Protein AF-0000000082121440 (afdb_homodimer)

Secondary structure (DSSP, 8-state):
-----TTS--HHHHHHTHHHHHTTHHHHHHHHTTSTTS-HHHHTEEEEEEESS--S-EEEEEEEEES-HHHHHIIIIIIT--EEEEEEEEGGGTEEEEEEES--GGGS-SSHHHHHHHHHTSSSEEEEEEETTGGG-TT---B-SSSSSPBEEEEEEE-S-HHHHHHHHHHTTPPEEE-TTSSSS-S-EEEE-TT--EEEEE-GGGHHHHH-/-----TTS--HHHHHHTHHHHHTTHHHHHHHHTTSTTS-HHHHTEEEEEEESS--S-EEEEEEEEES-HHHHHIIIIIIT--EEEEEEEEGGGTEEEEEEES--GGGS-SSHHHHHHHHHTSSSEEEEEEETTGGG-TT---B-SSSSSPBEEEEEEE-S-HHHHHHHHHHTTPPEEE-TTSSSS-S-EEEE-TT--EEEEE-GGGHHHHH-

InterPro domains:
  IPR004360 Glyoxalase/fosfomycin resistance/dioxygenase domain [PF00903] (60-201)
  IPR004361 Glyoxalase I [TIGR00068] (59-205)
  IPR018146 Glyoxalase I, conserved site [PS00934] (61-82)
  IPR018146 Glyoxalase I, conserved site [PS00935] (145-161)
  IPR029068 Glyoxalase/Bleomycin resistance protein/Dihydroxybiphenyl dioxygenase [G3DSA:3.10.180.10] (44-211)
  IPR029068 Glyoxalase/Bleomycin resistance protein/Dihydroxybiphenyl dioxygenase [SSF54593] (42-206)
  IPR037523 Vicinal oxygen chelate (VOC), core domain [PS51819] (58-204)

Organism: Oncorhynchus tshawytscha (NCBI:txid74940)

Solvent-accessible surface area (backbone atoms only — not comparable to full-atom values): 22809 Å² total; per-residue (Å²): 128,83,72,70,47,93,79,63,60,59,71,68,61,57,62,71,48,43,75,69,45,61,74,46,38,67,46,48,57,56,47,49,46,63,37,82,79,40,56,68,57,51,66,51,16,58,71,47,65,42,54,66,54,52,85,46,66,37,50,19,32,42,32,35,53,43,52,39,63,69,61,43,48,46,45,47,28,74,71,62,59,30,33,82,73,50,76,47,75,37,76,94,75,43,33,35,39,39,34,30,30,73,60,61,76,87,71,60,53,84,50,64,62,58,27,44,28,50,56,50,59,41,68,30,24,39,32,38,37,31,49,68,66,35,63,77,35,87,85,65,76,48,38,40,24,80,53,89,69,33,19,42,46,33,40,27,36,25,27,64,44,42,68,64,51,47,52,54,36,53,76,67,67,50,51,68,79,34,52,38,79,41,79,90,56,51,63,31,30,27,32,40,52,90,60,52,36,37,33,34,36,31,21,31,88,54,43,46,72,55,69,100,129,82,72,68,46,92,79,62,58,58,70,67,60,57,63,70,48,44,75,71,45,62,75,46,39,67,45,47,56,56,46,48,48,64,38,80,80,40,55,67,54,49,65,48,16,58,69,48,62,44,57,71,54,52,83,47,67,38,49,20,32,42,32,36,53,42,53,40,62,68,61,44,48,47,45,46,29,74,71,63,59,30,32,80,74,48,76,46,76,37,75,94,75,42,32,34,39,39,35,30,30,71,60,62,75,87,71,59,52,84,50,64,65,58,25,43,27,50,56,50,62,40,66,30,24,39,33,38,35,31,49,68,66,35,64,76,36,86,85,63,76,48,38,40,23,78,53,89,69,34,18,42,47,30,40,29,36,24,26,65,47,41,67,66,50,48,52,52,38,54,76,67,68,50,50,68,79,34,52,37,78,41,78,90,56,52,64,33,29,27,32,40,51,89,62,52,37,36,34,35,36,31,21,31,88,53,41,46,72,54,70,101

Radius of gyration: 23.66 Å; Cα contacts (8 Å, |Δi|>4): 817; chains: 2; bounding box: 69×75×55 Å

Structure (mmCIF, N/CA/C/O backbone):
data_AF-0000000082121440-model_v1
#
loop_
_entity.id
_entity.type
_entity.pdbx_description
1 polymer 'Lactoylglutathione lyase'
#
loop_
_atom_site.group_PDB
_atom_site.id
_atom_site.type_symbol
_atom_site.label_atom_id
_atom_site.label_alt_id
_atom_site.label_comp_id
_atom_site.label_asym_id
_atom_site.label_entity_id
_atom_site.label_seq_id
_atom_site.pdbx_PDB_ins_code
_atom_site.Cartn_x
_atom_site.Cartn_y
_atom_site.Cartn_z
_atom_site.occupancy
_atom_site.B_iso_or_equiv
_atom_site.auth_seq_id
_atom_site.auth_comp_id
_atom_site.auth_asym_id
_atom_site.auth_atom_id
_atom_site.pdbx_PDB_model_num
ATOM 1 N N . MET A 1 1 ? 14.836 51.156 1.494 1 22.11 1 MET A N 1
ATOM 2 C CA . MET A 1 1 ? 15.109 50.469 2.764 1 22.11 1 MET A CA 1
ATOM 3 C C . MET A 1 1 ? 15.32 48.969 2.557 1 22.11 1 MET A C 1
ATOM 5 O O . MET A 1 1 ? 14.508 48.312 1.911 1 22.11 1 MET A O 1
ATOM 9 N N . LEU A 1 2 ? 16.609 48.562 2.574 1 26.91 2 LEU A N 1
ATOM 10 C CA . LEU A 1 2 ? 17.094 47.219 2.232 1 26.91 2 LEU A CA 1
ATOM 11 C C . LEU A 1 2 ? 16.359 46.156 3.02 1 26.91 2 LEU A C 1
ATOM 13 O O . LEU A 1 2 ? 16.125 46.281 4.223 1 26.91 2 LEU A O 1
ATOM 17 N N . ASP A 1 3 ? 15.438 45.531 2.393 1 27.91 3 ASP A N 1
ATOM 18 C CA . ASP A 1 3 ? 14.492 44.594 2.955 1 27.91 3 ASP A CA 1
ATOM 19 C C . ASP A 1 3 ? 15.203 43.562 3.85 1 27.91 3 ASP A C 1
ATOM 21 O O . ASP A 1 3 ? 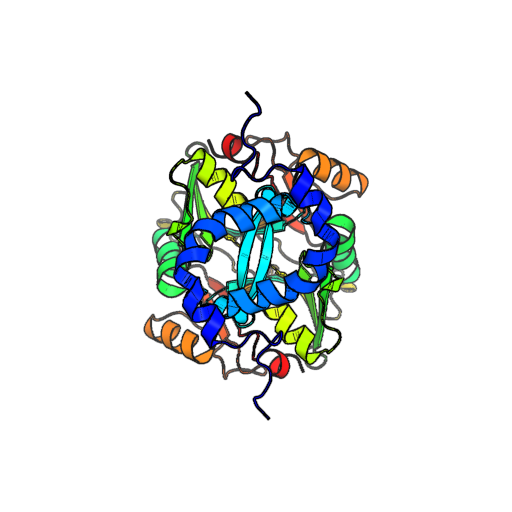16.188 42.969 3.438 1 27.91 3 ASP A O 1
ATOM 25 N N . PRO A 1 4 ? 15.258 43.812 5.156 1 32.44 4 PRO A N 1
ATOM 26 C CA . PRO A 1 4 ? 15.953 42.938 6.125 1 32.44 4 PRO A CA 1
ATOM 27 C C . PRO A 1 4 ? 15.758 41.469 5.855 1 32.44 4 PRO A C 1
ATOM 29 O O . PRO A 1 4 ? 14.672 41.031 5.441 1 32.44 4 PRO A O 1
ATOM 32 N N . GLY A 1 5 ? 16.641 40.875 5.059 1 30.48 5 GLY A N 1
ATOM 33 C CA . GLY A 1 5 ? 16.547 39.469 4.766 1 30.48 5 GLY A CA 1
ATOM 34 C C . GLY A 1 5 ? 16.203 38.625 5.98 1 30.48 5 GLY A C 1
ATOM 35 O O . GLY A 1 5 ? 16.172 39.125 7.105 1 30.48 5 GLY A O 1
ATOM 36 N N . PRO A 1 6 ? 15.57 37.5 5.957 1 32.12 6 PRO A N 1
ATOM 37 C CA . PRO A 1 6 ? 15.109 36.812 7.16 1 32.12 6 PRO A CA 1
ATOM 38 C C . PRO A 1 6 ? 16.219 36.625 8.188 1 32.12 6 PRO A C 1
ATOM 40 O O . PRO A 1 6 ? 17.297 36.156 7.844 1 32.12 6 PRO A O 1
ATOM 43 N N . GLY A 1 7 ? 16.203 37.312 9.422 1 40.62 7 GLY A N 1
ATOM 44 C CA . GLY A 1 7 ? 16.922 37.438 10.688 1 40.62 7 GLY A CA 1
ATOM 45 C C . GLY A 1 7 ? 17.953 38.562 10.68 1 40.62 7 GLY A C 1
ATOM 46 O O . GLY A 1 7 ? 18.859 38.594 11.516 1 40.62 7 GLY A O 1
ATOM 47 N N . GLY A 1 8 ? 18.047 39.438 9.75 1 41.06 8 GLY A N 1
ATOM 48 C CA . GLY A 1 8 ? 18.828 40.656 9.711 1 41.06 8 GLY A CA 1
ATOM 49 C C . GLY A 1 8 ? 20.25 40.438 9.258 1 41.06 8 GLY A C 1
ATOM 50 O O . GLY A 1 8 ? 21.078 41.344 9.312 1 41.06 8 GLY A O 1
ATOM 51 N N . ILE A 1 9 ? 20.812 39.156 9.375 1 38.62 9 ILE A N 1
ATOM 52 C CA . ILE A 1 9 ? 22.172 39 8.859 1 38.62 9 ILE A CA 1
ATOM 53 C C . ILE A 1 9 ? 22.172 39.156 7.34 1 38.62 9 ILE A C 1
ATOM 55 O O . ILE A 1 9 ? 21.406 38.469 6.648 1 38.62 9 ILE A O 1
ATOM 59 N N . PRO A 1 10 ? 22.891 40.031 6.855 1 39.66 10 PRO A N 1
ATOM 60 C CA . PRO A 1 10 ? 22.922 40.281 5.414 1 39.66 10 PRO A CA 1
ATOM 61 C C . PRO A 1 10 ? 23.438 39.094 4.609 1 39.66 10 PRO A C 1
ATOM 63 O O . PRO A 1 10 ? 24.297 38.344 5.09 1 39.66 10 PRO A O 1
ATOM 66 N N . ARG A 1 11 ? 22.953 38.594 3.592 1 42.5 11 ARG A N 1
ATOM 67 C CA . ARG A 1 11 ? 23.25 37.5 2.697 1 42.5 11 ARG A CA 1
ATOM 68 C C . ARG A 1 11 ? 24.734 37.438 2.365 1 42.5 11 ARG A C 1
ATOM 70 O O . ARG A 1 11 ? 25.312 36.344 2.234 1 42.5 11 ARG A O 1
ATOM 77 N N . ARG A 1 12 ? 25.438 38.5 2.301 1 42.88 12 ARG A N 1
ATOM 78 C CA . ARG A 1 12 ? 26.828 38.562 1.914 1 42.88 12 ARG A CA 1
ATOM 79 C C . ARG A 1 12 ? 27.734 37.938 2.977 1 42.88 12 ARG A C 1
ATOM 81 O O . ARG A 1 12 ? 28.719 37.281 2.652 1 42.88 12 ARG A O 1
ATOM 88 N N . VAL A 1 13 ? 27.438 38.156 4.191 1 41.81 13 VAL A N 1
ATOM 89 C CA . VAL A 1 13 ? 28.281 37.656 5.27 1 41.81 13 VAL A CA 1
ATOM 90 C C . VAL A 1 13 ? 28.125 36.125 5.379 1 41.81 13 VAL A C 1
ATOM 92 O O . VAL A 1 13 ? 29.109 35.406 5.551 1 41.81 13 VAL A O 1
ATOM 95 N N . LEU A 1 14 ? 26.969 35.688 5.094 1 40.31 14 LEU A N 1
ATOM 96 C CA . LEU A 1 14 ? 26.703 34.25 5.191 1 40.31 14 LEU A CA 1
ATOM 97 C C . LEU A 1 14 ? 27.359 33.5 4.047 1 40.31 14 LEU A C 1
ATOM 99 O O . LEU A 1 14 ? 27.906 32.406 4.246 1 40.31 14 LEU A O 1
ATOM 103 N N . ARG A 1 15 ? 27.547 34.094 3.014 1 42.22 15 ARG A N 1
ATOM 104 C CA . ARG A 1 15 ? 28.266 33.531 1.875 1 42.22 15 ARG A CA 1
ATOM 105 C C . ARG A 1 15 ? 29.766 33.438 2.166 1 42.22 15 ARG A C 1
ATOM 107 O O . ARG A 1 15 ? 30.422 32.469 1.792 1 42.22 15 ARG A O 1
ATOM 114 N N . ALA A 1 16 ? 30.328 34.438 2.906 1 41.28 16 ALA A N 1
ATOM 115 C CA . ALA A 1 16 ? 31.766 34.5 3.154 1 41.28 16 ALA A CA 1
ATOM 116 C C . ALA A 1 16 ? 32.188 33.406 4.152 1 41.28 16 ALA A C 1
ATOM 118 O O . ALA A 1 16 ? 33.312 32.875 4.066 1 41.28 16 ALA A O 1
ATOM 119 N N . CYS A 1 17 ? 31.344 33.031 5.086 1 37.78 17 CYS A N 1
ATOM 120 C CA . CYS A 1 17 ? 31.781 32.125 6.129 1 37.78 17 CYS A CA 1
ATOM 121 C C . CYS A 1 17 ? 31.344 30.688 5.805 1 37.78 17 CYS A C 1
ATOM 123 O O . CYS A 1 17 ? 31.5 29.781 6.633 1 37.78 17 CYS A O 1
ATOM 125 N N . ALA A 1 18 ? 30.891 30.438 4.609 1 39.81 18 ALA A N 1
ATOM 126 C CA . ALA A 1 18 ? 30.359 29.156 4.188 1 39.81 18 ALA A CA 1
ATOM 127 C C . ALA A 1 18 ? 31.422 28.062 4.266 1 39.81 18 ALA A C 1
ATOM 129 O O . ALA A 1 18 ? 31.156 26.953 4.742 1 39.81 18 ALA A O 1
ATOM 130 N N . ASP A 1 19 ? 32.562 28.266 3.877 1 41.75 19 ASP A N 1
ATOM 131 C CA . ASP A 1 19 ? 33.656 27.312 3.891 1 41.75 19 ASP A CA 1
ATOM 132 C C . ASP A 1 19 ? 34.031 26.906 5.32 1 41.75 19 ASP A C 1
ATOM 134 O O . ASP A 1 19 ? 34.375 25.75 5.578 1 41.75 19 ASP A O 1
ATOM 138 N N . GLN A 1 20 ? 34.031 27.875 6.199 1 39.62 20 GLN A N 1
ATOM 139 C CA . GLN A 1 20 ? 34.469 27.562 7.555 1 39.62 20 GLN A CA 1
ATOM 140 C C . GLN A 1 20 ? 33.375 26.812 8.328 1 39.62 20 GLN A C 1
ATOM 142 O O . GLN A 1 20 ? 33.688 26.016 9.219 1 39.62 20 GLN A O 1
ATOM 147 N N . LEU A 1 21 ? 32.094 27.031 7.961 1 40.06 21 LEU A N 1
ATOM 148 C CA . LEU A 1 21 ? 31.016 26.422 8.727 1 40.06 21 LEU A CA 1
ATOM 149 C C . LEU A 1 21 ? 30.703 25.016 8.211 1 40.06 21 LEU A C 1
ATOM 151 O O . LEU A 1 21 ? 30.125 24.203 8.922 1 40.06 21 LEU A O 1
ATOM 155 N N . SER A 1 22 ? 31.141 24.609 7.008 1 41.47 22 SER A N 1
ATOM 156 C CA . SER A 1 22 ? 30.891 23.281 6.465 1 41.47 22 SER A CA 1
ATOM 157 C C . SER A 1 22 ? 31.516 22.203 7.336 1 41.47 22 SER A C 1
ATOM 159 O O . SER A 1 22 ? 30.984 21.094 7.465 1 41.47 22 SER A O 1
ATOM 161 N N . GLY A 1 23 ? 32.688 22.453 7.887 1 41.56 23 GLY A N 1
ATOM 162 C CA . GLY A 1 23 ? 33.344 21.5 8.766 1 41.56 23 GLY A CA 1
ATOM 163 C C . GLY A 1 23 ? 32.656 21.359 10.109 1 41.56 23 GLY A C 1
ATOM 164 O O . GLY A 1 23 ? 32.781 20.328 10.781 1 41.56 23 GLY A O 1
ATOM 165 N N . VAL A 1 24 ? 32.062 22.453 10.57 1 40.62 24 VAL A N 1
ATOM 166 C CA . VAL A 1 24 ? 31.578 22.438 11.945 1 40.62 24 VAL A CA 1
ATOM 167 C C . VAL A 1 24 ? 30.109 22.031 11.953 1 40.62 24 VAL A C 1
ATOM 169 O O . VAL A 1 24 ? 29.547 21.719 13.008 1 40.62 24 VAL A O 1
ATOM 172 N N . PHE A 1 25 ? 29.469 21.922 10.734 1 39.09 25 PHE A N 1
ATOM 173 C CA . PHE A 1 25 ? 28.047 21.609 10.68 1 39.09 25 PHE A CA 1
ATOM 174 C C . PHE A 1 25 ? 27.781 20.188 11.148 1 39.09 25 PHE A C 1
ATOM 176 O O . PHE A 1 25 ? 26.859 19.953 11.945 1 39.09 25 PHE A O 1
ATOM 183 N N . PRO A 1 26 ? 28.391 19.219 10.602 1 41.69 26 PRO A N 1
ATOM 184 C CA . PRO A 1 26 ? 28.125 17.922 11.203 1 41.69 26 PRO A CA 1
ATOM 185 C C . PRO A 1 26 ? 28.3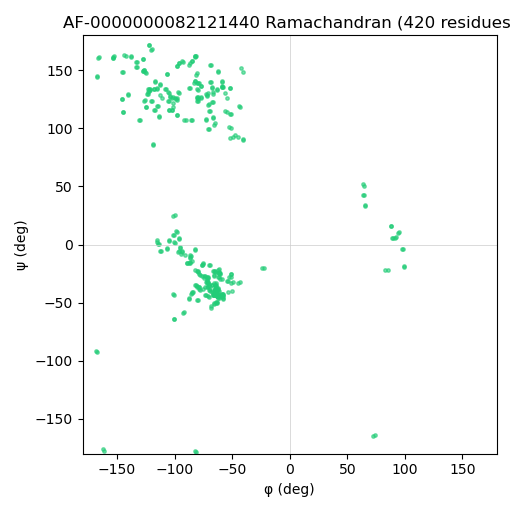12 17.922 12.719 1 41.69 26 PRO A C 1
ATOM 187 O O . PRO A 1 26 ? 27.562 17.25 13.438 1 41.69 26 PRO A O 1
ATOM 190 N N . ASP A 1 27 ? 29.125 18.734 13.164 1 40.19 27 ASP A N 1
ATOM 191 C CA . ASP A 1 27 ? 29.359 18.828 14.602 1 40.19 27 ASP A CA 1
ATOM 192 C C . ASP A 1 27 ? 28.25 19.609 15.289 1 40.19 27 ASP A C 1
ATOM 194 O O . ASP A 1 27 ? 27.812 19.25 16.391 1 40.19 27 ASP A O 1
ATOM 198 N N . ILE A 1 28 ? 27.719 20.656 14.633 1 40.66 28 ILE A N 1
ATOM 199 C CA . ILE A 1 28 ? 26.594 21.391 15.211 1 40.66 28 ILE A CA 1
ATOM 200 C C . ILE A 1 28 ? 25.344 20.531 15.18 1 40.66 28 ILE A C 1
ATOM 202 O O . ILE A 1 28 ? 24.594 20.484 16.156 1 40.66 28 ILE A O 1
ATOM 206 N N . PHE A 1 29 ? 25.031 19.828 14.047 1 41.66 29 PHE A N 1
ATOM 207 C CA . PHE A 1 29 ? 23.922 18.891 14 1 41.66 29 PHE A CA 1
ATOM 208 C C . PHE A 1 29 ? 24.078 17.797 15.055 1 41.66 29 PHE A C 1
ATOM 210 O O . PHE A 1 29 ? 23.125 17.484 15.773 1 41.66 29 PHE A O 1
ATOM 217 N N . ARG A 1 30 ? 25.188 17.297 15.195 1 41.31 30 ARG A N 1
ATOM 218 C CA . ARG A 1 30 ? 25.453 16.312 16.25 1 41.31 30 ARG A CA 1
ATOM 219 C C . ARG A 1 30 ? 25.297 16.953 17.625 1 41.31 30 ARG A C 1
ATOM 221 O O . ARG A 1 30 ? 24.781 16.328 18.562 1 41.31 30 ARG A O 1
ATOM 228 N N . LEU A 1 31 ? 25.641 18.141 17.75 1 37.62 31 LEU A N 1
ATOM 229 C CA . LEU A 1 31 ? 25.484 18.844 19.016 1 37.62 31 LEU A CA 1
ATOM 230 C C . LEU A 1 31 ? 24.031 19.188 19.281 1 37.62 31 LEU A C 1
ATOM 232 O O . LEU A 1 31 ? 23.578 19.156 20.422 1 37.62 31 LEU A O 1
ATOM 236 N N . SER A 1 32 ? 23.297 19.531 18.234 1 36.66 32 SER A N 1
ATOM 237 C CA . SER A 1 32 ? 21.891 19.797 18.453 1 36.66 32 SER A CA 1
ATOM 238 C C . SER A 1 32 ? 21.156 18.547 18.906 1 36.66 32 SER A C 1
ATOM 240 O O . SER A 1 32 ? 20.188 18.625 19.688 1 36.66 32 SER A O 1
ATOM 242 N N . LEU A 1 33 ? 21.5 17.453 18.469 1 39.16 33 LEU A N 1
ATOM 243 C CA . LEU A 1 33 ? 20.922 16.203 18.953 1 39.16 33 LEU A CA 1
ATOM 244 C C . LEU A 1 33 ? 21.234 16.016 20.438 1 39.16 33 LEU A C 1
ATOM 246 O O . LEU A 1 33 ? 20.594 15.203 21.109 1 39.16 33 LEU A O 1
ATOM 250 N N . SER A 1 34 ? 22.203 16.641 20.844 1 33.47 34 SER A N 1
ATOM 251 C CA . SER A 1 34 ? 22.516 16.531 22.266 1 33.47 34 SER A CA 1
ATOM 252 C C . SER A 1 34 ? 21.703 17.516 23.094 1 33.47 34 SER A C 1
ATOM 254 O O . SER A 1 34 ? 21.844 17.562 24.328 1 33.47 34 SER A O 1
ATOM 256 N N . LEU A 1 35 ? 21.094 18.469 22.531 1 35.16 35 LEU A N 1
ATOM 257 C CA . LEU A 1 35 ? 20.25 19.344 23.359 1 35.16 35 LEU A CA 1
ATOM 258 C C . LEU A 1 35 ? 19.047 18.578 23.906 1 35.16 35 LEU A C 1
ATOM 260 O O . LEU A 1 35 ? 18.516 17.688 23.219 1 35.16 35 LEU A O 1
ATOM 264 N N . PRO A 1 36 ? 18.828 18.656 25.125 1 33.09 36 PRO A N 1
ATOM 265 C CA . PRO A 1 36 ? 17.766 17.906 25.812 1 33.09 36 PRO A CA 1
ATOM 266 C C . PRO A 1 36 ? 16.422 18.031 25.125 1 33.09 36 PRO A C 1
ATOM 268 O O . PRO A 1 36 ? 15.523 17.203 25.344 1 33.09 36 PRO A O 1
ATOM 271 N N . ALA A 1 37 ? 16.203 19.141 24.531 1 33.41 37 ALA A N 1
ATOM 272 C CA . ALA A 1 37 ? 14.828 19.203 24.031 1 33.41 37 ALA A CA 1
ATOM 273 C C . ALA A 1 37 ? 14.711 18.469 22.688 1 33.41 37 ALA A C 1
ATOM 275 O O . ALA A 1 37 ? 13.656 18.516 22.047 1 33.41 37 ALA A O 1
ATOM 276 N N . VAL A 1 38 ? 15.766 18.297 21.969 1 36.06 38 VAL A N 1
ATOM 277 C CA . VAL A 1 38 ? 15.57 17.438 20.812 1 36.06 38 VAL A CA 1
ATOM 278 C C . VAL A 1 38 ? 15.242 16.016 21.25 1 36.06 38 VAL A C 1
ATOM 280 O O . VAL A 1 38 ? 15.984 15.422 22.047 1 36.06 38 VAL A O 1
ATOM 283 N N . PRO A 1 39 ? 13.977 15.68 21.125 1 32.06 39 PRO A N 1
ATOM 284 C CA . PRO A 1 39 ? 13.68 14.32 21.594 1 32.06 39 PRO A CA 1
ATOM 285 C C . PRO A 1 39 ? 14.719 13.305 21.125 1 32.06 39 PRO A C 1
ATOM 287 O O . PRO A 1 39 ? 15.297 13.453 20.047 1 32.06 39 PRO A O 1
ATOM 290 N N . ILE A 1 40 ? 15.367 12.68 22.062 1 35.28 40 ILE A N 1
ATOM 291 C CA . ILE A 1 40 ? 16.234 11.523 21.859 1 35.28 40 ILE A CA 1
ATOM 292 C C . ILE A 1 40 ? 15.82 10.789 20.578 1 35.28 40 ILE A C 1
ATOM 294 O O . ILE A 1 40 ? 16.656 10.133 19.953 1 35.28 40 ILE A O 1
ATOM 298 N N . CYS A 1 41 ? 14.703 11 20.188 1 33.62 41 CYS A N 1
ATOM 299 C CA . CYS A 1 41 ? 14.227 10.266 19.031 1 33.62 41 CYS A CA 1
ATOM 300 C C . CYS A 1 41 ? 14.922 10.75 17.766 1 33.62 41 CYS A C 1
ATOM 302 O O . CYS A 1 41 ? 15.047 10.008 16.781 1 33.62 41 CYS A O 1
ATOM 304 N N . PHE A 1 42 ? 15.328 12.023 17.734 1 41.53 42 PHE A N 1
ATOM 305 C CA . PHE A 1 42 ? 16.016 12.477 16.531 1 41.53 42 PHE A CA 1
ATOM 306 C C . PHE A 1 42 ? 17.406 11.852 16.422 1 41.53 42 PHE A C 1
ATOM 308 O O . PHE A 1 42 ? 17.906 11.617 15.312 1 41.53 42 PHE A O 1
ATOM 315 N N . ASN A 1 43 ? 18 11.688 17.531 1 40.75 43 ASN A N 1
ATOM 316 C CA . ASN A 1 43 ? 19.297 11.039 17.5 1 40.75 43 ASN A CA 1
ATOM 317 C C . ASN A 1 43 ? 19.219 9.633 16.922 1 40.75 43 ASN A C 1
ATOM 319 O O . ASN A 1 43 ? 20.188 9.141 16.344 1 40.75 43 ASN A O 1
ATOM 323 N N . MET A 1 44 ? 18.188 9.062 17.094 1 32.84 44 MET A N 1
ATOM 324 C CA . MET A 1 44 ? 18.031 7.684 16.641 1 32.84 44 MET A CA 1
ATOM 325 C C . MET A 1 44 ? 17.266 7.637 15.32 1 32.84 44 MET A C 1
ATOM 327 O O . MET A 1 44 ? 16.844 6.566 14.883 1 32.84 44 MET A O 1
ATOM 331 N N . SER A 1 45 ? 17.078 8.922 14.812 1 32.88 45 SER A N 1
ATOM 332 C CA . SER A 1 45 ? 16.281 8.961 13.586 1 32.88 45 SER A CA 1
ATOM 333 C C . SER A 1 45 ? 17.094 9.516 12.422 1 32.88 45 SER A C 1
ATOM 335 O O . SER A 1 45 ? 18.062 10.25 12.633 1 32.88 45 SER A O 1
ATOM 337 N N . THR A 1 46 ? 17.078 8.938 11.305 1 36.19 46 THR A N 1
ATOM 338 C CA . THR A 1 46 ? 17.547 9.586 10.086 1 36.19 46 THR A CA 1
ATOM 339 C C . THR A 1 46 ? 16.562 10.648 9.625 1 36.19 46 THR A C 1
ATOM 341 O O . THR A 1 46 ? 15.352 10.398 9.57 1 36.19 46 THR A O 1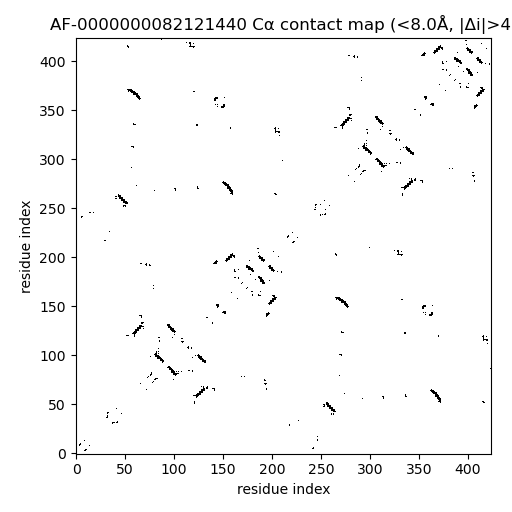
ATOM 344 N N . VAL A 1 47 ? 16.812 11.977 9.742 1 35.56 47 VAL A N 1
ATOM 345 C CA . VAL A 1 47 ? 16 13.109 9.328 1 35.56 47 VAL A CA 1
ATOM 346 C C . VAL A 1 47 ? 15.992 13.203 7.801 1 35.56 47 VAL A C 1
ATOM 348 O O . VAL A 1 47 ? 17.047 13.328 7.172 1 35.56 47 VAL A O 1
ATOM 351 N N . VAL A 1 48 ? 14.898 12.695 7.113 1 33.69 48 VAL A N 1
ATOM 352 C CA . VAL A 1 48 ? 14.805 12.82 5.66 1 33.69 48 VAL A CA 1
ATOM 353 C C . VAL A 1 48 ? 13.852 13.961 5.301 1 33.69 48 VAL A C 1
ATOM 355 O O . VAL A 1 48 ? 12.836 14.172 5.965 1 33.69 48 VAL A O 1
ATOM 358 N N . PRO A 1 49 ? 14.227 15.023 4.562 1 32.28 49 PRO A N 1
ATOM 359 C CA . PRO A 1 49 ? 13.32 16.062 4.047 1 32.28 49 PRO A CA 1
ATOM 360 C C . PRO A 1 49 ? 12.195 15.477 3.195 1 32.28 49 PRO A C 1
ATOM 362 O O . PRO A 1 49 ? 12.414 14.531 2.438 1 32.28 49 PRO A O 1
ATOM 365 N N . VAL A 1 50 ? 10.852 15.555 3.602 1 37.34 50 VAL A N 1
ATOM 366 C CA . VAL A 1 50 ? 9.719 15.188 2.756 1 37.34 50 VAL A CA 1
ATOM 367 C C . VAL A 1 50 ? 9.312 16.391 1.895 1 37.34 50 VAL A C 1
ATOM 369 O O . VAL A 1 50 ? 8.953 17.438 2.418 1 37.34 50 VAL A O 1
ATOM 372 N N . PRO A 1 51 ? 9.578 16.375 0.685 1 40.09 51 PRO A N 1
ATOM 373 C CA . PRO A 1 51 ? 9.242 17.5 -0.185 1 40.09 51 PRO A CA 1
ATOM 374 C C . PRO A 1 51 ? 7.762 17.875 -0.122 1 40.09 51 PRO A C 1
ATOM 376 O O . PRO A 1 51 ? 6.906 17 0.024 1 40.09 51 PRO A O 1
ATOM 379 N N . LYS A 1 52 ? 7.316 19.141 0.146 1 39.91 52 LYS A N 1
ATOM 380 C CA . LYS A 1 52 ? 5.969 19.703 0.127 1 39.91 52 LYS A CA 1
ATOM 381 C C . LYS A 1 52 ? 5.254 19.375 -1.178 1 39.91 52 LYS A C 1
ATOM 383 O O . LYS A 1 52 ? 4.023 19.281 -1.211 1 39.91 52 LYS A O 1
ATOM 388 N N . LYS A 1 53 ? 5.844 19.406 -2.217 1 45.09 53 LYS A N 1
ATOM 389 C CA . LYS A 1 53 ? 5.332 19.047 -3.537 1 45.09 53 LYS A CA 1
ATOM 390 C C . LYS A 1 53 ? 6.023 17.797 -4.074 1 45.09 53 LYS A C 1
ATOM 392 O O . LYS A 1 53 ? 7.219 17.594 -3.85 1 45.09 53 LYS A O 1
ATOM 397 N N . ALA A 1 54 ? 5.211 16.906 -4.465 1 46.44 54 ALA A N 1
ATOM 398 C CA . ALA A 1 54 ? 5.809 15.68 -4.98 1 46.44 54 ALA A CA 1
ATOM 399 C C . ALA A 1 54 ? 6.852 15.984 -6.055 1 46.44 54 ALA A C 1
ATOM 401 O O . ALA A 1 54 ? 6.516 16.516 -7.117 1 46.44 54 ALA A O 1
ATOM 402 N N . LYS A 1 55 ? 8.117 16.141 -5.73 1 57.09 55 LYS A N 1
ATOM 403 C CA . LYS A 1 55 ? 9.18 16.359 -6.707 1 57.09 55 LYS A CA 1
ATOM 404 C C . LYS A 1 55 ? 9.531 15.07 -7.43 1 57.09 55 LYS A C 1
ATOM 406 O O . LYS A 1 55 ? 10.102 15.102 -8.523 1 57.09 55 LYS A O 1
ATOM 411 N N . ASP A 1 56 ? 9.039 13.984 -6.773 1 81.38 56 ASP A N 1
ATOM 412 C CA . ASP A 1 56 ? 9.359 12.695 -7.375 1 81.38 56 ASP A CA 1
ATOM 413 C C . ASP A 1 56 ? 8.195 11.719 -7.223 1 81.38 56 ASP A C 1
ATOM 415 O O . ASP A 1 56 ? 7.18 12.039 -6.602 1 81.38 56 ASP A O 1
ATOM 419 N N . PHE A 1 57 ? 8.172 10.719 -7.934 1 88.69 57 PHE A N 1
ATOM 420 C CA . PHE A 1 57 ? 7.203 9.641 -7.754 1 88.69 57 PHE A CA 1
ATOM 421 C C . PHE A 1 57 ? 7.195 9.156 -6.309 1 88.69 57 PHE A C 1
ATOM 423 O O . PHE A 1 57 ? 8.242 9.086 -5.668 1 88.69 57 PHE A O 1
ATOM 430 N N . MET A 1 58 ? 5.992 8.984 -5.793 1 92.12 58 MET A N 1
ATOM 431 C CA . MET A 1 58 ? 5.848 8.547 -4.406 1 92.12 58 MET A CA 1
ATOM 432 C C . MET A 1 58 ? 4.707 7.543 -4.273 1 92.12 58 MET A C 1
ATOM 434 O O . MET A 1 58 ? 3.615 7.762 -4.801 1 92.12 58 MET A O 1
ATOM 438 N N . MET A 1 59 ? 5 6.414 -3.65 1 94.25 59 MET A N 1
ATOM 439 C CA . MET A 1 59 ? 3.928 5.488 -3.303 1 94.25 59 MET A CA 1
ATOM 440 C C . MET A 1 59 ? 3.008 6.094 -2.248 1 94.25 59 MET A C 1
ATOM 442 O O . MET A 1 59 ? 3.393 6.223 -1.085 1 94.25 59 MET A O 1
ATOM 446 N N . GLN A 1 60 ? 1.865 6.391 -2.689 1 93.69 60 GLN A N 1
ATOM 447 C CA . GLN A 1 60 ? 1.013 7.246 -1.872 1 93.69 60 GLN A CA 1
ATOM 448 C C . GLN A 1 60 ? -0.047 6.43 -1.14 1 93.69 60 GLN A C 1
ATOM 450 O O . GLN A 1 60 ? -0.249 6.605 0.065 1 93.69 60 GLN A O 1
ATOM 455 N N . GLN A 1 61 ? -0.63 5.496 -1.854 1 97.56 61 GLN A N 1
ATOM 456 C CA . GLN A 1 61 ? -1.765 4.879 -1.175 1 97.56 61 GLN A CA 1
ATOM 457 C C . GLN A 1 61 ? -1.998 3.457 -1.678 1 97.56 61 GLN A C 1
ATOM 459 O O . GLN A 1 61 ? -1.533 3.092 -2.76 1 97.56 61 GLN A O 1
ATOM 464 N N . THR A 1 62 ? -2.719 2.645 -0.9 1 98.75 62 THR A N 1
ATOM 465 C CA . THR A 1 62 ? -3.367 1.378 -1.226 1 98.75 62 THR A CA 1
ATOM 466 C C . THR A 1 62 ? -4.871 1.465 -0.99 1 98.75 62 THR A C 1
ATOM 468 O O . THR A 1 62 ? -5.316 1.828 0.102 1 98.75 62 THR A O 1
ATOM 471 N N . MET A 1 63 ? -5.648 1.182 -2.021 1 98.88 63 MET A N 1
ATOM 472 C CA . MET A 1 63 ? -7.094 1.335 -1.923 1 98.88 63 MET A CA 1
ATOM 473 C C . MET A 1 63 ? -7.773 -0.015 -1.71 1 98.88 63 MET A C 1
ATOM 475 O O . MET A 1 63 ? -7.516 -0.966 -2.451 1 98.88 63 MET A O 1
ATOM 479 N N . LEU A 1 64 ? -8.586 -0.129 -0.696 1 98.88 64 LEU A N 1
ATOM 480 C CA . LEU A 1 64 ? -9.406 -1.297 -0.389 1 98.88 64 LEU A CA 1
ATOM 481 C C . LEU A 1 64 ? -10.883 -0.927 -0.34 1 98.88 64 LEU A C 1
ATOM 483 O O . LEU A 1 64 ? -11.25 0.082 0.262 1 98.88 64 LEU A O 1
ATOM 487 N N . ARG A 1 65 ? -11.68 -1.714 -0.968 1 98.88 65 ARG A N 1
ATOM 488 C CA . ARG A 1 65 ? -13.125 -1.564 -0.814 1 98.88 65 ARG A CA 1
ATOM 489 C C . ARG A 1 65 ? -13.594 -2.148 0.513 1 98.88 65 ARG A C 1
ATOM 491 O O . ARG A 1 65 ? -13.141 -3.217 0.925 1 98.88 65 ARG A O 1
ATOM 498 N N . VAL A 1 66 ? -14.438 -1.404 1.139 1 98.81 66 VAL A N 1
ATOM 499 C CA . VAL A 1 66 ? -14.906 -1.891 2.432 1 98.81 66 VAL A CA 1
ATOM 500 C C . VAL A 1 66 ? -16.438 -1.899 2.451 1 98.81 66 VAL A C 1
ATOM 502 O O . VAL A 1 66 ? -17.078 -1.048 1.832 1 98.81 66 VAL A O 1
ATOM 505 N N . LYS A 1 67 ? -16.984 -2.803 3.17 1 98.62 67 LYS A N 1
ATOM 506 C CA . LYS A 1 67 ? -18.422 -3.018 3.234 1 98.62 67 LYS A CA 1
ATOM 507 C C . LYS A 1 67 ? -19.094 -2.012 4.168 1 98.62 67 LYS A C 1
ATOM 509 O O . LYS A 1 67 ? -20.125 -1.437 3.836 1 98.62 67 LYS A O 1
ATOM 514 N N . ASP A 1 68 ? -18.562 -1.823 5.336 1 98.38 68 ASP A N 1
ATOM 515 C CA . ASP A 1 68 ? -19.109 -0.985 6.406 1 98.38 68 ASP A CA 1
ATOM 516 C C . ASP A 1 68 ? -18.031 -0.052 6.961 1 98.38 68 ASP A C 1
ATOM 518 O O . ASP A 1 68 ? -17.141 -0.485 7.707 1 98.38 68 ASP A O 1
ATOM 522 N N . PRO A 1 69 ? -18.109 1.208 6.656 1 98.19 69 PRO A N 1
ATOM 523 C CA . PRO A 1 69 ? -17.062 2.135 7.066 1 98.19 69 PRO A CA 1
ATOM 524 C C . PRO A 1 69 ? -16.984 2.305 8.586 1 98.19 69 PRO A C 1
ATOM 526 O O . PRO A 1 69 ? -15.906 2.615 9.117 1 98.19 69 PRO A O 1
ATOM 529 N N . VAL A 1 70 ? -18.031 2.123 9.297 1 97.62 70 VAL A N 1
ATOM 530 C CA . VAL A 1 70 ? -18 2.24 10.75 1 97.62 70 VAL A CA 1
ATOM 531 C C . VAL A 1 70 ? -17.078 1.178 11.336 1 97.62 70 VAL A C 1
ATOM 533 O O . VAL A 1 70 ? -16.219 1.485 12.156 1 97.62 70 VAL A O 1
ATOM 536 N N . LYS A 1 71 ? -17.266 -0.056 10.906 1 97.81 71 LYS A N 1
ATOM 537 C CA . LYS A 1 71 ? -16.438 -1.157 11.391 1 97.81 71 LYS A CA 1
ATOM 538 C C . LYS A 1 71 ? -14.984 -0.989 10.945 1 97.81 71 LYS A C 1
ATOM 540 O O . LYS A 1 71 ? -14.062 -1.211 11.734 1 97.81 71 LYS A O 1
ATOM 545 N N . SER A 1 72 ? -14.852 -0.615 9.711 1 98.69 72 SER A N 1
ATOM 546 C CA . SER A 1 72 ? -13.5 -0.477 9.164 1 98.69 72 SER A CA 1
ATOM 547 C C . SER A 1 72 ? -12.75 0.661 9.844 1 98.69 72 SER A C 1
ATOM 549 O O . SER A 1 72 ? -11.57 0.517 10.172 1 98.69 72 SER A O 1
ATOM 551 N N . LEU A 1 73 ? -13.414 1.763 10.031 1 98.12 73 LEU A N 1
ATOM 552 C CA . LEU A 1 73 ? -12.758 2.896 10.672 1 98.12 73 LEU A CA 1
ATOM 553 C C . LEU A 1 73 ? -12.398 2.57 12.125 1 98.12 73 LEU A C 1
ATOM 555 O O . LEU A 1 73 ? -11.336 2.965 12.609 1 98.12 73 LEU A O 1
ATOM 559 N N . ASP A 1 74 ? -13.273 1.872 12.812 1 96 74 ASP A N 1
ATOM 560 C CA . ASP A 1 74 ? -12.953 1.441 14.172 1 96 74 ASP A CA 1
ATOM 561 C C . ASP A 1 74 ? -11.688 0.583 14.188 1 96 74 ASP A C 1
ATOM 563 O O . ASP A 1 74 ? -10.781 0.821 14.992 1 96 74 ASP A O 1
ATOM 567 N N . PHE A 1 75 ? -11.609 -0.36 13.297 1 98.31 75 PHE A N 1
ATOM 568 C CA . PHE A 1 75 ? -10.484 -1.285 13.227 1 98.31 75 PHE A CA 1
ATOM 569 C C . PHE A 1 75 ? -9.188 -0.541 12.922 1 98.31 75 PHE A C 1
ATOM 571 O O . PHE A 1 75 ? -8.203 -0.682 13.648 1 98.31 75 PHE A O 1
ATOM 578 N N . TYR A 1 76 ? -9.141 0.312 11.898 1 98.44 76 TYR A N 1
ATOM 579 C CA . TYR A 1 76 ? -7.902 0.905 11.406 1 98.44 76 TYR A CA 1
ATOM 580 C C . TYR A 1 76 ? -7.453 2.053 12.305 1 98.44 76 TYR A C 1
ATOM 582 O O . TYR A 1 76 ? -6.258 2.352 12.391 1 98.44 76 TYR A O 1
ATOM 590 N N . THR A 1 77 ? -8.422 2.707 13.031 1 95.88 77 THR A N 1
ATOM 591 C CA . THR A 1 77 ? -8.016 3.805 13.906 1 95.88 77 THR A CA 1
ATOM 592 C C . THR A 1 77 ? -7.754 3.303 15.32 1 95.88 77 THR A C 1
ATOM 594 O O . THR A 1 77 ? -6.609 3.273 15.773 1 95.88 77 THR A O 1
ATOM 597 N N . ARG A 1 78 ? -8.703 2.721 15.93 1 93.75 78 ARG A N 1
ATOM 598 C CA . ARG A 1 78 ? -8.594 2.354 17.344 1 93.75 78 ARG A CA 1
ATOM 599 C C . ARG A 1 78 ? -7.656 1.168 17.531 1 93.75 78 ARG A C 1
ATOM 601 O O . ARG A 1 78 ? -6.816 1.17 18.422 1 93.75 78 ARG A O 1
ATOM 608 N N . ILE A 1 79 ? -7.773 0.203 16.703 1 94.38 79 ILE A N 1
ATOM 609 C CA . ILE A 1 79 ? -7.027 -1.035 16.906 1 94.38 79 ILE A CA 1
ATOM 610 C C . ILE A 1 79 ? -5.652 -0.919 16.25 1 94.38 79 ILE A C 1
ATOM 612 O O . ILE A 1 79 ? -4.633 -1.206 16.875 1 94.38 79 ILE A O 1
ATOM 616 N N . MET A 1 80 ? -5.594 -0.439 15.023 1 96.56 80 MET A N 1
ATOM 617 C CA . MET A 1 80 ? -4.332 -0.395 14.289 1 96.56 80 MET A CA 1
ATOM 618 C C . MET A 1 80 ? -3.598 0.916 14.555 1 96.56 80 MET A C 1
ATOM 620 O O . MET A 1 80 ? -2.445 1.078 14.148 1 96.56 80 MET A O 1
ATOM 624 N N . GLY A 1 81 ? -4.297 1.904 15.086 1 94.25 81 GLY A N 1
ATOM 625 C CA . GLY A 1 81 ? -3.633 3.115 15.539 1 94.25 81 GLY A CA 1
ATOM 626 C C . GLY A 1 81 ? -3.475 4.16 14.453 1 94.25 81 GLY A C 1
ATOM 627 O O . GLY A 1 81 ? -2.686 5.094 14.594 1 94.25 81 GLY A O 1
ATOM 628 N N . MET A 1 82 ? -4.176 4.055 13.367 1 96.81 82 MET A N 1
ATOM 629 C CA . MET A 1 82 ? -4.066 5.039 12.289 1 96.81 82 MET A CA 1
ATOM 630 C C . MET A 1 82 ? -4.922 6.266 12.594 1 96.81 82 MET A C 1
ATOM 632 O O . MET A 1 82 ? -5.832 6.207 13.414 1 96.81 82 MET A O 1
ATOM 636 N N . THR A 1 83 ? -4.602 7.332 11.906 1 96.69 83 THR A N 1
ATOM 637 C CA . THR A 1 83 ? -5.367 8.57 11.938 1 96.69 83 THR A CA 1
ATOM 638 C C . THR A 1 83 ? -6.18 8.742 10.656 1 96.69 83 THR A C 1
ATOM 640 O O . THR A 1 83 ? -5.676 8.492 9.562 1 96.69 83 THR A O 1
ATOM 643 N N . LEU A 1 84 ? -7.48 9.047 10.812 1 97.56 84 LEU A N 1
ATOM 644 C CA . LEU A 1 84 ? -8.25 9.484 9.648 1 97.56 84 LEU A CA 1
ATOM 645 C C . LEU A 1 84 ? -7.797 10.867 9.188 1 97.56 84 LEU A C 1
ATOM 647 O O . LEU A 1 84 ? -7.98 11.859 9.898 1 97.56 84 LEU A O 1
ATOM 651 N N . LEU A 1 85 ? -7.25 10.93 8.023 1 97.69 85 LEU A N 1
ATOM 652 C CA . LEU A 1 85 ? -6.68 12.172 7.516 1 97.69 85 LEU A CA 1
ATOM 653 C C . LEU A 1 85 ? -7.75 13.031 6.852 1 97.69 85 LEU A C 1
ATOM 655 O O . LEU A 1 85 ? -7.777 14.25 7.031 1 97.69 85 LEU A O 1
ATOM 659 N N . GLN A 1 86 ? -8.586 12.375 6.098 1 97.75 86 GLN A N 1
ATOM 660 C CA . GLN A 1 86 ? -9.617 13.109 5.383 1 97.75 86 GLN A CA 1
ATOM 661 C C . GLN A 1 86 ? -10.672 12.156 4.809 1 97.75 86 GLN A C 1
ATOM 663 O O . GLN A 1 86 ? -10.359 11.016 4.457 1 97.75 86 GLN A O 1
ATOM 668 N N . LYS A 1 87 ? -11.883 12.594 4.801 1 97.81 87 LYS A N 1
ATOM 669 C CA . LYS A 1 87 ? -13.008 11.914 4.172 1 97.81 87 LYS A CA 1
ATOM 670 C C . LYS A 1 87 ? -13.531 12.703 2.977 1 97.81 87 LYS A C 1
ATOM 672 O O . LYS A 1 87 ? -13.633 13.93 3.035 1 97.81 87 LYS A O 1
ATOM 677 N N . PHE A 1 88 ? -13.844 12.008 1.886 1 96.56 88 PHE A N 1
ATOM 678 C CA . PHE A 1 88 ? -14.484 12.602 0.722 1 96.56 88 PHE A CA 1
ATOM 679 C C . PHE A 1 88 ? -15.789 11.891 0.398 1 96.56 88 PHE A C 1
ATOM 681 O O . PHE A 1 88 ? -15.836 10.656 0.368 1 96.56 88 PHE A O 1
ATOM 688 N N . ASP A 1 89 ? -16.828 12.703 0.156 1 96 89 ASP A N 1
ATOM 689 C CA . ASP A 1 89 ? -18.109 12.172 -0.304 1 96 89 ASP A CA 1
ATOM 690 C C . ASP A 1 89 ? -18.344 12.516 -1.772 1 96 89 ASP A C 1
ATOM 692 O O . ASP A 1 89 ? -18.078 13.641 -2.205 1 96 89 ASP A O 1
ATOM 696 N N . PHE A 1 90 ? -18.766 11.516 -2.482 1 95.38 90 PHE A N 1
ATOM 697 C CA . PHE A 1 90 ? -19.156 11.688 -3.877 1 95.38 90 PHE A CA 1
ATOM 698 C C . PHE A 1 90 ? -20.625 11.32 -4.086 1 95.38 90 PHE A C 1
ATOM 700 O O . PHE A 1 90 ? -20.922 10.227 -4.574 1 95.38 90 PHE A O 1
ATOM 707 N N . PRO A 1 91 ? -21.5 12.18 -3.879 1 95.12 91 PRO A N 1
ATOM 708 C CA . PRO A 1 91 ? -22.922 11.875 -3.898 1 95.12 91 PRO A CA 1
ATOM 709 C C . PRO A 1 91 ? -23.406 11.406 -5.27 1 95.12 91 PRO A C 1
ATOM 711 O O . PRO A 1 91 ? -24.234 10.5 -5.359 1 95.12 91 PRO A O 1
ATOM 714 N N . SER A 1 92 ? -22.906 12 -6.336 1 93.81 92 SER A N 1
ATOM 715 C CA . SER A 1 92 ? -23.359 11.648 -7.676 1 93.81 92 SER A CA 1
ATOM 716 C C . SER A 1 92 ? -23 10.211 -8.023 1 93.81 92 SER A C 1
ATOM 718 O O . SER A 1 92 ? -23.656 9.57 -8.836 1 93.81 92 SER A O 1
ATOM 720 N N . MET A 1 93 ? -22.031 9.742 -7.379 1 94.19 93 MET A N 1
ATOM 721 C CA . MET A 1 93 ? -21.547 8.391 -7.684 1 94.19 93 MET A CA 1
ATOM 722 C C . MET A 1 93 ? -21.828 7.441 -6.523 1 94.19 93 MET A C 1
ATOM 724 O O . MET A 1 93 ? -21.5 6.258 -6.594 1 94.19 93 MET A O 1
ATOM 728 N N . HIS A 1 94 ? -22.328 7.926 -5.43 1 97 94 HIS A N 1
ATOM 729 C CA . HIS A 1 94 ? -22.812 7.184 -4.273 1 97 94 HIS A CA 1
ATOM 730 C C . HIS A 1 94 ? -21.672 6.395 -3.613 1 97 94 HIS A C 1
ATOM 732 O O . HIS A 1 94 ? -21.812 5.195 -3.365 1 97 94 HIS A O 1
ATOM 738 N N . PHE A 1 95 ? -20.625 7.117 -3.332 1 97.69 95 PHE A N 1
ATOM 739 C CA . PHE A 1 95 ? -19.562 6.473 -2.559 1 97.69 95 PHE A CA 1
ATOM 740 C C . PHE A 1 95 ? -18.766 7.508 -1.775 1 97.69 95 PHE A C 1
ATOM 742 O O . PHE A 1 95 ? -18.891 8.711 -2.016 1 97.69 95 PHE A O 1
ATOM 749 N N . SER A 1 96 ? -18.047 7.055 -0.774 1 98.44 96 SER A N 1
ATOM 750 C CA . SER A 1 96 ? -17.141 7.863 0.042 1 98.44 96 SER A CA 1
ATOM 751 C C . SER A 1 96 ? -15.742 7.258 0.09 1 98.44 96 SER A C 1
ATOM 753 O O . SER A 1 96 ? -15.586 6.043 -0.052 1 98.44 96 SER A O 1
ATOM 755 N N . LEU A 1 97 ? -14.82 8.148 0.236 1 98.56 97 LEU A N 1
ATOM 756 C CA . LEU A 1 97 ? -13.422 7.754 0.431 1 98.56 97 LEU A CA 1
ATOM 757 C C . LEU A 1 97 ? -12.93 8.18 1.808 1 98.56 97 LEU A C 1
ATOM 759 O O . LEU A 1 97 ? -13.234 9.289 2.266 1 98.56 97 LEU A O 1
ATOM 763 N N . TYR A 1 98 ? -12.258 7.297 2.5 1 98.75 98 TYR A N 1
ATOM 764 C CA . TYR A 1 98 ? -11.586 7.574 3.764 1 98.75 98 TYR A CA 1
ATOM 765 C C . TYR A 1 98 ? -10.078 7.355 3.641 1 98.75 98 TYR A C 1
ATOM 767 O O . TYR A 1 98 ? -9.625 6.246 3.344 1 98.75 98 TYR A O 1
ATOM 775 N N . PHE A 1 99 ? -9.312 8.383 3.799 1 98.69 99 PHE A N 1
ATOM 776 C CA . PHE A 1 99 ? -7.859 8.273 3.768 1 98.69 99 PHE A CA 1
ATOM 777 C C . PHE A 1 99 ? -7.293 8.203 5.18 1 98.69 99 PHE A C 1
ATOM 779 O O . PHE A 1 99 ? -7.543 9.086 6 1 98.69 99 PHE A O 1
ATOM 786 N N . LEU A 1 100 ? -6.488 7.133 5.426 1 98.44 100 LEU A N 1
ATOM 787 C CA . LEU A 1 100 ? -5.914 6.887 6.742 1 98.44 100 LEU A CA 1
ATOM 788 C C . LEU A 1 100 ? -4.398 6.746 6.656 1 98.44 100 LEU A C 1
ATOM 790 O O . LEU A 1 100 ? -3.869 6.281 5.645 1 98.44 100 LEU A O 1
ATOM 794 N N . GLY A 1 101 ? -3.699 7.137 7.66 1 97.38 101 GLY A N 1
ATOM 795 C CA . GLY A 1 101 ? -2.26 6.977 7.789 1 97.38 101 GLY A CA 1
ATOM 796 C C . GLY A 1 101 ? -1.771 7.129 9.219 1 97.38 101 GLY A C 1
ATOM 797 O O . GLY A 1 101 ? -2.574 7.223 10.148 1 97.38 101 GLY A O 1
ATOM 798 N N . TYR A 1 102 ? -0.495 7.078 9.398 1 96.31 102 TYR A N 1
ATOM 799 C CA . TYR A 1 102 ? 0.076 7.16 10.742 1 96.31 102 TYR A CA 1
ATOM 800 C C . TYR A 1 102 ? 0.623 8.555 11.016 1 96.31 102 TYR A C 1
ATOM 802 O O . TYR A 1 102 ? 1.555 8.719 11.805 1 96.31 102 TYR A O 1
ATOM 810 N N . GLU A 1 103 ? 0.091 9.484 10.328 1 94.69 103 GLU A N 1
ATOM 811 C CA . GLU A 1 103 ? 0.452 10.883 10.562 1 94.69 103 GLU A CA 1
ATOM 812 C C . GLU A 1 103 ? -0.064 11.367 11.922 1 94.69 103 GLU A C 1
ATOM 814 O O . GLU A 1 103 ? -1.049 10.836 12.438 1 94.69 103 GLU A O 1
ATOM 819 N N . ASP A 1 104 ? 0.62 12.344 12.43 1 91.38 104 ASP A N 1
ATOM 820 C CA . ASP A 1 104 ? 0.157 13 13.648 1 91.38 104 ASP A CA 1
ATOM 821 C C . ASP A 1 104 ? -1.075 13.859 13.375 1 91.38 104 ASP A C 1
ATOM 823 O O . ASP A 1 104 ? -1.073 14.68 12.453 1 91.38 104 ASP A O 1
ATOM 827 N N . LYS A 1 105 ? -2.07 13.641 14.164 1 91.69 105 LYS A N 1
ATOM 828 C CA . LYS A 1 105 ? -3.318 14.383 14.008 1 91.69 105 LYS A CA 1
ATOM 829 C C . LYS A 1 105 ? -3.07 15.883 14.039 1 91.69 105 LYS A C 1
ATOM 831 O O . LYS A 1 105 ? -3.768 16.656 13.367 1 91.69 105 LYS A O 1
ATOM 836 N N . LYS A 1 106 ? -2.117 16.328 14.742 1 90.5 106 LYS A N 1
ATOM 837 C CA . LYS A 1 106 ? -1.817 17.75 14.922 1 90.5 106 LYS A CA 1
ATOM 838 C C . LYS A 1 106 ? -1.293 18.375 13.633 1 90.5 106 LYS A C 1
ATOM 840 O O . LYS A 1 106 ? -1.282 19.594 13.484 1 90.5 106 LYS A O 1
ATOM 845 N N . GLU A 1 107 ? -0.85 17.484 12.711 1 92.94 107 GLU A N 1
ATOM 846 C CA . GLU A 1 107 ? -0.275 17.969 11.461 1 92.94 107 GLU A CA 1
ATOM 847 C C . GLU A 1 107 ? -1.357 18.219 10.414 1 92.94 107 GLU A C 1
ATOM 849 O O . GLU A 1 107 ? -1.092 18.812 9.367 1 92.94 107 GLU A O 1
ATOM 854 N N . ILE A 1 108 ? -2.594 17.812 10.664 1 94.31 108 ILE A N 1
ATOM 855 C CA . ILE A 1 108 ? -3.674 17.938 9.695 1 94.31 108 ILE A CA 1
ATOM 856 C C . ILE A 1 108 ? -4.051 19.422 9.547 1 94.31 108 ILE A C 1
ATOM 858 O O . ILE A 1 108 ? -4.48 20.062 10.508 1 94.31 108 ILE A O 1
ATOM 862 N N . PRO A 1 109 ? -3.926 19.938 8.336 1 95.19 109 PRO A N 1
ATOM 863 C CA . PRO A 1 109 ? -4.301 21.344 8.148 1 95.19 109 PRO A CA 1
ATOM 864 C C . PRO A 1 109 ? -5.777 21.609 8.43 1 95.19 109 PRO A C 1
ATOM 866 O O . PRO A 1 109 ? -6.629 20.766 8.109 1 95.19 109 PRO A O 1
ATOM 869 N N . ALA A 1 110 ? -6.078 22.781 8.891 1 93.12 110 ALA A N 1
ATOM 870 C CA . ALA A 1 110 ? -7.453 23.172 9.18 1 93.12 110 ALA A CA 1
ATOM 871 C C . ALA A 1 110 ? -8.195 23.547 7.898 1 93.12 110 ALA A C 1
ATOM 873 O O . ALA A 1 110 ? -9.375 23.219 7.746 1 93.12 110 ALA A O 1
ATOM 874 N N . ASP A 1 111 ? -7.512 24.188 7.02 1 94.75 111 ASP A N 1
ATOM 875 C CA . ASP A 1 111 ? -8.117 24.562 5.742 1 94.75 111 ASP A CA 1
ATOM 876 C C . ASP A 1 111 ? -8.305 23.344 4.844 1 94.75 111 ASP A C 1
ATOM 878 O O . ASP A 1 111 ? -7.355 22.609 4.586 1 94.75 111 ASP A O 1
ATOM 882 N N . VAL A 1 112 ? -9.445 23.188 4.336 1 93 112 VAL A N 1
ATOM 883 C CA . VAL A 1 112 ? -9.828 21.969 3.629 1 93 112 VAL A CA 1
ATOM 884 C C . VAL A 1 112 ? -8.984 21.812 2.361 1 93 112 VAL A C 1
ATOM 886 O O . VAL A 1 112 ? -8.578 20.719 2.002 1 93 112 VAL A O 1
ATOM 889 N N . LYS A 1 113 ? -8.805 22.891 1.633 1 93.12 113 LYS A N 1
ATOM 890 C CA . LYS A 1 113 ? -8.008 22.828 0.413 1 93.12 113 LYS A CA 1
ATOM 891 C C . LYS A 1 113 ? -6.562 22.453 0.722 1 93.12 113 LYS A C 1
ATOM 893 O O . LYS A 1 113 ? -5.977 21.594 0.043 1 93.12 113 LYS A O 1
ATOM 898 N N . GLU A 1 114 ? -6.031 23.062 1.756 1 93.62 114 GLU A N 1
ATOM 899 C CA . GLU A 1 114 ? -4.684 22.734 2.199 1 93.62 114 GLU A CA 1
ATOM 900 C C . GLU A 1 114 ? -4.613 21.297 2.707 1 93.62 114 GLU A C 1
ATOM 902 O O . GLU A 1 114 ? -3.641 20.578 2.443 1 93.62 114 GLU A O 1
ATOM 907 N N . ARG A 1 115 ? -5.664 20.859 3.406 1 94.81 115 ARG A N 1
ATOM 908 C CA . ARG A 1 115 ? -5.73 19.516 3.934 1 94.81 115 ARG A CA 1
ATOM 909 C C . ARG A 1 115 ? -5.734 18.484 2.807 1 94.81 115 ARG A C 1
ATOM 911 O O . ARG A 1 115 ? -5.074 17.438 2.9 1 94.81 115 ARG A O 1
ATOM 918 N N . THR A 1 116 ? -6.422 18.812 1.748 1 96.12 116 THR A N 1
ATOM 919 C CA . THR A 1 116 ? -6.508 17.891 0.622 1 96.12 116 THR A CA 1
ATOM 920 C C . THR A 1 116 ? -5.145 17.703 -0.03 1 96.12 116 THR A C 1
ATOM 922 O O . THR A 1 116 ? -4.695 16.562 -0.227 1 96.12 116 THR A O 1
ATOM 925 N N . ALA A 1 117 ? -4.484 18.781 -0.345 1 94 117 ALA A N 1
ATOM 926 C CA . ALA A 1 117 ? -3.143 18.688 -0.916 1 94 117 ALA A CA 1
ATOM 927 C C . ALA A 1 117 ? -2.195 17.953 0.03 1 94 117 ALA A C 1
ATOM 929 O O . ALA A 1 117 ? -1.391 17.125 -0.406 1 94 117 ALA A O 1
ATOM 930 N N . TRP A 1 118 ? -2.311 18.281 1.297 1 95 118 TRP A N 1
ATOM 931 C CA . TRP A 1 118 ? -1.487 17.656 2.326 1 95 118 TRP A CA 1
ATOM 932 C C . TRP A 1 118 ? -1.744 16.156 2.393 1 95 118 TRP A C 1
ATOM 934 O O . TRP A 1 118 ? -0.803 15.352 2.387 1 95 118 TRP A O 1
ATOM 944 N N . THR A 1 119 ? -2.967 15.742 2.383 1 96.88 119 THR A N 1
ATOM 945 C CA . THR A 1 119 ? -3.357 14.344 2.471 1 96.88 119 THR A CA 1
ATOM 946 C C . THR A 1 119 ? -2.748 13.539 1.327 1 96.88 119 THR A C 1
ATOM 948 O O . THR A 1 119 ? -2.135 12.492 1.554 1 96.88 119 THR A O 1
ATOM 951 N N . PHE A 1 120 ? -2.82 14.07 0.175 1 96.56 120 PHE A N 1
ATOM 952 C CA . PHE A 1 120 ? -2.379 13.328 -0.999 1 96.56 120 PHE A CA 1
ATOM 953 C C . PHE A 1 120 ? -0.868 13.43 -1.166 1 96.56 120 PHE A C 1
ATOM 955 O O . PHE A 1 120 ? -0.292 12.781 -2.047 1 96.56 120 PHE A O 1
ATOM 962 N N . SER A 1 121 ? -0.251 14.211 -0.302 1 95.44 121 SER A N 1
ATOM 963 C CA . SER A 1 121 ? 1.207 14.266 -0.283 1 95.44 121 SER A CA 1
ATOM 964 C C . SER A 1 121 ? 1.782 13.32 0.766 1 95.44 121 SER A C 1
ATOM 966 O O . SER A 1 121 ? 3.002 13.195 0.893 1 95.44 121 SER A O 1
ATOM 968 N N . ARG A 1 122 ? 0.947 12.641 1.541 1 94.94 122 ARG A N 1
ATOM 969 C CA . ARG A 1 122 ? 1.424 11.688 2.539 1 94.94 122 ARG A CA 1
ATOM 970 C C . ARG A 1 122 ? 1.762 10.344 1.897 1 94.94 122 ARG A C 1
ATOM 972 O O . ARG A 1 122 ? 1.032 9.859 1.028 1 94.94 122 ARG A O 1
ATOM 979 N N . ARG A 1 123 ? 2.846 9.812 2.365 1 94.5 123 ARG A N 1
ATOM 980 C CA . ARG A 1 123 ? 3.25 8.484 1.909 1 94.5 123 ARG A CA 1
ATOM 981 C C . ARG A 1 123 ? 2.49 7.395 2.656 1 94.5 123 ARG A C 1
ATOM 983 O O . ARG A 1 123 ? 2.189 7.543 3.844 1 94.5 123 ARG A O 1
ATOM 990 N N . ALA A 1 124 ? 2.201 6.266 1.928 1 96.31 124 ALA A N 1
ATOM 991 C CA . ALA A 1 124 ? 1.779 5.012 2.539 1 96.31 124 ALA A CA 1
ATOM 992 C C . ALA A 1 124 ? 0.428 5.164 3.232 1 96.31 124 ALA A C 1
ATOM 994 O O . ALA A 1 124 ? 0.25 4.711 4.367 1 96.31 124 ALA A O 1
ATOM 995 N N . THR A 1 125 ? -0.497 5.852 2.602 1 97.88 125 THR A N 1
ATOM 996 C CA . THR A 1 125 ? -1.848 5.922 3.148 1 97.88 125 THR A CA 1
ATOM 997 C C . THR A 1 125 ? -2.672 4.715 2.713 1 97.88 125 THR A C 1
ATOM 999 O O . THR A 1 125 ? -2.307 4.02 1.762 1 97.88 125 THR A O 1
ATOM 1002 N N . ILE A 1 126 ? -3.684 4.441 3.467 1 98.69 126 ILE A N 1
ATOM 1003 C CA . ILE A 1 126 ? -4.734 3.514 3.064 1 98.69 126 ILE A CA 1
ATOM 1004 C C . ILE A 1 126 ? -5.98 4.293 2.646 1 98.69 126 ILE A C 1
ATOM 1006 O O . ILE A 1 126 ? -6.387 5.238 3.328 1 98.69 126 ILE A O 1
ATOM 1010 N N . GLU A 1 127 ? -6.441 4 1.516 1 98.81 127 GLU A N 1
ATOM 1011 C CA . GLU A 1 127 ? -7.711 4.535 1.024 1 98.81 127 GLU A CA 1
ATOM 1012 C C . GLU A 1 127 ? -8.828 3.5 1.129 1 98.81 127 GLU A C 1
ATOM 1014 O O . GLU A 1 127 ? -8.789 2.473 0.448 1 98.81 127 GLU A O 1
ATOM 1019 N N . LEU A 1 128 ? -9.836 3.764 1.945 1 98.88 128 LEU A N 1
ATOM 1020 C CA . LEU A 1 128 ? -11 2.896 2.039 1 98.88 128 LEU A CA 1
ATOM 1021 C C . LEU A 1 128 ? -12.156 3.451 1.212 1 98.88 128 LEU A C 1
ATOM 1023 O O . LEU A 1 128 ? -12.523 4.617 1.358 1 98.88 128 LEU A O 1
ATOM 1027 N N . THR A 1 129 ? -12.664 2.645 0.361 1 98.81 129 THR A N 1
ATOM 1028 C CA . THR A 1 129 ? -13.797 3.031 -0.469 1 98.81 129 THR A CA 1
ATOM 1029 C C . THR A 1 129 ? -15.078 2.357 0.019 1 98.81 129 THR A C 1
ATOM 1031 O O . THR A 1 129 ? -15.156 1.128 0.083 1 98.81 129 THR A O 1
ATOM 1034 N N . HIS A 1 130 ? -16.031 3.178 0.312 1 98.75 130 HIS A N 1
ATOM 1035 C CA . HIS A 1 130 ? -17.344 2.703 0.736 1 98.75 130 HIS A CA 1
ATOM 1036 C C . HIS A 1 130 ? -18.422 3.041 -0.297 1 98.75 130 HIS A C 1
ATOM 1038 O O . HIS A 1 130 ? -18.719 4.215 -0.52 1 98.75 130 HIS A O 1
ATOM 1044 N N . ASN A 1 131 ? -18.906 2.045 -0.96 1 98.44 131 ASN A N 1
ATOM 1045 C CA . ASN A 1 131 ? -20.078 2.238 -1.797 1 98.44 131 ASN A CA 1
ATOM 1046 C C . ASN A 1 131 ? -21.359 2.234 -0.97 1 98.44 131 ASN A C 1
ATOM 1048 O O . ASN A 1 131 ? -21.656 1.255 -0.284 1 98.44 131 ASN A O 1
ATOM 1052 N N . TRP A 1 132 ? -22.094 3.309 -1.106 1 98.12 132 TRP A N 1
ATOM 1053 C CA . TRP A 1 132 ? -23.25 3.506 -0.246 1 98.12 132 TRP A CA 1
ATOM 1054 C C . TRP A 1 132 ? -24.234 2.354 -0.393 1 98.12 132 TRP A C 1
ATOM 1056 O O . TRP A 1 132 ? -24.531 1.92 -1.509 1 98.12 132 TRP A O 1
ATOM 1066 N N . GLY A 1 133 ? -24.75 1.848 0.745 1 98 133 GLY A N 1
ATOM 1067 C CA . GLY A 1 133 ? -25.719 0.765 0.75 1 98 133 GLY A CA 1
ATOM 1068 C C . GLY A 1 133 ? -25.094 -0.592 1.025 1 98 133 GLY A C 1
ATOM 1069 O O . GLY A 1 133 ? -25.781 -1.522 1.442 1 98 133 GLY A O 1
ATOM 1070 N N . SER A 1 134 ? -23.781 -0.697 0.843 1 97.88 134 SER A N 1
ATOM 1071 C CA . SER A 1 134 ? -23.109 -1.983 1.047 1 97.88 134 SER A CA 1
ATOM 1072 C C . SER A 1 134 ? -23.203 -2.422 2.506 1 97.88 134 SER A C 1
ATOM 1074 O O . SER A 1 134 ? -23.25 -3.617 2.799 1 97.88 134 SER A O 1
ATOM 1076 N N . GLU A 1 135 ? -23.156 -1.549 3.438 1 97.06 135 GLU A N 1
ATOM 1077 C CA . GLU A 1 135 ? -23.172 -1.852 4.863 1 97.06 135 GLU A CA 1
ATOM 1078 C C . GLU A 1 135 ? -24.469 -2.566 5.266 1 97.06 135 GLU A C 1
ATOM 1080 O O . GLU A 1 135 ? -24.484 -3.289 6.266 1 97.06 135 GLU A O 1
ATOM 1085 N N . SER A 1 136 ? -25.516 -2.367 4.504 1 96.88 136 SER A N 1
ATOM 1086 C CA . SER A 1 136 ? -26.812 -2.949 4.84 1 96.88 136 SER A CA 1
ATOM 1087 C C . SER A 1 136 ? -27.156 -4.117 3.922 1 96.88 136 SER A C 1
ATOM 1089 O O . SER A 1 136 ? -28.188 -4.754 4.078 1 96.88 136 SER A O 1
ATOM 1091 N N . ASP A 1 137 ? -26.359 -4.41 2.953 1 97 137 ASP A N 1
ATOM 1092 C CA . ASP A 1 137 ? -26.562 -5.512 2.02 1 97 137 ASP A CA 1
ATOM 1093 C C . ASP A 1 137 ? -25.906 -6.793 2.523 1 97 137 ASP A C 1
ATOM 1095 O O . ASP A 1 137 ? -24.703 -6.965 2.402 1 97 137 ASP A O 1
ATOM 1099 N N . ALA A 1 138 ? -26.609 -7.711 2.961 1 94.62 138 ALA A N 1
ATOM 1100 C CA . ALA A 1 138 ? -26.109 -8.945 3.561 1 94.62 138 ALA A CA 1
ATOM 1101 C C . ALA A 1 138 ? -25.375 -9.797 2.527 1 94.62 138 ALA A C 1
ATOM 1103 O O . ALA A 1 138 ? -24.531 -10.625 2.881 1 94.62 138 ALA A O 1
ATOM 1104 N N . SER A 1 139 ? -25.672 -9.594 1.3 1 95.75 139 SER A N 1
ATOM 1105 C CA . SER A 1 139 ? -25.094 -10.398 0.234 1 95.75 139 SER A CA 1
ATOM 1106 C C . SER A 1 139 ? -23.75 -9.82 -0.232 1 95.75 139 SER A C 1
ATOM 1108 O O . SER A 1 139 ? -23 -10.484 -0.945 1 95.75 139 SER A O 1
ATOM 1110 N N . GLN A 1 140 ? -23.438 -8.609 0.195 1 95 140 GLN A N 1
ATOM 1111 C CA . GLN A 1 140 ? -22.203 -7.941 -0.233 1 95 140 GLN A CA 1
ATOM 1112 C C . GLN A 1 140 ? -21 -8.438 0.565 1 95 140 GLN A C 1
ATOM 1114 O O . GLN A 1 140 ? -21.062 -8.523 1.794 1 95 140 GLN A O 1
ATOM 1119 N N . SER A 1 141 ? -19.984 -8.891 -0.121 1 96.5 141 SER A N 1
ATOM 1120 C CA . SER A 1 141 ? -18.703 -9.242 0.477 1 96.5 141 SER A CA 1
ATOM 1121 C C . SER A 1 141 ? -17.547 -8.914 -0.463 1 96.5 141 SER A C 1
ATOM 1123 O O . SER A 1 141 ? -17.703 -8.961 -1.686 1 96.5 141 SER A O 1
ATOM 1125 N N . TYR A 1 142 ? -16.453 -8.578 0.121 1 98.12 142 TYR A N 1
ATOM 1126 C CA . TYR A 1 142 ? -15.281 -8.297 -0.694 1 98.12 142 TYR A CA 1
ATOM 1127 C C . TYR A 1 142 ? -14.266 -9.422 -0.595 1 98.12 142 TYR A C 1
ATOM 1129 O O . TYR A 1 142 ? -14.164 -10.086 0.438 1 98.12 142 TYR A O 1
ATOM 1137 N N . HIS A 1 143 ? -13.617 -9.609 -1.68 1 98.12 143 HIS A N 1
ATOM 1138 C CA . HIS A 1 143 ? -12.602 -10.648 -1.805 1 98.12 143 HIS A CA 1
ATOM 1139 C C . HIS A 1 143 ? -11.242 -10.148 -1.34 1 98.12 143 HIS A C 1
ATOM 1141 O O . HIS A 1 143 ? -10.812 -9.055 -1.729 1 98.12 143 HIS A O 1
ATOM 1147 N N . ASN A 1 144 ? -10.539 -10.945 -0.545 1 98 144 ASN A N 1
ATOM 1148 C CA . ASN A 1 144 ? -9.32 -10.461 0.089 1 98 144 ASN A CA 1
ATOM 1149 C C . ASN A 1 144 ? -8.086 -10.805 -0.742 1 98 144 ASN A C 1
ATOM 1151 O O . ASN A 1 144 ? -6.965 -10.445 -0.376 1 98 144 ASN A O 1
ATOM 1155 N N . GLY A 1 145 ? -8.258 -11.555 -1.802 1 98.25 145 GLY A N 1
ATOM 1156 C CA . GLY A 1 145 ? -7.176 -11.82 -2.742 1 98.25 145 GLY A CA 1
ATOM 1157 C C . GLY A 1 145 ? -6.355 -13.047 -2.377 1 98.25 145 GLY A C 1
ATOM 1158 O O . GLY A 1 145 ? -5.398 -13.391 -3.074 1 98.25 145 GLY A O 1
ATOM 1159 N N . ASN A 1 146 ? -6.75 -13.844 -1.305 1 98.31 146 ASN A N 1
ATOM 1160 C CA . ASN A 1 146 ? -5.918 -14.938 -0.825 1 98.31 146 ASN A CA 1
ATOM 1161 C C . ASN A 1 146 ? -6.598 -16.297 -1.024 1 98.31 146 ASN A C 1
ATOM 1163 O O . ASN A 1 146 ? -6.09 -17.312 -0.572 1 98.31 146 ASN A O 1
ATOM 1167 N N . SER A 1 147 ? -7.711 -16.297 -1.621 1 96.81 147 SER A N 1
ATOM 1168 C CA . SER A 1 147 ? -8.359 -17.453 -2.215 1 96.81 147 SER A CA 1
ATOM 1169 C C . SER A 1 147 ? -8.594 -17.25 -3.707 1 96.81 147 SER A C 1
ATOM 1171 O O . SER A 1 147 ? -8.508 -16.141 -4.211 1 96.81 147 SER A O 1
ATOM 1173 N N . ASP A 1 148 ? -8.938 -18.281 -4.422 1 95.75 148 ASP A N 1
ATOM 1174 C CA . ASP A 1 148 ? -9.062 -18.172 -5.871 1 95.75 148 ASP A CA 1
ATOM 1175 C C . ASP A 1 148 ? -10.242 -17.281 -6.25 1 95.75 148 ASP A C 1
ATOM 1177 O O . ASP A 1 148 ? -11.328 -17.391 -5.668 1 95.75 148 ASP A O 1
ATOM 1181 N N . PRO A 1 149 ? -10.125 -16.406 -7.141 1 97.31 149 PRO A N 1
ATOM 1182 C CA . PRO A 1 149 ? -8.891 -16.078 -7.848 1 97.31 149 PRO A CA 1
ATOM 1183 C C . PRO A 1 149 ? -7.973 -15.164 -7.027 1 97.31 149 PRO A C 1
ATOM 1185 O O . PRO A 1 149 ? -8.438 -14.188 -6.43 1 97.31 149 PRO A O 1
ATOM 1188 N N . ARG A 1 150 ? -6.645 -15.453 -7.07 1 98.06 150 ARG A N 1
ATOM 1189 C CA . ARG A 1 150 ? -5.699 -14.766 -6.199 1 98.06 150 ARG A CA 1
ATOM 1190 C C . ARG A 1 150 ? -5.047 -13.586 -6.918 1 98.06 150 ARG A C 1
ATOM 1192 O O . ARG A 1 150 ? -5.008 -13.547 -8.148 1 98.06 150 ARG A O 1
ATOM 1199 N N . GLY A 1 151 ? -4.57 -12.625 -6.18 1 98.12 151 GLY A N 1
ATOM 1200 C CA . GLY A 1 151 ? -3.838 -11.477 -6.68 1 98.12 151 GLY A CA 1
ATOM 1201 C C . GLY A 1 151 ? -3.158 -10.672 -5.586 1 98.12 151 GLY A C 1
ATOM 1202 O O . GLY A 1 151 ? -2.037 -10.992 -5.18 1 98.12 151 GLY A O 1
ATOM 1203 N N . PHE A 1 152 ? -3.932 -9.695 -5.137 1 98.69 152 PHE A N 1
ATOM 1204 C CA . PHE A 1 152 ? -3.506 -8.953 -3.959 1 98.69 152 PHE A CA 1
ATOM 1205 C C . PHE A 1 152 ? -3.334 -9.883 -2.766 1 98.69 152 PHE A C 1
ATOM 1207 O O . PHE A 1 152 ? -4.164 -10.766 -2.535 1 98.69 152 PHE A O 1
ATOM 1214 N N . GLY A 1 153 ? -2.213 -9.695 -2 1 98.62 153 GLY A N 1
ATOM 1215 C CA . GLY A 1 153 ? -1.973 -10.547 -0.848 1 98.62 153 GLY A CA 1
ATOM 1216 C C . GLY A 1 153 ? -2.348 -9.891 0.468 1 98.62 153 GLY A C 1
ATOM 1217 O O . GLY A 1 153 ? -3.264 -10.352 1.156 1 98.62 153 GLY A O 1
ATOM 1218 N N . HIS A 1 154 ? -1.583 -8.789 0.756 1 98.88 154 HIS A N 1
ATOM 1219 C CA . HIS A 1 154 ? -1.776 -8.148 2.055 1 98.88 154 HIS A CA 1
ATOM 1220 C C . HIS A 1 154 ? -1.133 -6.77 2.092 1 98.88 154 HIS A C 1
ATOM 1222 O O . HIS A 1 154 ? -0.335 -6.426 1.215 1 98.88 154 HIS A O 1
ATOM 1228 N N . ILE A 1 155 ? -1.578 -6.012 3.031 1 98.69 155 ILE A N 1
ATOM 1229 C CA . ILE A 1 155 ? -0.736 -4.902 3.473 1 98.69 155 ILE A CA 1
ATOM 1230 C C . ILE A 1 155 ? 0.116 -5.344 4.66 1 98.69 155 ILE A C 1
ATOM 1232 O O . ILE A 1 155 ? -0.157 -6.375 5.281 1 98.69 155 ILE A O 1
ATOM 1236 N N . GLY A 1 156 ? 1.19 -4.652 4.867 1 98.38 156 GLY A N 1
ATOM 1237 C CA . GLY A 1 156 ? 2.072 -4.934 5.992 1 98.38 156 GLY A CA 1
ATOM 1238 C C . GLY A 1 156 ? 2.285 -3.734 6.895 1 98.38 156 GLY A C 1
ATOM 1239 O O . GLY A 1 156 ? 2.557 -2.631 6.422 1 98.38 156 GLY A O 1
ATOM 1240 N N . ILE A 1 157 ? 2.141 -3.959 8.109 1 97.88 157 ILE A N 1
ATOM 1241 C CA . ILE A 1 157 ? 2.367 -2.928 9.117 1 97.88 157 ILE A CA 1
ATOM 1242 C C . ILE A 1 157 ? 3.559 -3.312 9.992 1 97.88 157 ILE A C 1
ATOM 1244 O O . ILE A 1 157 ? 3.568 -4.387 10.594 1 97.88 157 ILE A O 1
ATOM 1248 N N . ALA A 1 158 ? 4.559 -2.475 9.961 1 97.06 158 ALA A N 1
ATOM 1249 C CA . ALA A 1 158 ? 5.703 -2.66 10.852 1 97.06 158 ALA A CA 1
ATOM 1250 C C . ALA A 1 158 ? 5.402 -2.135 12.25 1 97.06 158 ALA A C 1
ATOM 1252 O O . ALA A 1 158 ? 4.836 -1.052 12.406 1 97.06 158 ALA A O 1
ATOM 1253 N N . VAL A 1 159 ? 5.742 -2.936 13.227 1 95.75 159 VAL A N 1
ATOM 1254 C CA . VAL A 1 159 ? 5.527 -2.568 14.625 1 95.75 159 VAL A CA 1
ATOM 1255 C C . VAL A 1 159 ? 6.832 -2.719 15.406 1 95.75 159 VAL A C 1
ATOM 1257 O O . VAL A 1 159 ? 7.738 -3.439 14.977 1 95.75 159 VAL A O 1
ATOM 1260 N N . PRO A 1 160 ? 6.91 -2.043 16.547 1 93 160 PRO A N 1
ATOM 1261 C CA . PRO A 1 160 ? 8.133 -2.178 17.344 1 93 160 PRO A CA 1
ATOM 1262 C C . PRO A 1 160 ? 8.336 -3.596 17.875 1 93 160 PRO A C 1
ATOM 1264 O O . PRO A 1 160 ? 9.469 -4.094 17.891 1 93 160 PRO A O 1
ATOM 1267 N N . ASP A 1 161 ? 7.27 -4.238 18.266 1 93.69 161 ASP A N 1
ATOM 1268 C CA . ASP A 1 161 ? 7.277 -5.578 18.859 1 93.69 161 ASP A CA 1
ATOM 1269 C C . ASP A 1 161 ? 6.039 -6.367 18.422 1 93.69 161 ASP A C 1
ATOM 1271 O O . ASP A 1 161 ? 4.922 -6.055 18.844 1 93.69 161 ASP A O 1
ATOM 1275 N N . VAL A 1 162 ? 6.285 -7.406 17.672 1 96.88 162 VAL A N 1
ATOM 1276 C CA . VAL A 1 162 ? 5.199 -8.195 17.094 1 96.88 162 VAL A CA 1
ATOM 1277 C C . VAL A 1 162 ? 4.379 -8.836 18.203 1 96.88 162 VAL A C 1
ATOM 1279 O O . VAL A 1 162 ? 3.145 -8.836 18.156 1 96.88 162 VAL A O 1
ATOM 1282 N N . TYR A 1 163 ? 5.004 -9.398 19.188 1 96.25 163 TYR A N 1
ATOM 1283 C CA . TYR A 1 163 ? 4.309 -10.109 20.25 1 96.25 163 TYR A CA 1
ATOM 1284 C C . TYR A 1 163 ? 3.475 -9.156 21.094 1 96.25 163 TYR A C 1
ATOM 1286 O O . TYR A 1 163 ? 2.344 -9.469 21.469 1 96.25 163 TYR A O 1
ATOM 1294 N N . ALA A 1 164 ? 4.008 -7.984 21.406 1 94.81 164 ALA A N 1
ATOM 1295 C CA . ALA A 1 164 ? 3.244 -6.977 22.141 1 94.81 164 ALA A CA 1
ATOM 1296 C C . ALA A 1 164 ? 2.018 -6.531 21.344 1 94.81 164 ALA A C 1
ATOM 1298 O O . ALA A 1 164 ? 0.925 -6.406 21.906 1 94.81 164 ALA A O 1
ATOM 1299 N N . ALA A 1 165 ? 2.219 -6.305 20.078 1 95.44 165 ALA A N 1
ATOM 1300 C CA . ALA A 1 165 ? 1.102 -5.91 19.219 1 95.44 165 ALA A CA 1
ATOM 1301 C C . ALA A 1 165 ? 0.034 -7 19.172 1 95.44 165 ALA A C 1
ATOM 1303 O O . ALA A 1 165 ? -1.161 -6.711 19.281 1 95.44 165 ALA A O 1
ATOM 1304 N N . CYS A 1 166 ? 0.437 -8.219 19.047 1 96.75 166 CYS A N 1
ATOM 1305 C CA . CYS A 1 166 ? -0.501 -9.328 18.922 1 96.75 166 CYS A CA 1
ATOM 1306 C C . CYS A 1 166 ? -1.281 -9.531 20.203 1 96.75 166 CYS A C 1
ATOM 1308 O O . CYS A 1 166 ? -2.451 -9.922 20.188 1 96.75 166 CYS A O 1
ATOM 1310 N N . LYS A 1 167 ? -0.623 -9.297 21.312 1 95.38 167 LYS A N 1
ATOM 1311 C CA . LYS A 1 167 ? -1.351 -9.352 22.578 1 95.38 167 LYS A CA 1
ATOM 1312 C C . LYS A 1 167 ? -2.498 -8.344 22.594 1 95.38 167 LYS A C 1
ATOM 1314 O O . LYS A 1 167 ? -3.609 -8.672 23.016 1 95.38 167 LYS A O 1
ATOM 1319 N N . LEU A 1 168 ? -2.207 -7.164 22.109 1 94.25 168 LEU A N 1
ATOM 1320 C CA . LEU A 1 168 ? -3.238 -6.137 22 1 94.25 168 LEU A CA 1
ATOM 1321 C C . LEU A 1 168 ? -4.348 -6.578 21.047 1 94.25 168 LEU A C 1
ATOM 1323 O O . LEU A 1 168 ? -5.531 -6.375 21.344 1 94.25 168 LEU A O 1
ATOM 1327 N N . PHE A 1 169 ? -4.016 -7.148 19.906 1 96.94 169 PHE A N 1
ATOM 1328 C CA . PHE A 1 169 ? -4.996 -7.605 18.922 1 96.94 169 PHE A CA 1
ATOM 1329 C C . PHE A 1 169 ? -5.887 -8.695 19.516 1 96.94 169 PHE A C 1
ATOM 1331 O O . PHE A 1 169 ? -7.094 -8.719 19.281 1 96.94 169 PHE A O 1
ATOM 1338 N N . GLU A 1 170 ? -5.289 -9.57 20.281 1 95.94 170 GLU A N 1
ATOM 1339 C CA . GLU A 1 170 ? -6.062 -10.625 20.938 1 95.94 170 GLU A CA 1
ATOM 1340 C C . GLU A 1 170 ? -7.074 -10.039 21.906 1 95.94 170 GLU A C 1
ATOM 1342 O O . GLU A 1 170 ? -8.227 -10.469 21.953 1 95.94 170 GLU A O 1
ATOM 1347 N N . GLU A 1 171 ? -6.664 -9.094 22.672 1 93.38 171 GLU A N 1
ATOM 1348 C CA . GLU A 1 171 ? -7.531 -8.438 23.641 1 93.38 171 GLU A CA 1
ATOM 1349 C C . GLU A 1 171 ? -8.703 -7.742 22.953 1 93.38 171 GLU A C 1
ATOM 1351 O O . GLU A 1 171 ? -9.781 -7.605 23.531 1 93.38 171 GLU A O 1
ATOM 1356 N N . GLN A 1 172 ? -8.438 -7.363 21.75 1 94.81 172 GLN A N 1
ATOM 1357 C CA . GLN A 1 172 ? -9.469 -6.66 21 1 94.81 172 GLN A CA 1
ATOM 1358 C C . GLN A 1 172 ? -10.25 -7.625 20.094 1 94.81 172 GLN A C 1
ATOM 1360 O O . GLN A 1 172 ? -11 -7.195 19.219 1 94.81 172 GLN A O 1
ATOM 1365 N N . ALA A 1 173 ? -10.008 -8.898 20.156 1 96.31 173 ALA A N 1
ATOM 1366 C CA . ALA A 1 173 ? -10.719 -9.969 19.453 1 96.31 173 ALA A CA 1
ATOM 1367 C C . ALA A 1 173 ? -10.508 -9.859 17.938 1 96.31 173 ALA A C 1
ATOM 1369 O O . ALA A 1 173 ? -11.438 -10.086 17.156 1 96.31 173 ALA A O 1
ATOM 1370 N N . VAL A 1 174 ? -9.344 -9.406 17.594 1 97.56 174 VAL A N 1
ATOM 1371 C CA . VAL A 1 174 ? -8.969 -9.383 16.188 1 97.56 174 VAL A CA 1
ATOM 1372 C C . VAL A 1 174 ? -8.773 -10.812 15.688 1 97.56 174 VAL A C 1
ATOM 1374 O O . VAL A 1 174 ? -8.211 -11.656 16.391 1 97.56 174 VAL A O 1
ATOM 1377 N N . THR A 1 175 ? -9.219 -11.102 14.461 1 98.38 175 THR A N 1
ATOM 1378 C CA . THR A 1 175 ? -9.07 -12.422 13.859 1 98.38 175 THR A CA 1
ATOM 1379 C C . THR A 1 175 ? -7.645 -12.633 13.359 1 98.38 175 THR A C 1
ATOM 1381 O O . THR A 1 175 ? -7.113 -11.812 12.609 1 98.38 175 THR A O 1
ATOM 1384 N N . PHE A 1 176 ? -7.012 -13.719 13.797 1 98.5 176 PHE A N 1
ATOM 1385 C CA . PHE A 1 176 ? -5.668 -14.078 13.352 1 98.5 176 PHE A CA 1
ATOM 1386 C C . PHE A 1 176 ? -5.723 -15.078 12.211 1 98.5 176 PHE A C 1
ATOM 1388 O O . PHE A 1 176 ? -6.48 -16.047 12.266 1 98.5 176 PHE A O 1
ATOM 1395 N N . VAL A 1 177 ? -5.008 -14.789 11.195 1 98.06 177 VAL A N 1
ATOM 1396 C CA . VAL A 1 177 ? -4.742 -15.773 10.148 1 98.06 177 VAL A CA 1
ATOM 1397 C C . VAL A 1 177 ? -3.561 -16.656 10.555 1 98.06 177 VAL A C 1
ATOM 1399 O O . VAL A 1 177 ? -3.568 -17.859 10.32 1 98.06 177 VAL A O 1
ATOM 1402 N N . LYS A 1 178 ? -2.553 -16 11.141 1 97.38 178 LYS A N 1
ATOM 1403 C CA . LYS A 1 178 ? -1.335 -16.625 11.641 1 97.38 178 LYS A CA 1
ATOM 1404 C C . LYS A 1 178 ? -0.833 -15.914 12.898 1 97.38 178 LYS A C 1
ATOM 1406 O O . LYS A 1 178 ? -0.627 -14.703 12.891 1 97.38 178 LYS A O 1
ATOM 1411 N N . LYS A 1 179 ? -0.675 -16.766 13.898 1 97.56 179 LYS A N 1
ATOM 1412 C CA . LYS A 1 179 ? -0.06 -16.219 15.102 1 97.56 179 LYS A CA 1
ATOM 1413 C C . LYS A 1 179 ? 1.46 -16.188 14.977 1 97.56 179 LYS A C 1
ATOM 1415 O O . LYS A 1 179 ? 2.035 -16.891 14.148 1 97.56 179 LYS A O 1
ATOM 1420 N N . PRO A 1 180 ? 2.113 -15.391 15.828 1 96.69 180 PRO A N 1
ATOM 1421 C CA . PRO A 1 180 ? 3.553 -15.18 15.648 1 96.69 180 PRO A CA 1
ATOM 1422 C C . PRO A 1 180 ? 4.355 -16.469 15.766 1 96.69 180 PRO A C 1
ATOM 1424 O O . PRO A 1 180 ? 5.43 -16.594 15.172 1 96.69 180 PRO A O 1
ATOM 1427 N N . ASP A 1 181 ? 3.854 -17.453 16.438 1 96.06 181 ASP A N 1
ATOM 1428 C CA . ASP A 1 181 ? 4.617 -18.672 16.672 1 96.06 181 ASP A CA 1
ATOM 1429 C C . ASP A 1 181 ? 4.113 -19.812 15.773 1 96.06 181 ASP A C 1
ATOM 1431 O O . ASP A 1 181 ? 4.613 -20.938 15.852 1 96.06 181 ASP A O 1
ATOM 1435 N N . ASP A 1 182 ? 3.211 -19.5 14.992 1 95.31 182 ASP A N 1
ATOM 1436 C CA . ASP A 1 182 ? 2.654 -20.531 14.117 1 95.31 182 ASP A CA 1
ATOM 1437 C C . ASP A 1 182 ? 3.467 -20.656 12.828 1 95.31 182 ASP A C 1
ATOM 1439 O O . ASP A 1 182 ? 4.137 -19.703 12.422 1 95.31 182 ASP A O 1
ATOM 1443 N N . GLY A 1 183 ? 3.406 -21.781 12.219 1 88.31 183 GLY A N 1
ATOM 1444 C CA . GLY A 1 183 ? 3.957 -22.016 10.891 1 88.31 183 GLY A CA 1
ATOM 1445 C C . GLY A 1 183 ? 5.473 -22.062 10.875 1 88.31 183 GLY A C 1
ATOM 1446 O O . GLY A 1 183 ? 6.105 -22.141 11.93 1 88.31 183 GLY A O 1
ATOM 1447 N N . LYS A 1 184 ? 6.008 -21.953 9.672 1 84.81 184 LYS A N 1
ATOM 1448 C CA . LYS A 1 184 ? 7.441 -22.109 9.453 1 84.81 184 LYS A CA 1
ATOM 1449 C C . LYS A 1 184 ? 8.18 -20.812 9.781 1 84.81 184 LYS A C 1
ATOM 1451 O O . LYS A 1 184 ? 9.297 -20.844 10.312 1 84.81 184 LYS A O 1
ATOM 1456 N N . MET A 1 185 ? 7.527 -19.766 9.492 1 87.19 185 MET A N 1
ATOM 1457 C CA . MET A 1 185 ? 8.133 -18.469 9.758 1 87.19 185 MET A CA 1
ATOM 1458 C C . MET A 1 185 ? 7.633 -17.891 11.078 1 87.19 185 MET A C 1
ATOM 1460 O O . MET A 1 185 ? 6.496 -17.422 11.172 1 87.19 185 MET A O 1
ATOM 1464 N N . LYS A 1 186 ? 8.547 -17.828 12.039 1 91.44 186 LYS A N 1
ATOM 1465 C CA . LYS A 1 186 ? 8.164 -17.359 13.359 1 91.44 186 LYS A CA 1
ATOM 1466 C C . LYS A 1 186 ? 8.523 -15.883 13.539 1 91.44 186 LYS A C 1
ATOM 1468 O O . LYS A 1 186 ? 9.445 -15.383 12.891 1 91.44 186 LYS A O 1
ATOM 1473 N N . GLY A 1 187 ? 7.758 -15.211 14.43 1 93.5 187 GLY A N 1
ATOM 1474 C CA . GLY A 1 187 ? 8.047 -13.82 14.742 1 93.5 187 GLY A CA 1
ATOM 1475 C C . GLY A 1 187 ? 7.285 -12.844 13.867 1 93.5 187 GLY A C 1
ATOM 1476 O O . GLY A 1 187 ? 7.551 -11.641 13.891 1 93.5 187 GLY A O 1
ATOM 1477 N N . LEU A 1 188 ? 6.445 -13.344 13.102 1 95.69 188 LEU A N 1
ATOM 1478 C CA . LEU A 1 188 ? 5.531 -12.531 12.305 1 95.69 188 LEU A CA 1
ATOM 1479 C C . LEU A 1 188 ? 4.105 -13.062 12.398 1 95.69 188 LEU A C 1
ATOM 1481 O O . LEU A 1 188 ? 3.895 -14.242 12.703 1 95.69 188 LEU A O 1
ATOM 1485 N N . ALA A 1 189 ? 3.119 -12.195 12.227 1 97.81 189 ALA A N 1
ATOM 1486 C CA . ALA A 1 189 ? 1.715 -12.578 12.344 1 97.81 189 ALA A CA 1
ATOM 1487 C C . ALA A 1 189 ? 0.901 -12.031 11.172 1 97.81 189 ALA A C 1
ATOM 1489 O O . ALA A 1 189 ? 1.348 -11.125 10.469 1 97.81 189 ALA A O 1
ATOM 1490 N N . PHE A 1 190 ? -0.174 -12.633 10.906 1 98.5 190 PHE A N 1
ATOM 1491 C CA . PHE A 1 190 ? -1.195 -12.133 9.992 1 98.5 190 PHE A CA 1
ATOM 1492 C C . PHE A 1 190 ? -2.545 -12.031 10.695 1 98.5 190 PHE A C 1
ATOM 1494 O O . PHE A 1 190 ? -3.006 -13 11.305 1 98.5 190 PHE A O 1
ATOM 1501 N N . VAL A 1 191 ? -3.145 -10.891 10.57 1 98.56 191 VAL A N 1
ATOM 1502 C CA . VAL A 1 191 ? -4.492 -10.695 11.086 1 98.56 191 VAL A CA 1
ATOM 1503 C C . VAL A 1 191 ? -5.426 -10.266 9.961 1 98.56 191 VAL A C 1
ATOM 1505 O O . VAL A 1 191 ? -4.98 -10.023 8.836 1 98.56 191 VAL A O 1
ATOM 1508 N N . GLN A 1 192 ? -6.707 -10.211 10.25 1 98.75 192 GLN A N 1
ATOM 1509 C CA . GLN A 1 192 ? -7.707 -9.797 9.266 1 98.75 192 GLN A CA 1
ATOM 1510 C C . GLN A 1 192 ? -8.414 -8.516 9.703 1 98.75 192 GLN A C 1
ATOM 1512 O O . GLN A 1 192 ? -8.711 -8.336 10.883 1 98.75 192 GLN A O 1
ATOM 1517 N N . ASP A 1 193 ? -8.664 -7.648 8.734 1 98.56 193 ASP A N 1
ATOM 1518 C CA . ASP A 1 193 ? -9.562 -6.535 9.008 1 98.56 193 ASP A CA 1
ATOM 1519 C C . ASP A 1 193 ? -11.023 -6.969 8.875 1 98.56 193 ASP A C 1
ATOM 1521 O O . ASP A 1 193 ? -11.305 -8.141 8.633 1 98.56 193 ASP A O 1
ATOM 1525 N N . PRO A 1 194 ? -11.992 -6.113 9.039 1 98.25 194 PRO A N 1
ATOM 1526 C CA . PRO A 1 194 ? -13.406 -6.488 9.078 1 98.25 194 PRO A CA 1
ATOM 1527 C C . PRO A 1 194 ? -13.883 -7.133 7.781 1 98.25 194 PRO A C 1
ATOM 1529 O O . PRO A 1 194 ? -14.867 -7.871 7.777 1 98.25 194 PRO A O 1
ATOM 1532 N N . ASP A 1 195 ? -13.195 -6.844 6.645 1 98.62 195 ASP A N 1
ATOM 1533 C CA . ASP A 1 195 ? -13.617 -7.406 5.367 1 98.62 195 ASP A CA 1
ATOM 1534 C C . ASP A 1 195 ? -12.75 -8.602 4.98 1 98.62 195 ASP A C 1
ATOM 1536 O O . ASP A 1 195 ? -12.867 -9.133 3.873 1 98.62 195 ASP A O 1
ATOM 1540 N N . GLY A 1 196 ? -11.828 -8.945 5.855 1 98.5 196 GLY A N 1
ATOM 1541 C CA . GLY A 1 196 ? -11.07 -10.172 5.652 1 98.5 196 GLY A CA 1
ATOM 1542 C C . GLY A 1 196 ? -9.719 -9.938 5.004 1 98.5 196 GLY A C 1
ATOM 1543 O O . GLY A 1 196 ? -8.961 -10.883 4.773 1 98.5 196 GLY A O 1
ATOM 1544 N N . TYR A 1 197 ? -9.414 -8.703 4.637 1 98.81 197 TYR A N 1
ATOM 1545 C CA . TYR A 1 197 ? -8.086 -8.438 4.094 1 98.81 197 TYR A CA 1
ATOM 1546 C C . TYR A 1 197 ? -7 -8.82 5.09 1 98.81 197 TYR A C 1
ATOM 1548 O O . TYR A 1 197 ? -7.145 -8.586 6.293 1 98.81 197 TYR A O 1
ATOM 1556 N N . TRP A 1 198 ? -5.922 -9.398 4.605 1 98.81 198 TRP A N 1
ATOM 1557 C CA . TRP A 1 198 ? -4.816 -9.781 5.477 1 98.81 198 TRP A CA 1
ATOM 1558 C C . TRP A 1 198 ? -3.906 -8.594 5.762 1 98.81 198 TRP A C 1
ATOM 1560 O O . TRP A 1 198 ? -3.652 -7.773 4.879 1 98.81 198 TRP A O 1
ATOM 1570 N N . ILE A 1 199 ? -3.488 -8.547 6.941 1 98.75 199 ILE A N 1
ATOM 1571 C CA . ILE A 1 199 ? -2.479 -7.59 7.371 1 98.75 199 ILE A CA 1
ATOM 1572 C C . ILE A 1 199 ? -1.307 -8.32 8.016 1 98.75 199 ILE A C 1
ATOM 1574 O O . ILE A 1 199 ? -1.477 -9.008 9.031 1 98.75 199 ILE A O 1
ATOM 1578 N N . GLU A 1 200 ? -0.194 -8.172 7.445 1 98.5 200 GLU A N 1
ATOM 1579 C CA . GLU A 1 200 ? 1.033 -8.719 8.016 1 98.5 200 GLU A CA 1
ATOM 1580 C C . GLU A 1 200 ? 1.581 -7.812 9.117 1 98.5 200 GLU A C 1
ATOM 1582 O O . GLU A 1 200 ? 1.698 -6.602 8.93 1 98.5 200 GLU A O 1
ATOM 1587 N N . ILE A 1 201 ? 1.818 -8.383 10.234 1 97.94 201 ILE A N 1
ATOM 1588 C CA . ILE A 1 201 ? 2.439 -7.684 11.359 1 97.94 201 ILE A CA 1
ATOM 1589 C C . ILE A 1 201 ? 3.895 -8.125 11.492 1 97.94 201 ILE A C 1
ATOM 1591 O O . ILE A 1 201 ? 4.172 -9.297 11.75 1 97.94 201 ILE A O 1
ATOM 1595 N N . LEU A 1 202 ? 4.797 -7.191 11.289 1 97.19 202 LEU A N 1
ATOM 1596 C CA . LEU A 1 202 ? 6.219 -7.52 11.289 1 97.19 202 LEU A CA 1
ATOM 1597 C C . LEU A 1 202 ? 7.023 -6.461 12.039 1 97.19 202 LEU A C 1
ATOM 1599 O O . LEU A 1 202 ? 6.52 -5.371 12.312 1 97.19 202 LEU A O 1
ATOM 1603 N N . SER A 1 203 ? 8.211 -6.844 12.398 1 96 203 SER A N 1
ATOM 1604 C CA . SER A 1 203 ? 9.156 -5.91 13 1 96 203 SER A CA 1
ATOM 1605 C C . SER A 1 203 ? 10.484 -5.906 12.25 1 96 203 SER A C 1
ATOM 1607 O O . SER A 1 203 ? 11.102 -6.953 12.07 1 96 203 SER A O 1
ATOM 1609 N N . PRO A 1 204 ? 10.859 -4.68 11.805 1 93.56 204 PRO A N 1
ATOM 1610 C CA . PRO A 1 204 ? 12.148 -4.609 11.109 1 93.56 204 PRO A CA 1
ATOM 1611 C C . PRO A 1 204 ? 13.281 -5.262 11.898 1 93.56 204 PRO A C 1
ATOM 1613 O O . PRO A 1 204 ? 14.227 -5.789 11.305 1 93.56 204 PRO A O 1
ATOM 1616 N N . ASN A 1 205 ? 13.188 -5.34 13.156 1 87 205 ASN A N 1
ATOM 1617 C CA . ASN A 1 205 ? 14.234 -5.848 14.031 1 87 205 ASN A CA 1
ATOM 1618 C C . ASN A 1 205 ? 14.312 -7.371 13.992 1 87 205 A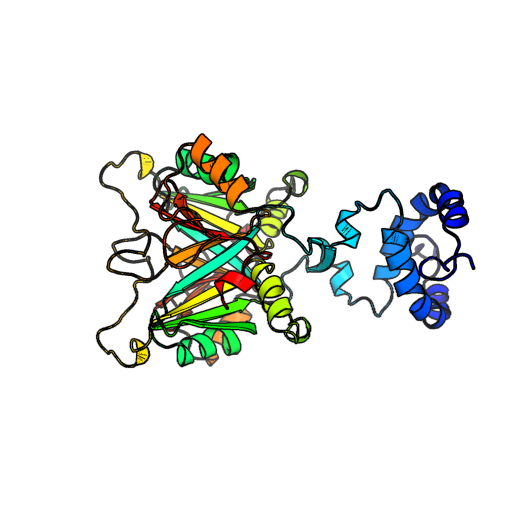SN A C 1
ATOM 1620 O O . ASN A 1 205 ? 15.328 -7.961 14.359 1 87 205 ASN A O 1
ATOM 1624 N N . ASN A 1 206 ? 13.336 -7.957 13.539 1 89.62 206 ASN A N 1
ATOM 1625 C CA . ASN A 1 206 ? 13.25 -9.414 13.609 1 89.62 206 ASN A CA 1
ATOM 1626 C C . ASN A 1 206 ? 13.305 -10.039 12.219 1 89.62 206 ASN A C 1
ATOM 1628 O O . ASN A 1 206 ? 13.328 -11.266 12.086 1 89.62 206 ASN A O 1
ATOM 1632 N N . MET A 1 207 ? 13.422 -9.281 11.227 1 91 207 MET A N 1
ATOM 1633 C CA . MET A 1 207 ? 13.227 -9.805 9.875 1 91 207 MET A CA 1
ATOM 1634 C C . MET A 1 207 ? 14.469 -10.539 9.391 1 91 207 MET A C 1
ATOM 1636 O O . MET A 1 207 ? 14.375 -11.438 8.555 1 91 207 MET A O 1
ATOM 1640 N N . VAL A 1 208 ? 15.602 -10.211 9.945 1 89.38 208 VAL A N 1
ATOM 1641 C CA . VAL A 1 208 ? 16.828 -10.891 9.555 1 89.38 208 VAL A CA 1
ATOM 1642 C C . VAL A 1 208 ? 16.703 -12.391 9.836 1 89.38 208 VAL A C 1
ATOM 1644 O O . VAL A 1 208 ? 17.031 -13.219 8.977 1 89.38 208 VAL A O 1
ATOM 1647 N N . SER A 1 209 ? 16.188 -12.703 10.945 1 88.31 209 SER A N 1
ATOM 1648 C CA . SER A 1 209 ? 16.062 -14.102 11.328 1 88.31 209 SER A CA 1
ATOM 1649 C C . SER A 1 209 ? 15 -14.812 10.492 1 88.31 209 SER A C 1
ATOM 1651 O O . SER A 1 209 ? 15.094 -16.016 10.242 1 88.31 209 SER A O 1
ATOM 1653 N N . ILE A 1 210 ? 14.078 -14.125 10.047 1 87.12 210 ILE A N 1
ATOM 1654 C CA . ILE A 1 210 ? 12.953 -14.695 9.312 1 87.12 210 ILE A CA 1
ATOM 1655 C C . ILE A 1 210 ? 13.352 -14.945 7.859 1 87.12 210 ILE A C 1
ATOM 1657 O O . ILE A 1 210 ? 12.922 -15.93 7.254 1 87.12 210 ILE A O 1
ATOM 1661 N N . THR A 1 211 ? 14.133 -14.109 7.301 1 87.25 211 THR A N 1
ATOM 1662 C CA . THR A 1 211 ? 14.43 -14.156 5.875 1 87.25 211 THR A CA 1
ATOM 1663 C C . THR A 1 211 ? 15.727 -14.906 5.617 1 87.25 211 THR A C 1
ATOM 1665 O O . THR A 1 211 ? 16.141 -15.078 4.469 1 87.25 211 THR A O 1
ATOM 1668 N N . SER A 1 212 ? 16.422 -15.281 6.641 1 79.69 212 SER A N 1
ATOM 1669 C CA . SER A 1 212 ? 17.688 -16 6.512 1 79.69 212 SER A CA 1
ATOM 1670 C C . SER A 1 212 ? 17.453 -17.5 6.289 1 79.69 212 SER A C 1
ATOM 1672 O O . SER A 1 212 ? 16.453 -18.047 6.754 1 79.69 212 SER A O 1
ATOM 1674 N N . MET B 1 1 ? 41.906 10.891 31.25 1 22.03 1 MET B N 1
ATOM 1675 C CA . MET B 1 1 ? 41.812 11.703 30.047 1 22.03 1 MET B CA 1
ATOM 1676 C C . MET B 1 1 ? 40.344 11.867 29.609 1 22.03 1 MET B C 1
ATOM 1678 O O . MET B 1 1 ? 39.625 10.883 29.5 1 22.03 1 MET B O 1
ATOM 1682 N N . LEU B 1 2 ? 39.781 13.047 29.969 1 26.42 2 LEU B N 1
ATOM 1683 C CA . LEU B 1 2 ? 38.375 13.398 29.828 1 26.42 2 LEU B CA 1
ATOM 1684 C C . LEU B 1 2 ? 37.875 13.133 28.406 1 26.42 2 LEU B C 1
ATOM 1686 O O . LEU B 1 2 ? 38.562 13.445 27.438 1 26.42 2 LEU B O 1
ATOM 1690 N N . ASP B 1 3 ? 37.219 12.062 28.25 1 27.89 3 ASP B N 1
ATOM 1691 C CA . ASP B 1 3 ? 36.75 11.539 26.969 1 27.89 3 ASP B CA 1
ATOM 1692 C C . ASP B 1 3 ? 36.125 12.641 26.109 1 27.89 3 ASP B C 1
ATOM 1694 O O . ASP B 1 3 ? 35.25 13.367 26.578 1 27.89 3 ASP B O 1
ATOM 1698 N N . PRO B 1 4 ? 36.906 13.297 25.234 1 32.59 4 PRO B N 1
ATOM 1699 C CA . PRO B 1 4 ? 36.469 14.414 24.406 1 32.59 4 PRO B CA 1
ATOM 1700 C C . PRO B 1 4 ? 35.062 14.203 23.828 1 32.59 4 PRO B C 1
ATOM 1702 O O . PRO B 1 4 ? 34.688 13.07 23.484 1 32.59 4 PRO B O 1
ATOM 1705 N N . GLY B 1 5 ? 34.062 14.656 24.547 1 29.8 5 GLY B N 1
ATOM 1706 C CA . GLY B 1 5 ? 32.688 14.539 24.062 1 29.8 5 GLY B CA 1
ATOM 1707 C C . GLY B 1 5 ? 32.562 14.836 22.578 1 29.8 5 GLY B C 1
ATOM 1708 O O . GLY B 1 5 ? 33.531 15.273 21.938 1 29.8 5 GLY B O 1
ATOM 1709 N N . PRO B 1 6 ? 31.719 14.32 21.781 1 32.25 6 PRO B N 1
ATOM 1710 C CA . PRO B 1 6 ? 31.75 14.508 20.344 1 32.25 6 PRO B CA 1
ATOM 1711 C C . PRO B 1 6 ? 31.844 15.977 19.938 1 32.25 6 PRO B C 1
ATOM 1713 O O . PRO B 1 6 ? 31.078 16.812 20.422 1 32.25 6 PRO B O 1
ATOM 1716 N N . GLY B 1 7 ? 33 16.484 19.312 1 40.22 7 GLY B N 1
ATOM 1717 C CA . GLY B 1 7 ? 33.531 17.688 18.719 1 40.22 7 GLY B CA 1
ATOM 1718 C C . GLY B 1 7 ? 34.344 18.516 19.703 1 40.22 7 GLY B C 1
ATOM 1719 O O . GLY B 1 7 ? 34.594 19.703 19.469 1 40.22 7 GLY B O 1
ATOM 1720 N N . GLY B 1 8 ? 34.719 18.094 20.875 1 41.41 8 GLY B N 1
ATOM 1721 C CA . GLY B 1 8 ? 35.625 18.703 21.828 1 41.41 8 GLY B CA 1
ATOM 1722 C C . GLY B 1 8 ? 34.969 19.766 22.688 1 41.41 8 GLY B C 1
ATOM 1723 O O . GLY B 1 8 ? 35.656 20.453 23.453 1 41.41 8 GLY B O 1
ATOM 1724 N N . ILE B 1 9 ? 33.812 20.391 22.234 1 38.31 9 ILE B N 1
ATOM 1725 C CA . ILE B 1 9 ? 33.188 21.344 23.156 1 38.31 9 ILE B CA 1
ATOM 1726 C C . ILE B 1 9 ? 32.656 20.609 24.375 1 38.31 9 ILE B C 1
ATOM 1728 O O . ILE B 1 9 ? 31.875 19.656 24.234 1 38.31 9 ILE B O 1
ATOM 1732 N N . PRO B 1 10 ? 33.094 20.984 25.5 1 39.34 10 PRO B N 1
ATOM 1733 C CA . PRO B 1 10 ? 32.656 20.328 26.734 1 39.34 10 PRO B CA 1
ATOM 1734 C C . PRO B 1 10 ? 31.156 20.484 27 1 39.34 10 PRO B C 1
ATOM 1736 O O . PRO B 1 10 ? 30.562 21.5 26.641 1 39.34 10 PRO B O 1
ATOM 1739 N N . ARG B 1 11 ? 30.328 19.609 27.344 1 41.41 11 ARG B N 1
ATOM 1740 C CA . ARG B 1 11 ? 28.906 19.516 27.625 1 41.41 11 ARG B CA 1
ATOM 1741 C C . ARG B 1 11 ? 28.438 20.672 28.5 1 41.41 11 ARG B C 1
ATOM 1743 O O . ARG B 1 11 ? 27.328 21.188 28.312 1 41.41 11 ARG B O 1
ATOM 1750 N N . ARG B 1 12 ? 29.203 21.172 29.359 1 42.59 12 ARG B N 1
ATOM 1751 C CA . ARG B 1 12 ? 28.859 22.219 30.312 1 42.59 12 ARG B CA 1
ATOM 1752 C C . ARG B 1 12 ? 28.641 23.547 29.594 1 42.59 12 ARG B C 1
ATOM 1754 O O . ARG B 1 12 ? 27.75 24.312 29.938 1 42.59 12 ARG B O 1
ATOM 1761 N N . VAL B 1 13 ? 29.438 23.828 28.641 1 41.38 13 VAL B N 1
ATOM 1762 C CA . VAL B 1 13 ? 29.344 25.109 27.938 1 41.38 13 VAL B CA 1
ATOM 1763 C C . VAL B 1 13 ? 28.078 25.125 27.078 1 41.38 13 VAL B C 1
ATOM 1765 O O . VAL B 1 13 ? 27.375 26.125 27.031 1 41.38 13 VAL B O 1
ATOM 1768 N N . LEU B 1 14 ? 27.719 23.984 26.578 1 39.69 14 LEU B N 1
ATOM 1769 C CA . LEU B 1 14 ? 26.547 23.906 25.719 1 39.69 14 LEU B CA 1
ATOM 1770 C C . LEU B 1 14 ? 25.266 24.016 26.531 1 39.69 14 LEU B C 1
ATOM 1772 O O . LEU B 1 14 ? 24.312 24.672 26.109 1 39.69 14 LEU B O 1
ATOM 1776 N N . ARG B 1 15 ? 25.297 23.625 27.688 1 42.47 15 ARG B N 1
ATOM 1777 C CA . ARG B 1 15 ? 24.172 23.766 28.609 1 42.47 15 ARG B CA 1
ATOM 1778 C C . ARG B 1 15 ? 23.984 25.234 29.016 1 42.47 15 ARG B C 1
ATOM 1780 O O . ARG B 1 15 ? 22.859 25.719 29.109 1 42.47 15 ARG B O 1
ATOM 1787 N N . ALA B 1 16 ? 25.109 26 29.188 1 40.62 16 ALA B N 1
ATOM 1788 C CA . ALA B 1 16 ? 25.031 27.375 29.656 1 40.62 16 ALA B CA 1
ATOM 1789 C C . ALA B 1 16 ? 24.469 28.297 28.578 1 40.62 16 ALA B C 1
ATOM 1791 O O . ALA B 1 16 ? 23.766 29.266 28.891 1 40.62 16 ALA B O 1
ATOM 1792 N N . CYS B 1 17 ? 24.703 28.016 27.312 1 37.44 17 CYS B N 1
ATOM 1793 C CA . CYS B 1 17 ? 24.281 28.938 26.266 1 37.44 17 CYS B CA 1
ATOM 1794 C C . CYS B 1 17 ? 22.953 28.516 25.656 1 37.44 17 CYS B C 1
ATOM 1796 O O . CYS B 1 17 ? 22.5 29.094 24.672 1 37.44 17 CYS B O 1
ATOM 1798 N N . ALA B 1 18 ? 22.266 27.562 26.266 1 39.59 18 ALA B N 1
ATOM 1799 C CA . ALA B 1 18 ? 21.016 26.984 25.75 1 39.59 18 ALA B CA 1
ATOM 1800 C C . ALA B 1 18 ? 19.922 28.047 25.656 1 39.59 18 ALA B C 1
ATOM 1802 O O . ALA B 1 18 ? 19.203 28.109 24.656 1 39.59 18 ALA B O 1
ATOM 1803 N N . ASP B 1 19 ? 19.734 28.859 26.562 1 41.41 19 ASP B N 1
ATOM 1804 C CA . ASP B 1 19 ? 18.719 29.906 26.594 1 41.41 19 ASP B CA 1
ATOM 1805 C C . ASP B 1 19 ? 18.938 30.922 25.469 1 41.41 19 ASP B C 1
ATOM 1807 O O . ASP B 1 19 ? 17.969 31.406 24.875 1 41.41 19 ASP B O 1
ATOM 1811 N N . GLN B 1 20 ? 20.188 31.328 25.266 1 39.16 20 GLN B N 1
ATOM 1812 C CA . GLN B 1 20 ? 20.453 32.375 24.281 1 39.16 20 GLN B CA 1
ATOM 1813 C C . GLN B 1 20 ? 20.328 31.828 22.859 1 39.16 20 GLN B C 1
ATOM 1815 O O . GLN B 1 20 ? 19.984 32.562 21.938 1 39.16 20 GLN B O 1
ATOM 1820 N N . LEU B 1 21 ? 20.562 30.5 22.688 1 39.66 21 LEU B N 1
ATOM 1821 C CA . LEU B 1 21 ? 20.531 29.938 21.344 1 39.66 21 LEU B CA 1
ATOM 1822 C C . LEU B 1 21 ? 19.125 29.531 20.938 1 39.66 21 LEU B C 1
ATOM 1824 O O . LEU B 1 21 ? 18.828 29.391 19.75 1 39.66 21 LEU B O 1
ATOM 1828 N N . SER B 1 22 ? 18.156 29.406 21.844 1 40.94 22 SER B N 1
ATOM 1829 C CA . SER B 1 22 ? 16.781 29.031 21.531 1 40.94 22 SER B CA 1
ATOM 1830 C C . SER B 1 22 ? 16.109 30.078 20.625 1 40.94 22 SER B C 1
ATOM 1832 O O . SER B 1 22 ? 15.297 29.734 19.781 1 40.94 22 SER B O 1
ATOM 1834 N N . GLY B 1 23 ? 16.375 31.375 20.859 1 40.28 23 GLY B N 1
ATOM 1835 C CA . GLY B 1 23 ? 15.82 32.438 20.031 1 40.28 23 GLY B CA 1
ATOM 1836 C C . GLY B 1 23 ? 16.422 32.469 18.641 1 40.28 23 GLY B C 1
ATOM 1837 O O . GLY B 1 23 ? 15.82 33 17.703 1 40.28 23 GLY B O 1
ATOM 1838 N N . VAL B 1 24 ? 17.703 32.125 18.531 1 39.75 24 VAL B N 1
ATOM 1839 C CA . VAL B 1 24 ? 18.391 32.312 17.266 1 39.75 24 VAL B CA 1
ATOM 1840 C C . VAL B 1 24 ? 18.266 31.047 16.406 1 39.75 24 VAL B C 1
ATOM 1842 O O . VAL B 1 24 ? 18.578 31.078 15.211 1 39.75 24 VAL B O 1
ATOM 1845 N N . PHE B 1 25 ? 17.734 29.938 17 1 39.09 25 PHE B N 1
ATOM 1846 C CA . PHE B 1 25 ? 17.656 28.688 16.25 1 39.09 25 PHE B CA 1
ATOM 1847 C C . PHE B 1 25 ? 16.656 28.781 15.109 1 39.09 25 PHE B C 1
ATOM 1849 O O . PHE B 1 25 ? 16.953 28.359 13.984 1 39.09 25 PHE B O 1
ATOM 1856 N N . PRO B 1 26 ? 15.469 29.172 15.344 1 40.84 26 PRO B N 1
ATOM 1857 C CA . PRO B 1 26 ? 14.633 29.328 14.156 1 40.84 26 PRO B CA 1
ATOM 1858 C C . PRO B 1 26 ? 15.281 30.203 13.086 1 40.84 26 PRO B C 1
ATOM 1860 O O . PRO B 1 26 ? 15.133 29.938 11.891 1 40.84 26 PRO B O 1
ATOM 1863 N N . ASP B 1 27 ? 16.094 31.078 13.477 1 39.06 27 ASP B N 1
ATOM 1864 C CA . ASP B 1 27 ? 16.797 31.938 12.539 1 39.06 27 ASP B CA 1
ATOM 1865 C C . ASP B 1 27 ? 17.969 31.203 11.891 1 39.06 27 ASP B C 1
ATOM 1867 O O . ASP B 1 27 ? 18.234 31.359 10.695 1 39.06 27 ASP B O 1
ATOM 1871 N N . ILE B 1 28 ? 18.688 30.328 12.617 1 40.5 28 ILE B N 1
ATOM 1872 C CA . ILE B 1 28 ? 19.766 29.547 12.023 1 40.5 28 ILE B CA 1
ATOM 1873 C C . ILE B 1 28 ? 19.188 28.484 11.094 1 40.5 28 ILE B C 1
ATOM 1875 O O . ILE B 1 28 ? 19.688 28.281 9.992 1 40.5 28 ILE B O 1
ATOM 1879 N N . PHE B 1 29 ? 18.109 27.75 11.484 1 41.16 29 PHE B N 1
ATOM 1880 C CA . PHE B 1 29 ? 17.438 26.828 10.578 1 41.16 29 PHE B CA 1
ATOM 1881 C C . PHE B 1 29 ? 16.922 27.562 9.344 1 41.16 29 PHE B C 1
ATOM 1883 O O . PHE B 1 29 ? 17.125 27.094 8.219 1 41.16 29 PHE B O 1
ATOM 1890 N N . ARG B 1 30 ? 16.344 28.641 9.5 1 40.31 30 ARG B N 1
ATOM 1891 C CA . ARG B 1 30 ? 15.938 29.438 8.359 1 40.31 30 ARG B CA 1
ATOM 1892 C C . ARG B 1 30 ? 17.141 29.922 7.559 1 40.31 30 ARG B C 1
ATOM 1894 O O . ARG B 1 30 ? 17.109 29.953 6.324 1 40.31 30 ARG B O 1
ATOM 1901 N N . LEU B 1 31 ? 18.203 30.172 8.172 1 36.91 31 LEU B N 1
ATOM 1902 C CA . LEU B 1 31 ? 19.438 30.578 7.484 1 36.91 31 LEU B CA 1
ATOM 1903 C C . LEU B 1 31 ? 20.094 29.375 6.805 1 36.91 31 LEU B C 1
ATOM 1905 O O . LEU B 1 31 ? 20.672 29.516 5.723 1 36.91 31 LEU B O 1
ATOM 1909 N N . SER B 1 32 ? 20.047 28.25 7.441 1 36.66 32 SER B N 1
ATOM 1910 C CA . SER B 1 32 ? 20.609 27.094 6.762 1 36.66 32 SER B CA 1
ATOM 1911 C C . SER B 1 32 ? 19.828 26.75 5.496 1 36.66 32 SER B C 1
ATOM 1913 O O . SER B 1 32 ? 20.391 26.297 4.508 1 36.66 32 SER B O 1
ATOM 1915 N N . LEU B 1 33 ? 18.594 26.922 5.477 1 38.94 33 LEU B N 1
ATOM 1916 C CA . LEU B 1 33 ? 17.828 26.766 4.25 1 38.94 33 LEU B CA 1
ATOM 1917 C C . LEU B 1 33 ? 18.266 27.75 3.186 1 38.94 33 LEU B C 1
ATOM 1919 O O . LEU B 1 33 ? 17.969 27.578 2.002 1 38.94 33 LEU B O 1
ATOM 1923 N N . SER B 1 34 ? 18.875 28.781 3.59 1 32.84 34 SER B N 1
ATOM 1924 C CA . SER B 1 34 ? 19.359 29.75 2.609 1 32.84 34 SER B CA 1
ATOM 1925 C C . SER B 1 34 ? 20.75 29.359 2.105 1 32.84 34 SER B C 1
ATOM 1927 O O . SER B 1 34 ? 21.328 30.062 1.278 1 32.84 34 SER B O 1
ATOM 1929 N N . LEU B 1 35 ? 21.438 28.516 2.717 1 34.91 35 LEU B N 1
ATOM 1930 C CA . LEU B 1 35 ? 22.734 28.125 2.156 1 34.91 35 LEU B CA 1
ATOM 1931 C C . LEU B 1 35 ? 22.547 27.375 0.838 1 34.91 35 LEU B C 1
ATOM 1933 O O . LEU B 1 35 ? 21.578 26.641 0.667 1 34.91 35 LEU B O 1
ATOM 1937 N N . PRO B 1 36 ? 23.234 27.734 -0.12 1 32.78 36 PRO B N 1
ATOM 1938 C CA . PRO B 1 36 ? 23.109 27.172 -1.465 1 32.78 36 PRO B CA 1
ATOM 1939 C C . PRO B 1 36 ? 23.156 25.641 -1.467 1 32.78 36 PRO B C 1
ATOM 1941 O O . PRO B 1 36 ? 22.734 25.016 -2.439 1 32.78 36 PRO B O 1
ATOM 1944 N N . ALA B 1 37 ? 23.906 25.141 -0.566 1 32.97 37 ALA B N 1
ATOM 1945 C CA . ALA B 1 37 ? 24.016 23.703 -0.757 1 32.97 37 ALA B CA 1
ATOM 1946 C C . ALA B 1 37 ? 22.797 22.984 -0.184 1 32.97 37 ALA B C 1
ATOM 1948 O O . ALA B 1 37 ? 22.75 21.75 -0.144 1 32.97 37 ALA B O 1
ATOM 1949 N N . VAL B 1 38 ? 22.094 23.547 0.729 1 36.31 38 VAL B N 1
ATOM 1950 C CA . VAL B 1 38 ? 20.859 22.859 1.073 1 36.31 38 VAL B CA 1
ATOM 1951 C C . VAL B 1 38 ? 19.906 22.875 -0.12 1 36.31 38 VAL B C 1
ATOM 1953 O O . VAL B 1 38 ? 19.609 23.953 -0.667 1 36.31 38 VAL B O 1
ATOM 1956 N N . PRO B 1 39 ? 19.844 21.734 -0.771 1 32.22 39 PRO B N 1
ATOM 1957 C CA . PRO B 1 39 ? 18.953 21.797 -1.935 1 32.22 39 PRO B CA 1
ATOM 1958 C C . PRO B 1 39 ? 17.656 22.516 -1.64 1 32.22 39 PRO B C 1
ATOM 1960 O O . PRO B 1 39 ? 17.156 22.484 -0.508 1 32.22 39 PRO B O 1
ATOM 1963 N N . ILE B 1 40 ? 17.453 23.578 -2.338 1 34.81 40 ILE B N 1
ATOM 1964 C CA . ILE B 1 40 ? 16.172 24.281 -2.389 1 34.81 40 ILE B CA 1
ATOM 1965 C C . ILE B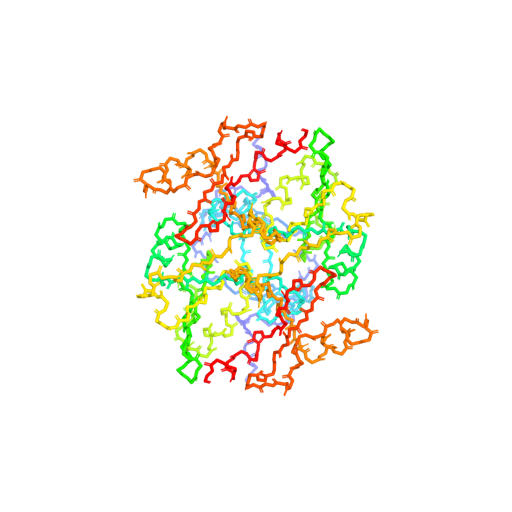 1 40 ? 15.039 23.312 -2.002 1 34.81 40 ILE B C 1
ATOM 1967 O O . ILE B 1 40 ? 14.008 23.75 -1.478 1 34.81 40 ILE B O 1
ATOM 1971 N N . CYS B 1 41 ? 15.305 22.156 -2.104 1 33.28 41 CYS B N 1
ATOM 1972 C CA . CYS B 1 41 ? 14.242 21.188 -1.824 1 33.28 41 CYS B CA 1
ATOM 1973 C C . CYS B 1 41 ? 13.945 21.125 -0.331 1 33.28 41 CYS B C 1
ATOM 1975 O O . CYS B 1 41 ? 12.82 20.812 0.068 1 33.28 41 CYS B O 1
ATOM 1977 N N . PHE B 1 42 ? 14.945 21.375 0.52 1 41.5 42 PHE B N 1
ATOM 1978 C CA . PHE B 1 42 ? 14.648 21.344 1.948 1 41.5 42 PHE B CA 1
ATOM 1979 C C . PHE B 1 42 ? 13.773 22.516 2.35 1 41.5 42 PHE B C 1
ATOM 1981 O O . PHE B 1 42 ? 12.961 22.406 3.273 1 41.5 42 PHE B O 1
ATOM 1988 N N . ASN B 1 43 ? 14.047 23.609 1.752 1 40.12 43 ASN B N 1
ATOM 1989 C CA . ASN B 1 43 ? 13.203 24.766 2.033 1 40.12 43 ASN B CA 1
ATOM 1990 C C . ASN B 1 43 ? 11.742 24.5 1.696 1 40.12 43 ASN B C 1
ATOM 1992 O O . ASN B 1 43 ? 10.836 25.062 2.318 1 40.12 43 ASN B O 1
ATOM 1996 N N . MET B 1 44 ? 11.57 23.719 0.813 1 33.09 44 MET B N 1
ATOM 1997 C CA . MET B 1 44 ? 10.211 23.406 0.363 1 33.09 44 MET B CA 1
ATOM 1998 C C . MET B 1 44 ? 9.734 22.078 0.936 1 33.09 44 MET B C 1
ATOM 2000 O O . MET B 1 44 ? 8.695 21.562 0.519 1 33.09 44 MET B O 1
ATOM 2004 N N . SER B 1 45 ? 10.633 21.594 1.869 1 33.47 45 SER B N 1
ATOM 2005 C CA . SER B 1 45 ? 10.289 20.281 2.404 1 33.47 45 SER B CA 1
ATOM 2006 C C . SER B 1 45 ? 10.039 20.344 3.908 1 33.47 45 SER B C 1
ATOM 2008 O O . SER B 1 45 ? 10.539 21.25 4.586 1 33.47 45 SER B O 1
ATOM 2010 N N . THR B 1 46 ? 9.023 19.766 4.434 1 35.59 46 THR B N 1
ATOM 2011 C CA . THR B 1 46 ? 8.922 19.5 5.863 1 35.59 46 THR B CA 1
ATOM 2012 C C . THR B 1 46 ? 9.859 18.359 6.27 1 35.59 46 THR B C 1
ATOM 2014 O O . THR B 1 46 ? 9.898 17.312 5.617 1 35.59 46 THR B O 1
ATOM 2017 N N . VAL B 1 47 ? 10.992 18.562 6.98 1 36.22 47 VAL B N 1
ATOM 2018 C CA . VAL B 1 47 ? 11.969 17.594 7.48 1 36.22 47 VAL B CA 1
ATOM 2019 C C . VAL B 1 47 ? 11.352 16.781 8.617 1 36.22 47 VAL B C 1
ATOM 2021 O O . VAL B 1 47 ? 10.922 17.344 9.625 1 36.22 47 VAL B O 1
ATOM 2024 N N . VAL B 1 48 ? 10.859 15.508 8.359 1 32.53 48 VAL B N 1
ATOM 2025 C CA . VAL B 1 48 ? 10.312 14.664 9.414 1 32.53 48 VAL B CA 1
ATOM 2026 C C . VAL B 1 48 ? 11.344 13.617 9.828 1 32.53 48 VAL B C 1
ATOM 2028 O O . VAL B 1 48 ? 12.055 13.062 8.984 1 32.53 48 VAL B O 1
ATOM 2031 N N . PRO B 1 49 ? 11.875 13.492 11.047 1 33.09 49 PRO B N 1
ATOM 2032 C CA . PRO B 1 49 ? 12.727 12.398 11.523 1 33.09 49 PRO B CA 1
ATOM 2033 C C . PRO B 1 49 ? 12.086 11.023 11.32 1 33.09 49 PRO B C 1
ATOM 2035 O O . PRO B 1 49 ? 10.875 10.875 11.477 1 33.09 49 PRO B O 1
ATOM 2038 N N . VAL B 1 50 ? 12.641 10.102 10.445 1 37.56 50 VAL B N 1
ATOM 2039 C CA . VAL B 1 50 ? 12.203 8.719 10.344 1 37.56 50 VAL B CA 1
ATOM 2040 C C . VAL B 1 50 ? 12.914 7.875 11.398 1 37.56 50 VAL B C 1
ATOM 2042 O O . VAL B 1 50 ? 14.141 7.781 11.414 1 37.56 50 VAL B O 1
ATOM 2045 N N . PRO B 1 51 ? 12.305 7.453 12.391 1 37.72 51 PRO B N 1
ATOM 2046 C CA . PRO B 1 51 ? 12.945 6.664 13.453 1 37.72 51 PRO B CA 1
ATOM 2047 C C . PRO B 1 51 ? 13.633 5.41 12.914 1 37.72 51 PRO B C 1
ATOM 2049 O O . PRO B 1 51 ? 13.148 4.793 11.969 1 37.72 51 PRO B O 1
ATOM 2052 N N . LYS B 1 52 ? 14.953 5.062 13.234 1 41.41 52 LYS B N 1
ATOM 2053 C CA . LYS B 1 52 ? 15.719 3.863 12.914 1 41.41 52 LYS B CA 1
ATOM 2054 C C . LYS B 1 52 ? 14.977 2.604 13.344 1 41.41 52 LYS B C 1
ATOM 2056 O O . LYS B 1 52 ? 15.188 1.527 12.781 1 41.41 52 LYS B O 1
ATOM 2061 N N . LYS B 1 53 ? 14.391 2.559 14.383 1 45 53 LYS B N 1
ATOM 2062 C CA . LYS B 1 53 ? 13.57 1.469 14.898 1 45 53 LYS B CA 1
ATOM 2063 C C . LYS B 1 53 ? 12.094 1.863 14.938 1 45 53 LYS B C 1
ATOM 2065 O O . LYS B 1 53 ? 11.758 3.016 15.219 1 45 53 LYS B O 1
ATOM 2070 N N . ALA B 1 54 ? 11.344 1.029 14.32 1 47.84 54 ALA B N 1
ATOM 2071 C CA . ALA B 1 54 ? 9.922 1.374 14.336 1 47.84 54 ALA B CA 1
ATOM 2072 C C . ALA B 1 54 ? 9.461 1.702 15.75 1 47.84 54 ALA B C 1
ATOM 2074 O O . ALA B 1 54 ? 9.516 0.853 16.641 1 47.84 54 ALA B O 1
ATOM 2075 N N . LYS B 1 55 ? 9.461 2.883 16.188 1 56.44 55 LYS B N 1
ATOM 2076 C CA . LYS B 1 55 ? 8.945 3.268 17.5 1 56.44 55 LYS B CA 1
ATOM 2077 C C . LYS B 1 55 ? 7.418 3.27 17.5 1 56.44 55 LYS B C 1
ATOM 2079 O O . LYS B 1 55 ? 6.797 3.16 18.562 1 56.44 55 LYS B O 1
ATOM 2084 N N . ASP B 1 56 ? 6.926 3.275 16.219 1 81.31 56 ASP B N 1
ATOM 2085 C CA . ASP B 1 56 ? 5.469 3.307 16.125 1 81.31 56 ASP B CA 1
ATOM 2086 C C . ASP B 1 56 ? 4.977 2.441 14.969 1 81.31 56 ASP B C 1
ATOM 2088 O O . ASP B 1 56 ? 5.781 1.89 14.211 1 81.31 56 ASP B O 1
ATOM 2092 N N . PHE B 1 57 ? 3.795 2.092 14.945 1 88.56 57 PHE B N 1
ATOM 2093 C CA . PHE B 1 57 ? 3.182 1.419 13.812 1 88.56 57 PHE B CA 1
ATOM 2094 C C . PHE B 1 57 ? 3.443 2.188 12.523 1 88.56 57 PHE B C 1
ATOM 2096 O O . PHE B 1 57 ? 3.441 3.42 12.516 1 88.56 57 PHE B O 1
ATOM 2103 N N . MET B 1 58 ? 3.814 1.44 11.5 1 91.94 58 MET B N 1
ATOM 2104 C CA . MET B 1 58 ? 4.117 2.062 10.211 1 91.94 58 MET B CA 1
ATOM 2105 C C . MET B 1 58 ? 3.584 1.217 9.062 1 91.94 58 MET B C 1
ATOM 2107 O O . MET B 1 58 ? 3.768 -0.001 9.039 1 91.94 58 MET B O 1
ATOM 2111 N N . MET B 1 59 ? 2.852 1.857 8.172 1 94.12 59 MET B N 1
ATOM 2112 C CA . MET B 1 59 ? 2.467 1.177 6.938 1 94.12 59 MET B CA 1
ATOM 2113 C C . MET B 1 59 ? 3.688 0.9 6.062 1 94.12 59 MET B C 1
ATOM 2115 O O . MET B 1 59 ? 4.258 1.822 5.48 1 94.12 59 MET B O 1
ATOM 2119 N N . GLN B 1 60 ? 3.992 -0.314 6.008 1 93.56 60 GLN B N 1
ATOM 2120 C CA . GLN B 1 60 ? 5.301 -0.672 5.465 1 93.56 60 GLN B CA 1
ATOM 2121 C C . GLN B 1 60 ? 5.184 -1.147 4.02 1 93.56 60 GLN B C 1
ATOM 2123 O O . GLN B 1 60 ? 5.941 -0.705 3.152 1 93.56 60 GLN B O 1
ATOM 2128 N N . GLN B 1 61 ? 4.18 -1.966 3.768 1 97.5 61 GLN B N 1
ATOM 2129 C CA . GLN B 1 61 ? 4.23 -2.541 2.428 1 97.5 61 GLN B CA 1
ATOM 2130 C C . GLN B 1 61 ? 2.834 -2.92 1.943 1 97.5 61 GLN B C 1
ATOM 2132 O O . GLN B 1 61 ? 1.908 -3.062 2.746 1 97.5 61 GLN B O 1
ATOM 2137 N N . THR B 1 62 ? 2.666 -3.076 0.625 1 98.75 62 THR B N 1
ATOM 2138 C CA . THR B 1 62 ? 1.582 -3.727 -0.103 1 98.75 62 THR B CA 1
ATOM 2139 C C . THR B 1 62 ? 2.111 -4.895 -0.933 1 98.75 62 THR B C 1
ATOM 2141 O O . THR B 1 62 ? 3.041 -4.727 -1.725 1 98.75 62 THR B O 1
ATOM 2144 N N . MET B 1 63 ? 1.561 -6.086 -0.717 1 98.88 63 MET B N 1
ATOM 2145 C CA . MET B 1 63 ? 2.07 -7.277 -1.387 1 98.88 63 MET B CA 1
ATOM 2146 C C . MET B 1 63 ? 1.175 -7.668 -2.557 1 98.88 63 MET B C 1
ATOM 2148 O O . MET B 1 63 ? -0.042 -7.781 -2.402 1 98.88 63 MET B O 1
ATOM 2152 N N . LEU B 1 64 ? 1.743 -7.816 -3.709 1 98.88 64 LEU B N 1
ATOM 2153 C CA . LEU B 1 64 ? 1.078 -8.289 -4.918 1 98.88 64 LEU B CA 1
ATOM 2154 C C . LEU B 1 64 ? 1.754 -9.547 -5.453 1 98.88 64 LEU B C 1
ATOM 2156 O O . LEU B 1 64 ? 2.982 -9.609 -5.531 1 98.88 64 LEU B O 1
ATOM 2160 N N . ARG B 1 65 ? 0.975 -10.516 -5.781 1 98.88 65 ARG B N 1
ATOM 2161 C CA . ARG B 1 65 ? 1.503 -11.672 -6.492 1 98.88 65 ARG B CA 1
ATOM 2162 C C . ARG B 1 65 ? 1.733 -11.352 -7.965 1 98.88 65 ARG B C 1
ATOM 2164 O O . ARG B 1 65 ? 0.909 -10.688 -8.602 1 98.88 65 ARG B O 1
ATOM 2171 N N . VAL B 1 66 ? 2.854 -11.797 -8.43 1 98.81 66 VAL B N 1
ATOM 2172 C CA . VAL B 1 66 ? 3.152 -11.5 -9.82 1 98.81 66 VAL B CA 1
ATOM 2173 C C . VAL B 1 66 ? 3.504 -12.789 -10.562 1 98.81 66 VAL B C 1
ATOM 2175 O O . VAL B 1 66 ? 4.086 -13.703 -9.977 1 98.81 66 VAL B O 1
ATOM 2178 N N . LYS B 1 67 ? 3.195 -12.828 -11.805 1 98.62 67 LYS B N 1
ATOM 2179 C CA . LYS B 1 67 ? 3.371 -14.016 -12.633 1 98.62 67 LYS B CA 1
ATOM 2180 C C . LYS B 1 67 ? 4.82 -14.156 -13.094 1 98.62 67 LYS B C 1
ATOM 2182 O O . LYS B 1 67 ? 5.387 -15.25 -13.047 1 98.62 67 LYS B O 1
ATOM 2187 N N . ASP B 1 68 ? 5.406 -13.125 -13.594 1 98.44 68 ASP B N 1
ATOM 2188 C CA . ASP B 1 68 ? 6.742 -13.07 -14.172 1 98.44 68 ASP B CA 1
ATOM 2189 C C . ASP B 1 68 ? 7.555 -11.922 -13.586 1 98.44 68 ASP B C 1
ATOM 2191 O O . ASP B 1 68 ? 7.332 -10.758 -13.93 1 98.44 68 ASP B O 1
ATOM 2195 N N . PRO B 1 69 ? 8.508 -12.211 -12.75 1 98.19 69 PRO B N 1
ATOM 2196 C CA . PRO B 1 69 ? 9.25 -11.148 -12.07 1 98.19 69 PRO B CA 1
ATOM 2197 C C . PRO B 1 69 ? 10.086 -10.305 -13.031 1 98.19 69 PRO B C 1
ATOM 2199 O O . PRO B 1 69 ? 10.359 -9.133 -12.75 1 98.19 69 PRO B O 1
ATOM 2202 N N . VAL B 1 70 ? 10.492 -10.82 -14.125 1 97.69 70 VAL B N 1
ATOM 2203 C CA . VAL B 1 70 ? 11.273 -10.047 -15.094 1 97.69 70 VAL B CA 1
ATOM 2204 C C . VAL B 1 70 ? 10.422 -8.891 -15.633 1 97.69 70 VAL B C 1
ATOM 2206 O O . VAL B 1 70 ? 10.875 -7.746 -15.656 1 97.69 70 VAL B O 1
ATOM 2209 N N . LYS B 1 71 ? 9.227 -9.219 -16.047 1 97.81 71 LYS B N 1
ATOM 2210 C CA . LYS B 1 71 ? 8.328 -8.195 -16.578 1 97.81 71 LYS B CA 1
ATOM 2211 C C . LYS B 1 71 ? 7.93 -7.199 -15.492 1 97.81 71 LYS B C 1
ATOM 2213 O O . LYS B 1 71 ? 7.902 -5.988 -15.734 1 97.81 71 LYS B O 1
ATOM 2218 N N . SER B 1 72 ? 7.637 -7.738 -14.344 1 98.62 72 SER B N 1
ATOM 2219 C CA . SER B 1 72 ? 7.191 -6.883 -13.25 1 98.62 72 SER B CA 1
ATOM 2220 C C . SER B 1 72 ? 8.312 -5.949 -12.789 1 98.62 72 SER B C 1
ATOM 2222 O O . SER B 1 72 ? 8.078 -4.766 -12.547 1 98.62 72 SER B O 1
ATOM 2224 N N . LEU B 1 73 ? 9.477 -6.488 -12.68 1 98.12 73 LEU B N 1
ATOM 2225 C CA . LEU B 1 73 ? 10.602 -5.664 -12.242 1 98.12 73 LEU B CA 1
ATOM 2226 C C . LEU B 1 73 ? 10.922 -4.59 -13.273 1 98.12 73 LEU B C 1
ATOM 2228 O O . LEU B 1 73 ? 11.242 -3.455 -12.922 1 98.12 73 LEU B O 1
ATOM 2232 N N . ASP B 1 74 ? 10.859 -4.934 -14.539 1 96.44 74 ASP B N 1
ATOM 2233 C CA . ASP B 1 74 ? 11.055 -3.932 -15.586 1 96.44 74 ASP B CA 1
ATOM 2234 C C . ASP B 1 74 ? 10.039 -2.793 -15.445 1 96.44 74 ASP B C 1
ATOM 2236 O O . ASP B 1 74 ? 10.414 -1.619 -15.469 1 96.44 74 ASP B O 1
ATOM 2240 N N . PHE B 1 75 ? 8.812 -3.15 -15.242 1 98.19 75 PHE B N 1
ATOM 2241 C CA . PHE B 1 75 ? 7.738 -2.172 -15.148 1 98.19 75 PHE B CA 1
ATOM 2242 C C . PHE B 1 75 ? 7.934 -1.269 -13.938 1 98.19 75 PHE B C 1
ATOM 2244 O O . PHE B 1 75 ? 7.926 -0.042 -14.062 1 98.19 75 PHE B O 1
ATOM 2251 N N . TYR B 1 76 ? 8.156 -1.787 -12.758 1 98.19 76 TYR B N 1
ATOM 2252 C CA . TYR B 1 76 ? 8.156 -1.015 -11.516 1 98.19 76 TYR B CA 1
ATOM 2253 C C . TYR B 1 76 ? 9.453 -0.231 -11.359 1 98.19 76 TYR B C 1
ATOM 2255 O O . TYR B 1 76 ? 9.477 0.817 -10.711 1 98.19 76 TYR B O 1
ATOM 2263 N N . THR B 1 77 ? 10.57 -0.727 -11.977 1 95.88 77 THR B N 1
ATOM 2264 C CA . THR B 1 77 ? 11.82 0.007 -11.844 1 95.88 77 THR B CA 1
ATOM 2265 C C . THR B 1 77 ? 12 0.991 -12.992 1 95.88 77 THR B C 1
ATOM 2267 O O . THR B 1 77 ? 11.93 2.205 -12.797 1 95.88 77 THR B O 1
ATOM 2270 N N . ARG B 1 78 ? 11.992 0.536 -14.18 1 93.75 78 ARG B N 1
ATOM 2271 C CA . ARG B 1 78 ? 12.312 1.379 -15.32 1 93.75 78 ARG B CA 1
ATOM 2272 C C . ARG B 1 78 ? 11.18 2.348 -15.633 1 93.75 78 ARG B C 1
ATOM 2274 O O . ARG B 1 78 ? 11.414 3.531 -15.883 1 93.75 78 ARG B O 1
ATOM 2281 N N . ILE B 1 79 ? 10 1.873 -15.602 1 94.44 79 ILE B N 1
ATOM 2282 C CA . ILE B 1 79 ? 8.867 2.686 -16.031 1 94.44 79 ILE B CA 1
ATOM 2283 C C . ILE B 1 79 ? 8.344 3.512 -14.852 1 94.44 79 ILE B C 1
ATOM 2285 O O . ILE B 1 79 ? 8.164 4.727 -14.969 1 94.44 79 ILE B O 1
ATOM 2289 N N . MET B 1 80 ? 8.172 2.9 -13.703 1 96.5 80 MET B N 1
ATOM 2290 C CA . MET B 1 80 ? 7.578 3.594 -12.562 1 96.5 80 MET B CA 1
ATOM 2291 C C . MET B 1 80 ? 8.656 4.281 -11.727 1 96.5 80 MET B C 1
ATOM 2293 O O . MET B 1 80 ? 8.336 5.043 -10.812 1 96.5 80 MET B O 1
ATOM 2297 N N . GLY B 1 81 ? 9.898 3.906 -11.922 1 94.44 81 GLY B N 1
ATOM 2298 C CA . GLY B 1 81 ? 11 4.641 -11.312 1 94.44 81 GLY B CA 1
ATOM 2299 C C . GLY B 1 81 ? 11.344 4.152 -9.922 1 94.44 81 GLY B C 1
ATOM 2300 O O . GLY B 1 81 ? 12.023 4.844 -9.164 1 94.44 81 GLY B O 1
ATOM 2301 N N . MET B 1 82 ? 10.906 3 -9.523 1 96.75 82 MET B N 1
ATOM 2302 C CA . MET B 1 82 ? 11.219 2.482 -8.195 1 96.75 82 MET B CA 1
ATOM 2303 C C . MET B 1 82 ? 12.602 1.837 -8.172 1 96.75 82 MET B C 1
ATOM 2305 O O . MET B 1 82 ? 13.148 1.493 -9.227 1 96.75 82 MET B O 1
ATOM 2309 N N . THR B 1 83 ? 13.117 1.677 -6.98 1 96.69 83 THR B N 1
ATOM 2310 C CA . THR B 1 83 ? 14.367 0.97 -6.723 1 96.69 83 THR B CA 1
ATOM 2311 C C . THR B 1 83 ? 14.094 -0.398 -6.102 1 96.69 83 THR B C 1
ATOM 2313 O O . THR B 1 83 ? 13.258 -0.525 -5.207 1 96.69 83 THR B O 1
ATOM 2316 N N . LEU B 1 84 ? 14.727 -1.441 -6.66 1 97.62 84 LEU B N 1
ATOM 2317 C CA . LEU B 1 84 ? 14.727 -2.725 -5.969 1 97.62 84 LEU B CA 1
ATOM 2318 C C . LEU B 1 84 ? 15.586 -2.66 -4.711 1 97.62 84 LEU B C 1
ATOM 2320 O O . LEU B 1 84 ? 16.812 -2.51 -4.797 1 97.62 84 LEU B O 1
ATOM 2324 N N . LEU B 1 85 ? 14.969 -2.797 -3.58 1 97.75 85 LEU B N 1
ATOM 2325 C CA . LEU B 1 85 ? 15.664 -2.646 -2.307 1 97.75 85 LEU B CA 1
ATOM 2326 C C . LEU B 1 85 ? 16.328 -3.955 -1.892 1 97.75 85 LEU B C 1
ATOM 2328 O O . LEU B 1 85 ? 17.453 -3.955 -1.398 1 97.75 85 LEU B O 1
ATOM 2332 N N . GLN B 1 86 ? 15.594 -5.02 -2.098 1 97.81 86 GLN B N 1
ATOM 2333 C CA . GLN B 1 86 ? 16.109 -6.316 -1.688 1 97.81 86 GLN B CA 1
ATOM 2334 C C . GLN B 1 86 ? 15.273 -7.457 -2.266 1 97.81 86 GLN B C 1
ATOM 2336 O O . GLN B 1 86 ? 14.062 -7.305 -2.457 1 97.81 86 GLN B O 1
ATOM 2341 N N . LYS B 1 87 ? 15.93 -8.516 -2.6 1 97.88 87 LYS B N 1
ATOM 2342 C CA . LYS B 1 87 ? 15.312 -9.766 -3.033 1 97.88 87 LYS B CA 1
ATOM 2343 C C . LYS B 1 87 ? 15.547 -10.875 -2.012 1 97.88 87 LYS B C 1
ATOM 2345 O O . LYS B 1 87 ? 16.641 -11.008 -1.47 1 97.88 87 LYS B O 1
ATOM 2350 N N . PHE B 1 88 ? 14.508 -11.664 -1.738 1 96.69 88 PHE B N 1
ATOM 2351 C CA . PHE B 1 88 ? 14.617 -12.852 -0.899 1 96.69 88 PHE B CA 1
ATOM 2352 C C . PHE B 1 88 ? 14.156 -14.094 -1.652 1 96.69 88 PHE B C 1
ATOM 2354 O O . PHE B 1 88 ? 13.102 -14.078 -2.293 1 96.69 88 PHE B O 1
ATOM 2361 N N . ASP B 1 89 ? 14.969 -15.156 -1.543 1 96.19 89 ASP B N 1
ATOM 2362 C CA . ASP B 1 89 ? 14.586 -16.453 -2.09 1 96.19 89 ASP B CA 1
ATOM 2363 C C . ASP B 1 89 ? 14.242 -17.438 -0.976 1 96.19 89 ASP B C 1
ATOM 2365 O O . ASP B 1 89 ? 14.938 -17.5 0.038 1 96.19 89 ASP B O 1
ATOM 2369 N N . PHE B 1 90 ? 13.164 -18.094 -1.183 1 95.5 90 PHE B N 1
ATOM 2370 C CA . PHE B 1 90 ? 12.742 -19.172 -0.277 1 95.5 90 PHE B CA 1
ATOM 2371 C C . PHE B 1 90 ? 12.656 -20.5 -1.011 1 95.5 90 PHE B C 1
ATOM 2373 O O . PHE B 1 90 ? 11.562 -20.953 -1.365 1 95.5 90 PHE B O 1
ATOM 2380 N N . PRO B 1 91 ? 13.695 -21.203 -1.112 1 95.25 91 PRO B N 1
ATOM 2381 C CA . PRO B 1 91 ? 13.75 -22.422 -1.932 1 95.25 91 PRO B CA 1
ATOM 2382 C C . PRO B 1 91 ? 12.82 -23.516 -1.419 1 95.25 91 PRO B C 1
ATOM 2384 O O . PRO B 1 91 ? 12.188 -24.219 -2.215 1 95.25 91 PRO B O 1
ATOM 2387 N N . SER B 1 92 ? 12.719 -23.656 -0.112 1 94 92 SER B N 1
ATOM 2388 C CA . SER B 1 92 ? 11.891 -24.719 0.449 1 94 92 SER B CA 1
ATOM 2389 C C . SER B 1 92 ? 10.414 -24.516 0.126 1 94 92 SER B C 1
ATOM 2391 O O . SER B 1 92 ? 9.641 -25.469 0.057 1 94 92 SER B O 1
ATOM 2393 N N . MET B 1 93 ? 10.102 -23.328 -0.134 1 94.25 93 MET B N 1
ATOM 2394 C CA . MET B 1 93 ? 8.703 -23 -0.388 1 94.25 93 MET B CA 1
ATOM 2395 C C . MET B 1 93 ? 8.492 -22.578 -1.841 1 94.25 93 MET B C 1
ATOM 2397 O O . MET B 1 93 ? 7.375 -22.25 -2.244 1 94.25 93 MET B O 1
ATOM 2401 N N . HIS B 1 94 ? 9.547 -22.453 -2.607 1 97.12 94 HIS B N 1
ATOM 2402 C CA . HIS B 1 94 ? 9.562 -22.234 -4.047 1 97.12 94 HIS B CA 1
ATOM 2403 C C . HIS B 1 94 ? 8.945 -20.875 -4.398 1 97.12 94 HIS B C 1
ATOM 2405 O O . HIS B 1 94 ? 8.062 -20.797 -5.258 1 97.12 94 HIS B O 1
ATOM 2411 N N . PHE B 1 95 ? 9.43 -19.875 -3.715 1 97.75 95 PHE B N 1
ATOM 2412 C CA . PHE B 1 95 ? 9.008 -18.531 -4.102 1 97.75 95 PHE B CA 1
ATOM 2413 C C . PHE B 1 95 ? 10.07 -17.5 -3.752 1 97.75 95 PHE B C 1
ATOM 2415 O O . PHE B 1 95 ? 11.016 -17.797 -3.016 1 97.75 95 PHE B O 1
ATOM 2422 N N . SER B 1 96 ? 9.984 -16.344 -4.363 1 98.44 96 SER B N 1
ATOM 2423 C CA . SER B 1 96 ? 10.852 -15.195 -4.105 1 98.44 96 SER B CA 1
ATOM 2424 C C . SER B 1 96 ? 10.047 -13.938 -3.801 1 98.44 96 SER B C 1
ATOM 2426 O O . SER B 1 96 ? 8.906 -13.805 -4.254 1 98.44 96 SER B O 1
ATOM 2428 N N . LEU B 1 97 ? 10.664 -13.109 -3.004 1 98.56 97 LEU B N 1
ATOM 2429 C CA . LEU B 1 97 ? 10.109 -11.797 -2.697 1 98.56 97 LEU B CA 1
ATOM 2430 C C . LEU B 1 97 ? 11.008 -10.688 -3.229 1 98.56 97 LEU B C 1
ATOM 2432 O O . LEU B 1 97 ? 12.234 -10.773 -3.129 1 98.56 97 LEU B O 1
ATOM 2436 N N . TYR B 1 98 ? 10.414 -9.719 -3.867 1 98.75 98 TYR B N 1
ATOM 2437 C CA . TYR B 1 98 ? 11.094 -8.5 -4.309 1 98.75 98 TYR B CA 1
ATOM 2438 C C . TYR B 1 98 ? 10.508 -7.27 -3.627 1 98.75 98 TYR B C 1
ATOM 2440 O O . TYR B 1 98 ? 9.32 -6.973 -3.779 1 98.75 98 TYR B O 1
ATOM 2448 N N . PHE B 1 99 ? 11.281 -6.594 -2.844 1 98.69 99 PHE B N 1
ATOM 2449 C CA . PHE B 1 99 ? 10.844 -5.363 -2.193 1 98.69 99 PHE B CA 1
ATOM 2450 C C . PHE B 1 99 ? 11.312 -4.141 -2.973 1 98.69 99 PHE B C 1
ATOM 2452 O O . PHE B 1 99 ? 12.516 -3.98 -3.217 1 98.69 99 PHE B O 1
ATOM 2459 N N . LEU B 1 100 ? 10.336 -3.281 -3.336 1 98.5 100 LEU B N 1
ATOM 2460 C CA . LEU B 1 100 ? 10.617 -2.092 -4.133 1 98.5 100 LEU B CA 1
ATOM 2461 C C . LEU B 1 100 ? 10.109 -0.835 -3.432 1 98.5 100 LEU B C 1
ATOM 2463 O O . LEU B 1 100 ? 9.125 -0.883 -2.697 1 98.5 100 LEU B O 1
ATOM 2467 N N . GLY B 1 101 ? 10.773 0.267 -3.607 1 97.44 101 GLY B N 1
ATOM 2468 C CA . GLY B 1 101 ? 10.367 1.572 -3.111 1 97.44 101 GLY B CA 1
ATOM 2469 C C . GLY B 1 101 ? 11.055 2.723 -3.822 1 97.44 101 GLY B C 1
ATOM 2470 O O . GLY B 1 101 ? 11.766 2.514 -4.812 1 97.44 101 GLY B O 1
ATOM 2471 N N . TYR B 1 102 ? 10.781 3.906 -3.4 1 96.31 102 TYR B N 1
ATOM 2472 C CA . TYR B 1 102 ? 11.359 5.086 -4.043 1 96.31 102 TYR B CA 1
ATOM 2473 C C . TYR B 1 102 ? 12.547 5.609 -3.25 1 96.31 102 TYR B C 1
ATOM 2475 O O . TYR B 1 102 ? 12.836 6.809 -3.275 1 96.31 102 TYR B O 1
ATOM 2483 N N . GLU B 1 103 ? 13.141 4.738 -2.537 1 94.75 103 GLU B N 1
ATOM 2484 C CA . GLU B 1 103 ? 14.359 5.086 -1.809 1 94.75 103 GLU B CA 1
ATOM 2485 C C . GLU B 1 103 ? 15.523 5.324 -2.764 1 94.75 103 GLU B C 1
ATOM 2487 O O . GLU B 1 103 ? 15.539 4.789 -3.875 1 94.75 103 GLU B O 1
ATOM 2492 N N . ASP B 1 104 ? 16.453 6.117 -2.303 1 91.31 104 ASP B N 1
ATOM 2493 C CA . ASP B 1 104 ? 17.688 6.316 -3.043 1 91.31 104 ASP B CA 1
ATOM 2494 C C . ASP B 1 104 ? 18.578 5.07 -2.979 1 91.31 104 ASP B C 1
ATOM 2496 O O . ASP B 1 104 ? 18.844 4.551 -1.895 1 91.31 104 ASP B O 1
ATOM 2500 N N . LYS B 1 105 ? 18.969 4.645 -4.133 1 91.81 105 LYS B N 1
ATOM 2501 C CA . LYS B 1 105 ? 19.828 3.455 -4.219 1 91.81 105 LYS B CA 1
ATOM 2502 C C . LYS B 1 105 ? 21.062 3.598 -3.344 1 91.81 105 LYS B C 1
ATOM 2504 O O . LYS B 1 105 ? 21.562 2.611 -2.797 1 91.81 105 LYS B O 1
ATOM 2509 N N . LYS B 1 106 ? 21.547 4.758 -3.166 1 90.88 106 LYS B N 1
ATOM 2510 C CA . LYS B 1 106 ? 22.781 5.023 -2.416 1 90.88 106 LYS B CA 1
ATOM 2511 C C . LYS B 1 106 ? 22.578 4.766 -0.925 1 90.88 106 LYS B C 1
ATOM 2513 O O . LYS B 1 106 ? 23.547 4.629 -0.177 1 90.88 106 LYS B O 1
ATOM 2518 N N . GLU B 1 107 ? 21.312 4.723 -0.521 1 93.44 107 GLU B N 1
ATOM 2519 C CA . GLU B 1 107 ? 21 4.535 0.894 1 93.44 107 GLU B CA 1
ATOM 2520 C C . GLU B 1 107 ? 20.969 3.055 1.261 1 93.44 107 GLU B C 1
ATOM 2522 O O . GLU B 1 107 ? 20.922 2.703 2.441 1 93.44 107 GLU B O 1
ATOM 2527 N N . ILE B 1 108 ? 21.016 2.152 0.296 1 94.62 108 ILE B N 1
ATOM 2528 C CA . ILE B 1 108 ? 20.922 0.72 0.551 1 94.62 108 ILE B CA 1
ATOM 2529 C C . ILE B 1 108 ? 22.203 0.234 1.244 1 94.62 108 ILE B C 1
ATOM 2531 O O . ILE B 1 108 ? 23.297 0.328 0.684 1 94.62 108 ILE B O 1
ATOM 2535 N N . PRO B 1 109 ? 22.047 -0.321 2.434 1 95.5 109 PRO B N 1
ATOM 2536 C CA . PRO B 1 109 ? 23.234 -0.827 3.119 1 95.5 109 PRO B CA 1
ATOM 2537 C C . PRO B 1 109 ? 23.922 -1.962 2.359 1 95.5 109 PRO B C 1
ATOM 2539 O O . PRO B 1 109 ? 23.234 -2.801 1.758 1 95.5 109 PRO B O 1
ATOM 2542 N N . ALA B 1 110 ? 25.203 -2.045 2.488 1 93.75 110 ALA B N 1
ATOM 2543 C CA . ALA B 1 110 ? 25.984 -3.1 1.846 1 93.75 110 ALA B CA 1
ATOM 2544 C C . ALA B 1 110 ? 25.859 -4.414 2.609 1 93.75 110 ALA B C 1
ATOM 2546 O O . ALA B 1 110 ? 25.781 -5.484 2.004 1 93.75 110 ALA B O 1
ATOM 2547 N N . ASP B 1 111 ? 25.859 -4.309 3.889 1 95.06 111 ASP B N 1
ATOM 2548 C CA . ASP B 1 111 ? 25.719 -5.5 4.719 1 95.06 111 ASP B CA 1
ATOM 2549 C C . ASP B 1 111 ? 24.297 -6.062 4.641 1 95.06 111 ASP B C 1
ATOM 2551 O O . ASP B 1 111 ? 23.328 -5.34 4.883 1 95.06 111 ASP B O 1
ATOM 2555 N N . VAL B 1 112 ? 24.188 -7.289 4.402 1 93.38 112 VAL B N 1
ATOM 2556 C CA . VAL B 1 112 ? 22.906 -7.914 4.102 1 93.38 112 VAL B CA 1
ATOM 2557 C C . VAL B 1 112 ? 21.984 -7.844 5.324 1 93.38 112 VAL B C 1
ATOM 2559 O O . VAL B 1 112 ? 20.781 -7.613 5.199 1 93.38 112 VAL B O 1
ATOM 2562 N N . LYS B 1 113 ? 22.531 -8.125 6.484 1 93.5 113 LYS B N 1
ATOM 2563 C CA . LYS B 1 113 ? 21.719 -8.062 7.695 1 93.5 113 LYS B CA 1
ATOM 2564 C C . LYS B 1 113 ? 21.203 -6.648 7.953 1 93.5 113 LYS B C 1
ATOM 2566 O O . LYS B 1 113 ? 20.031 -6.453 8.273 1 93.5 113 LYS B O 1
ATOM 2571 N N . GLU B 1 114 ? 22.094 -5.703 7.77 1 93.81 114 GLU B N 1
ATOM 2572 C CA . GLU B 1 114 ? 21.719 -4.301 7.906 1 93.81 114 GLU B CA 1
ATOM 2573 C C . GLU B 1 114 ? 20.703 -3.898 6.832 1 93.81 114 GLU B C 1
ATOM 2575 O O . GLU B 1 114 ? 19.75 -3.166 7.105 1 93.81 114 GLU B O 1
ATOM 2580 N N . ARG B 1 115 ? 20.922 -4.406 5.621 1 94.88 115 ARG B N 1
ATOM 2581 C CA . ARG B 1 115 ? 20.031 -4.117 4.508 1 94.88 115 ARG B CA 1
ATOM 2582 C C . ARG B 1 115 ? 18.625 -4.648 4.781 1 94.88 115 ARG B C 1
ATOM 2584 O O . ARG B 1 115 ? 17.641 -3.977 4.484 1 94.88 115 ARG B O 1
ATOM 2591 N N . THR B 1 116 ? 18.562 -5.789 5.391 1 96.38 116 THR B N 1
ATOM 2592 C CA . THR B 1 116 ? 17.266 -6.398 5.676 1 96.38 116 THR B CA 1
ATOM 2593 C C . THR B 1 116 ? 16.484 -5.555 6.68 1 96.38 116 THR B C 1
ATOM 2595 O O . THR B 1 116 ? 15.32 -5.211 6.441 1 96.38 116 THR B O 1
ATOM 2598 N N . ALA B 1 117 ? 17.109 -5.223 7.773 1 94.12 117 ALA B N 1
ATOM 2599 C CA . ALA B 1 117 ? 16.469 -4.367 8.758 1 94.12 117 ALA B CA 1
ATOM 2600 C C . ALA B 1 117 ? 16.062 -3.027 8.148 1 94.12 117 ALA B C 1
ATOM 2602 O O . ALA B 1 117 ? 14.977 -2.518 8.406 1 94.12 117 ALA B O 1
ATOM 2603 N N . TRP B 1 118 ? 16.953 -2.5 7.359 1 95.12 118 TRP B N 1
ATOM 2604 C CA . TRP B 1 118 ? 16.719 -1.227 6.684 1 95.12 118 TRP B CA 1
ATOM 2605 C C . TRP B 1 118 ? 15.523 -1.324 5.738 1 95.12 118 TRP B C 1
ATOM 2607 O O . TRP B 1 118 ? 14.625 -0.479 5.773 1 95.12 118 TRP B O 1
ATOM 2617 N N . THR B 1 119 ? 15.453 -2.346 4.957 1 96.94 119 THR B N 1
ATOM 2618 C CA . THR B 1 119 ? 14.383 -2.551 3.984 1 96.94 119 THR B CA 1
ATOM 2619 C C . THR B 1 119 ? 13.023 -2.574 4.668 1 96.94 119 THR B C 1
ATOM 2621 O O . THR B 1 119 ? 12.102 -1.871 4.254 1 96.94 119 THR B O 1
ATOM 2624 N N . PHE B 1 120 ? 12.953 -3.262 5.738 1 96.69 120 PHE B N 1
ATOM 2625 C CA . PHE B 1 120 ? 11.664 -3.449 6.398 1 96.69 120 PHE B CA 1
ATOM 2626 C C . PHE B 1 120 ? 11.328 -2.25 7.277 1 96.69 120 PHE B C 1
ATOM 2628 O O . PHE B 1 120 ? 10.234 -2.174 7.84 1 96.69 120 PHE B O 1
ATOM 2635 N N . SER B 1 121 ? 12.266 -1.333 7.355 1 95.56 121 SER B N 1
ATOM 2636 C CA . SER B 1 121 ? 11.992 -0.083 8.055 1 95.56 121 SER B CA 1
ATOM 2637 C C . SER B 1 121 ? 11.547 1.007 7.09 1 95.56 121 SER B C 1
ATOM 2639 O O . SER B 1 121 ? 11.227 2.123 7.508 1 95.56 121 SER B O 1
ATOM 2641 N N . ARG B 1 122 ? 11.5 0.736 5.789 1 95.06 122 ARG B N 1
ATOM 2642 C CA . ARG B 1 122 ? 11.055 1.718 4.809 1 95.06 122 ARG B CA 1
ATOM 2643 C C . ARG B 1 122 ? 9.531 1.744 4.719 1 95.06 122 ARG B C 1
ATOM 2645 O O . ARG B 1 122 ? 8.883 0.694 4.73 1 95.06 122 ARG B O 1
ATOM 2652 N N . ARG B 1 123 ? 9.039 2.945 4.625 1 94.75 123 ARG B N 1
ATOM 2653 C CA . ARG B 1 123 ? 7.602 3.119 4.449 1 94.75 123 ARG B CA 1
ATOM 2654 C C . ARG B 1 123 ? 7.199 2.916 2.994 1 94.75 123 ARG B C 1
ATOM 2656 O O . ARG B 1 123 ? 7.953 3.258 2.082 1 94.75 123 ARG B O 1
ATOM 2663 N N . ALA B 1 124 ? 5.969 2.375 2.793 1 96.25 124 ALA B N 1
ATOM 2664 C CA . ALA B 1 124 ? 5.277 2.402 1.506 1 96.25 124 ALA B CA 1
ATOM 2665 C C . ALA B 1 124 ? 6.043 1.601 0.456 1 96.25 124 ALA B C 1
ATOM 2667 O O . ALA B 1 124 ? 6.219 2.057 -0.676 1 96.25 124 ALA B O 1
ATOM 2668 N N . THR B 1 125 ? 6.551 0.439 0.827 1 97.94 125 THR B N 1
ATOM 2669 C CA . THR B 1 125 ? 7.176 -0.434 -0.161 1 97.94 125 THR B CA 1
ATOM 2670 C C . THR B 1 125 ? 6.125 -1.293 -0.862 1 97.94 125 THR B C 1
ATOM 2672 O O . THR B 1 125 ? 5.004 -1.433 -0.373 1 97.94 125 THR B O 1
ATOM 2675 N N . ILE B 1 126 ? 6.484 -1.744 -2.014 1 98.69 126 ILE B N 1
ATOM 2676 C CA . ILE B 1 126 ? 5.742 -2.795 -2.701 1 98.69 126 ILE B CA 1
ATOM 2677 C C . ILE B 1 126 ? 6.492 -4.117 -2.586 1 98.69 126 ILE B C 1
ATOM 2679 O O . ILE B 1 126 ? 7.711 -4.168 -2.779 1 98.69 126 ILE B O 1
ATOM 2683 N N . GLU B 1 127 ? 5.82 -5.082 -2.145 1 98.81 127 GLU B N 1
ATOM 2684 C CA . GLU B 1 127 ? 6.332 -6.449 -2.111 1 98.81 127 GLU B CA 1
ATOM 2685 C C . GLU B 1 127 ? 5.754 -7.285 -3.248 1 98.81 127 GLU B C 1
ATOM 2687 O O . GLU B 1 127 ? 4.547 -7.547 -3.281 1 98.81 127 GLU B O 1
ATOM 2692 N N . LEU B 1 128 ? 6.594 -7.734 -4.164 1 98.88 128 LEU B N 1
ATOM 2693 C CA . LEU B 1 128 ? 6.168 -8.633 -5.23 1 98.88 128 LEU B CA 1
ATOM 2694 C C . LEU B 1 128 ? 6.516 -10.078 -4.898 1 98.88 128 LEU B C 1
ATOM 2696 O O . LEU B 1 128 ? 7.668 -10.391 -4.578 1 98.88 128 LEU B O 1
ATOM 2700 N N . THR B 1 129 ? 5.543 -10.906 -4.938 1 98.81 129 THR B N 1
ATOM 2701 C CA . THR B 1 129 ? 5.738 -12.328 -4.68 1 98.81 129 THR B CA 1
ATOM 2702 C C . THR B 1 129 ? 5.684 -13.125 -5.98 1 98.81 129 THR B C 1
ATOM 2704 O O . THR B 1 129 ? 4.68 -13.086 -6.695 1 98.81 129 THR B O 1
ATOM 2707 N N . HIS B 1 130 ? 6.742 -13.844 -6.211 1 98.75 130 HIS B N 1
ATOM 2708 C CA . HIS B 1 130 ? 6.836 -14.719 -7.375 1 98.75 130 HIS B CA 1
ATOM 2709 C C . HIS B 1 130 ? 6.883 -16.188 -6.961 1 98.75 130 HIS B C 1
ATOM 2711 O O . HIS B 1 130 ? 7.848 -16.625 -6.336 1 98.75 130 HIS B O 1
ATOM 2717 N N . ASN B 1 131 ? 5.848 -16.891 -7.238 1 98.44 131 ASN B N 1
ATOM 2718 C CA . ASN B 1 131 ? 5.887 -18.328 -7.094 1 98.44 131 ASN B CA 1
ATOM 2719 C C . ASN B 1 131 ? 6.562 -19 -8.289 1 98.44 131 ASN B C 1
ATOM 2721 O O . ASN B 1 131 ? 6.117 -18.844 -9.43 1 98.44 131 ASN B O 1
ATOM 2725 N N . TRP B 1 132 ? 7.566 -19.75 -7.977 1 98.19 132 TRP B N 1
ATOM 2726 C CA . TRP B 1 132 ? 8.406 -20.297 -9.031 1 98.19 132 TRP B CA 1
ATOM 2727 C C . TRP B 1 132 ? 7.578 -21.156 -9.984 1 98.19 132 TRP B C 1
ATOM 2729 O O . TRP B 1 132 ? 6.754 -21.969 -9.555 1 98.19 132 TRP B O 1
ATOM 2739 N N . GLY B 1 133 ? 7.801 -20.969 -11.305 1 98 133 GLY B N 1
ATOM 2740 C CA . GLY B 1 133 ? 7.094 -21.734 -12.32 1 98 133 GLY B CA 1
ATOM 2741 C C . GLY B 1 133 ? 5.93 -20.984 -12.93 1 98 133 GLY B C 1
ATOM 2742 O O . GLY B 1 133 ? 5.484 -21.297 -14.039 1 98 133 GLY B O 1
ATOM 2743 N N . SER B 1 134 ? 5.449 -19.938 -12.234 1 97.94 134 SER B N 1
ATOM 2744 C CA . SER B 1 134 ? 4.301 -19.203 -12.734 1 97.94 134 SER B CA 1
ATOM 2745 C C . SER B 1 134 ? 4.633 -18.484 -14.039 1 97.94 134 SER B C 1
ATOM 2747 O O . SER B 1 134 ? 3.762 -18.312 -14.898 1 97.94 134 SER B O 1
ATOM 2749 N N . GLU B 1 135 ? 5.801 -18.031 -14.242 1 97.12 135 GLU B N 1
ATOM 2750 C CA . GLU B 1 135 ? 6.219 -17.281 -15.43 1 97.12 135 GLU B CA 1
ATOM 2751 C C . GLU B 1 135 ? 6.09 -18.125 -16.688 1 97.12 135 GLU B C 1
ATOM 2753 O O . GLU B 1 135 ? 5.949 -17.594 -17.797 1 97.12 135 GLU B O 1
ATOM 2758 N N . SER B 1 136 ? 6.137 -19.438 -16.531 1 96.94 136 SER B N 1
ATOM 2759 C CA . SER B 1 136 ? 6.094 -20.328 -17.688 1 96.94 136 SER B CA 1
ATOM 2760 C C . SER B 1 136 ? 4.742 -21.031 -17.797 1 96.94 136 SER B C 1
ATOM 2762 O O . SER B 1 136 ? 4.508 -21.797 -18.719 1 96.94 136 SER B O 1
ATOM 2764 N N . ASP B 1 137 ? 3.863 -20.828 -16.875 1 97.12 137 ASP B N 1
ATOM 2765 C CA . ASP B 1 137 ? 2.535 -21.438 -16.891 1 97.12 137 ASP B CA 1
ATOM 2766 C C . ASP B 1 137 ? 1.526 -20.531 -17.594 1 97.12 137 ASP B C 1
ATOM 2768 O O . ASP B 1 137 ? 1.049 -19.547 -17.031 1 97.12 137 ASP B O 1
ATOM 2772 N N . ALA B 1 138 ? 1.122 -20.844 -18.719 1 94.62 138 ALA B N 1
ATOM 2773 C CA . ALA B 1 138 ? 0.235 -20.031 -19.547 1 94.62 138 ALA B CA 1
ATOM 2774 C C . ALA B 1 138 ? -1.145 -19.906 -18.906 1 94.62 138 ALA B C 1
ATOM 2776 O O . ALA B 1 138 ? -1.881 -18.953 -19.188 1 94.62 138 ALA B O 1
ATOM 2777 N N . SER B 1 139 ? -1.477 -20.812 -18.078 1 95.62 139 SER B N 1
ATOM 2778 C CA . SER B 1 139 ? -2.797 -20.812 -17.453 1 95.62 139 SER B CA 1
ATOM 2779 C C . SER B 1 139 ? -2.824 -19.953 -16.188 1 95.62 139 SER B C 1
ATOM 2781 O O . SER B 1 139 ? -3.896 -19.656 -15.672 1 95.62 139 SER B O 1
ATOM 2783 N N . GLN B 1 140 ? -1.667 -19.531 -15.711 1 95.06 140 GLN B N 1
ATOM 2784 C CA . GLN B 1 140 ? -1.577 -18.734 -14.484 1 95.06 140 GLN B CA 1
ATOM 2785 C C . GLN B 1 140 ? -1.906 -17.266 -14.742 1 95.06 140 GLN B C 1
ATOM 2787 O O . GLN B 1 140 ? -1.397 -16.672 -15.695 1 95.06 140 GLN B O 1
ATOM 2792 N N . SER B 1 141 ? -2.844 -16.75 -14.008 1 96.44 141 SER B N 1
ATOM 2793 C CA . SER B 1 141 ? -3.162 -15.336 -14.016 1 96.44 141 SER B CA 1
ATOM 2794 C C . SER B 1 141 ? -3.594 -14.852 -12.633 1 96.44 141 SER B C 1
ATOM 2796 O O . SER B 1 141 ? -4.168 -15.625 -11.859 1 96.44 141 SER B O 1
ATOM 2798 N N . TYR B 1 142 ? -3.287 -13.633 -12.375 1 98.12 142 TYR B N 1
ATOM 2799 C CA . TYR B 1 142 ? -3.695 -13.07 -11.094 1 98.12 142 TYR B CA 1
ATOM 2800 C C . TYR B 1 142 ? -4.844 -12.086 -11.273 1 98.12 142 TYR B C 1
ATOM 2802 O O . TYR B 1 142 ? -4.953 -11.43 -12.312 1 98.12 142 TYR B O 1
ATOM 2810 N N . HIS B 1 143 ? -5.66 -12.078 -10.289 1 98.06 143 HIS B N 1
ATOM 2811 C CA . HIS B 1 143 ? -6.836 -11.219 -10.266 1 98.06 143 HIS B CA 1
ATOM 2812 C C . HIS B 1 143 ? -6.496 -9.844 -9.695 1 98.06 143 HIS B C 1
ATOM 2814 O O . HIS B 1 143 ? -5.848 -9.734 -8.648 1 98.06 143 HIS B O 1
ATOM 2820 N N . ASN B 1 144 ? -6.973 -8.797 -10.344 1 98.06 144 ASN B N 1
ATOM 2821 C CA . ASN B 1 144 ? -6.543 -7.449 -9.977 1 98.06 144 ASN B CA 1
ATOM 2822 C C . ASN B 1 144 ? -7.504 -6.812 -8.977 1 98.06 144 ASN B C 1
ATOM 2824 O O . ASN B 1 144 ? -7.277 -5.688 -8.523 1 98.06 144 ASN B O 1
ATOM 2828 N N . GLY B 1 145 ? -8.609 -7.457 -8.695 1 98.25 145 GLY B N 1
ATOM 2829 C CA . GLY B 1 145 ? -9.523 -7.012 -7.652 1 98.25 145 GLY B CA 1
ATOM 2830 C C . GLY B 1 145 ? -10.578 -6.051 -8.164 1 98.25 145 GLY B C 1
ATOM 2831 O O . GLY B 1 145 ? -11.414 -5.574 -7.391 1 98.25 145 GLY B O 1
ATOM 2832 N N . ASN B 1 146 ? -10.664 -5.781 -9.531 1 98.31 146 ASN B N 1
ATOM 2833 C CA . ASN B 1 146 ? -11.562 -4.758 -10.047 1 98.31 146 ASN B CA 1
ATOM 2834 C C . ASN B 1 146 ? -12.664 -5.363 -10.922 1 98.31 146 ASN B C 1
ATOM 2836 O O . ASN B 1 146 ? -13.453 -4.637 -11.523 1 98.31 146 ASN B O 1
ATOM 2840 N N . SER B 1 147 ? -12.672 -6.629 -11.031 1 96.81 147 SER B N 1
ATOM 2841 C CA . SER B 1 147 ? -13.797 -7.422 -11.516 1 96.81 147 SER B CA 1
ATOM 2842 C C . SER B 1 147 ? -14.273 -8.406 -10.453 1 96.81 147 SER B C 1
ATOM 2844 O O . SER B 1 147 ? -13.578 -8.656 -9.469 1 96.81 147 SER B O 1
ATOM 2846 N N . ASP B 1 148 ? -15.406 -9.016 -10.633 1 95.75 148 ASP B N 1
ATOM 2847 C CA . ASP B 1 148 ? -15.961 -9.883 -9.594 1 95.75 148 ASP B CA 1
ATOM 2848 C C . ASP B 1 148 ? -15.102 -11.133 -9.414 1 95.75 148 ASP B C 1
ATOM 2850 O O . ASP B 1 148 ? -14.68 -11.75 -10.398 1 95.75 148 ASP B O 1
ATOM 2854 N N . PRO B 1 149 ? -14.812 -11.539 -8.273 1 97.31 149 PRO B N 1
ATOM 2855 C CA . PRO B 1 149 ? -15.133 -10.867 -7.016 1 97.31 149 PRO B CA 1
ATOM 2856 C C . PRO B 1 149 ? -14.188 -9.711 -6.707 1 97.31 149 PRO B C 1
ATOM 2858 O O . PRO B 1 149 ? -12.969 -9.852 -6.852 1 97.31 149 PRO B O 1
ATOM 2861 N N . ARG B 1 150 ? -14.766 -8.586 -6.199 1 98 150 ARG B N 1
ATOM 2862 C CA . ARG B 1 150 ? -13.984 -7.363 -6.02 1 98 150 ARG B CA 1
ATOM 2863 C C . ARG B 1 150 ? -13.469 -7.25 -4.59 1 98 150 ARG B C 1
ATOM 2865 O O . ARG B 1 150 ? -14.023 -7.855 -3.674 1 98 150 ARG B O 1
ATOM 2872 N N . GLY B 1 151 ? -12.414 -6.523 -4.391 1 98.12 151 GLY B N 1
ATOM 2873 C CA . GLY B 1 151 ? -11.828 -6.23 -3.09 1 98.12 151 GLY B CA 1
ATOM 2874 C C . GLY B 1 151 ? -10.789 -5.125 -3.139 1 98.12 151 GLY B C 1
ATOM 2875 O O . GLY B 1 151 ? -11.125 -3.943 -3.057 1 98.12 151 GLY B O 1
ATOM 2876 N N . PHE B 1 152 ? -9.547 -5.629 -3.312 1 98.75 152 PHE B N 1
ATOM 2877 C CA . PHE B 1 152 ? -8.461 -4.695 -3.578 1 98.75 152 PHE B CA 1
ATOM 2878 C C . PHE B 1 152 ? -8.742 -3.875 -4.832 1 98.75 152 PHE B C 1
ATOM 2880 O O . PHE B 1 152 ? -9.219 -4.41 -5.832 1 98.75 152 PHE B O 1
ATOM 2887 N N . GLY B 1 153 ? -8.477 -2.504 -4.754 1 98.62 153 GLY B N 1
ATOM 2888 C CA . GLY B 1 153 ? -8.719 -1.65 -5.906 1 98.62 153 GLY B CA 1
ATOM 2889 C C . GLY B 1 153 ? -7.461 -1.326 -6.688 1 98.62 153 GLY B C 1
ATOM 2890 O O . GLY B 1 153 ? -7.32 -1.729 -7.844 1 98.62 153 GLY B O 1
ATOM 2891 N N . HIS B 1 154 ? -6.562 -0.593 -5.957 1 98.88 154 HIS B N 1
ATOM 2892 C CA . HIS B 1 154 ? -5.367 -0.122 -6.645 1 98.88 154 HIS B CA 1
ATOM 2893 C C . HIS B 1 154 ? -4.32 0.369 -5.652 1 98.88 154 HIS B C 1
ATOM 2895 O O . HIS B 1 154 ? -4.625 0.583 -4.477 1 98.88 154 HIS B O 1
ATOM 2901 N N . ILE B 1 155 ? -3.117 0.429 -6.137 1 98.69 155 ILE B N 1
ATOM 2902 C CA . ILE B 1 155 ? -2.158 1.312 -5.484 1 98.69 155 ILE B CA 1
ATOM 2903 C C . ILE B 1 155 ? -2.17 2.68 -6.164 1 98.69 155 ILE B C 1
ATOM 2905 O O . ILE B 1 155 ? -2.697 2.826 -7.27 1 98.69 155 ILE B O 1
ATOM 2909 N N . GLY B 1 156 ? -1.739 3.674 -5.441 1 98.38 156 GLY B N 1
ATOM 2910 C CA . GLY B 1 156 ? -1.649 5.023 -5.977 1 98.38 156 GLY B CA 1
ATOM 2911 C C . GLY B 1 156 ? -0.249 5.602 -5.906 1 98.38 156 GLY B C 1
ATOM 2912 O O . GLY B 1 156 ? 0.408 5.523 -4.863 1 98.38 156 GLY B O 1
ATOM 2913 N N . ILE B 1 157 ? 0.16 6.121 -6.953 1 97.88 157 ILE B N 1
ATOM 2914 C CA . ILE B 1 157 ? 1.462 6.773 -7.031 1 97.88 157 ILE B CA 1
ATOM 2915 C C . ILE B 1 157 ? 1.275 8.266 -7.301 1 97.88 157 ILE B C 1
ATOM 2917 O O . ILE B 1 157 ? 0.64 8.648 -8.281 1 97.88 157 ILE B O 1
ATOM 2921 N N . ALA B 1 158 ? 1.748 9.062 -6.371 1 97 158 ALA B N 1
ATOM 2922 C CA . ALA B 1 158 ? 1.748 10.508 -6.562 1 97 158 ALA B CA 1
ATOM 2923 C C . ALA B 1 158 ? 2.92 10.945 -7.438 1 97 158 ALA B C 1
ATOM 2925 O O . ALA B 1 158 ? 4.047 10.477 -7.254 1 97 158 ALA B O 1
ATOM 2926 N N . VAL B 1 159 ? 2.613 11.789 -8.398 1 95.81 159 VAL B N 1
ATOM 2927 C CA . VAL B 1 159 ? 3.629 12.305 -9.305 1 95.81 159 VAL B CA 1
ATOM 2928 C C . VAL B 1 159 ? 3.574 13.836 -9.328 1 95.81 159 VAL B C 1
ATOM 2930 O O . VAL B 1 159 ? 2.555 14.43 -8.969 1 95.81 159 VAL B O 1
ATOM 2933 N N . PRO B 1 160 ? 4.672 14.461 -9.766 1 92.94 160 PRO B N 1
ATOM 2934 C CA . PRO B 1 160 ? 4.652 15.922 -9.828 1 92.94 160 PRO B CA 1
ATOM 2935 C C . PRO B 1 160 ? 3.645 16.453 -10.844 1 92.94 160 PRO B C 1
ATOM 2937 O O . PRO B 1 160 ? 2.971 17.453 -10.586 1 92.94 160 PRO B O 1
ATOM 2940 N N . ASP B 1 161 ? 3.533 15.781 -11.953 1 93.44 161 ASP B N 1
ATOM 2941 C CA . ASP B 1 161 ? 2.66 16.172 -13.062 1 93.44 161 ASP B CA 1
ATOM 2942 C C . ASP B 1 161 ? 2.068 14.938 -13.75 1 93.44 161 ASP B C 1
ATOM 2944 O O . ASP B 1 161 ? 2.785 14.18 -14.406 1 93.44 161 ASP B O 1
ATOM 2948 N N . VAL B 1 162 ? 0.762 14.805 -13.633 1 96.81 162 VAL B N 1
ATOM 2949 C CA . VAL B 1 162 ? 0.067 13.625 -14.141 1 96.81 162 VAL B CA 1
ATOM 2950 C C . VAL B 1 162 ? 0.227 13.531 -15.656 1 96.81 162 VAL B C 1
ATOM 2952 O O . VAL B 1 162 ? 0.49 12.453 -16.188 1 96.81 162 VAL B O 1
ATOM 2955 N N . TYR B 1 163 ? 0.074 14.609 -16.359 1 96.19 163 TYR B N 1
ATOM 2956 C CA . TYR B 1 163 ? 0.126 14.609 -17.812 1 96.19 163 TYR B CA 1
ATOM 2957 C C . TYR B 1 163 ? 1.528 14.281 -18.312 1 96.19 163 TYR B C 1
ATOM 2959 O O . TYR B 1 163 ? 1.69 13.523 -19.266 1 96.19 163 TYR B O 1
ATOM 2967 N N . ALA B 1 164 ? 2.545 14.82 -17.672 1 94.69 164 ALA B N 1
ATOM 2968 C CA . ALA B 1 164 ? 3.922 14.492 -18.031 1 94.69 164 ALA B CA 1
ATOM 2969 C C . ALA B 1 164 ? 4.207 13.008 -17.812 1 94.69 164 ALA B C 1
ATOM 2971 O O . ALA B 1 164 ? 4.824 12.359 -18.656 1 94.69 164 ALA B O 1
ATOM 2972 N N . ALA B 1 165 ? 3.758 12.5 -16.688 1 95.56 165 ALA B N 1
ATOM 2973 C CA . ALA B 1 165 ? 3.945 11.086 -16.391 1 95.56 165 ALA B CA 1
ATOM 2974 C C . ALA B 1 165 ? 3.238 10.211 -17.438 1 95.56 165 ALA B C 1
ATOM 2976 O O . ALA B 1 165 ? 3.801 9.227 -17.906 1 95.56 165 ALA B O 1
ATOM 2977 N N . CYS B 1 166 ? 2.053 10.57 -17.781 1 96.75 166 CYS B N 1
ATOM 2978 C CA . CYS B 1 166 ? 1.261 9.766 -18.703 1 96.75 166 CYS B CA 1
ATOM 2979 C C . CYS B 1 166 ? 1.873 9.781 -20.109 1 96.75 166 CYS B C 1
ATOM 2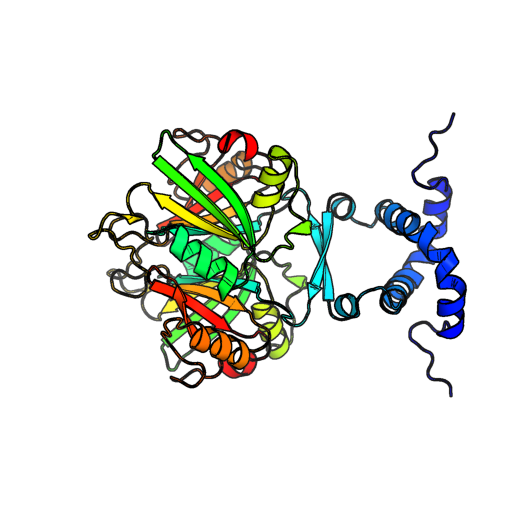981 O O . CYS B 1 166 ? 1.795 8.789 -20.828 1 96.75 166 CYS B O 1
ATOM 2983 N N . LYS B 1 167 ? 2.438 10.906 -20.453 1 95.31 167 LYS B N 1
ATOM 2984 C CA . LYS B 1 167 ? 3.154 10.945 -21.734 1 95.31 167 LYS B CA 1
ATOM 2985 C C . LYS B 1 167 ? 4.281 9.914 -21.766 1 95.31 167 LYS B C 1
ATOM 2987 O O . LYS B 1 167 ? 4.457 9.203 -22.75 1 95.31 167 LYS B O 1
ATOM 2992 N N . LEU B 1 168 ? 4.992 9.836 -20.672 1 94.19 168 LEU B N 1
ATOM 2993 C CA . LEU B 1 168 ? 6.051 8.844 -20.547 1 94.19 168 LEU B CA 1
ATOM 2994 C C . LEU B 1 168 ? 5.484 7.43 -20.609 1 94.19 168 LEU B C 1
ATOM 2996 O O . LEU B 1 168 ? 6.062 6.559 -21.266 1 94.19 168 LEU B O 1
ATOM 3000 N N . PHE B 1 169 ? 4.379 7.156 -19.922 1 97.06 169 PHE B N 1
ATOM 3001 C CA . PHE B 1 169 ? 3.754 5.84 -19.922 1 97.06 169 PHE B CA 1
ATOM 3002 C C . PHE B 1 169 ? 3.309 5.453 -21.328 1 97.06 169 PHE B C 1
ATOM 3004 O O . PHE B 1 169 ? 3.451 4.297 -21.734 1 97.06 169 PHE B O 1
ATOM 3011 N N . GLU B 1 170 ? 2.781 6.406 -22.047 1 95.88 170 GLU B N 1
ATOM 3012 C C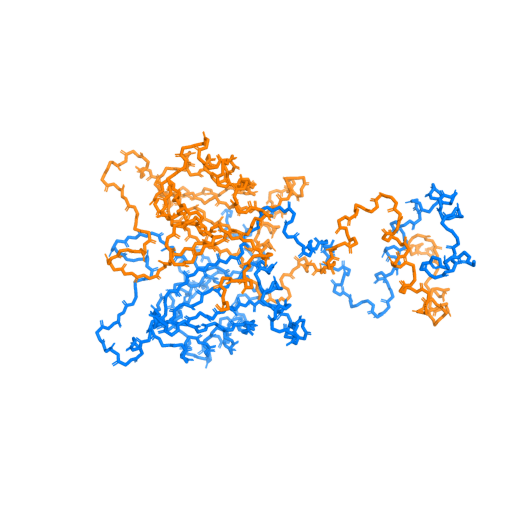A . GLU B 1 170 ? 2.365 6.148 -23.422 1 95.88 170 GLU B CA 1
ATOM 3013 C C . GLU B 1 170 ? 3.555 5.762 -24.297 1 95.88 170 GLU B C 1
ATOM 3015 O O . GLU B 1 170 ? 3.469 4.82 -25.094 1 95.88 170 GLU B O 1
ATOM 3020 N N . GLU B 1 171 ? 4.625 6.461 -24.141 1 93.19 171 GLU B N 1
ATOM 3021 C CA . GLU B 1 171 ? 5.836 6.188 -24.906 1 93.19 171 GLU B CA 1
ATOM 3022 C C . GLU B 1 171 ? 6.375 4.793 -24.609 1 93.19 171 GLU B C 1
ATOM 3024 O O . GLU B 1 171 ? 7.008 4.168 -25.469 1 93.19 171 GLU B O 1
ATOM 3029 N N . GLN B 1 172 ? 6.074 4.363 -23.438 1 94.88 172 GLN B N 1
ATOM 3030 C CA . GLN B 1 172 ? 6.551 3.051 -23.016 1 94.88 172 GLN B CA 1
ATOM 3031 C C . GLN B 1 172 ? 5.484 1.98 -23.234 1 94.88 172 GLN B C 1
ATOM 3033 O O . GLN B 1 172 ? 5.613 0.859 -22.734 1 94.88 172 GLN B O 1
ATOM 3038 N N . ALA B 1 173 ? 4.375 2.271 -23.828 1 96.19 173 ALA B N 1
ATOM 3039 C CA . ALA B 1 173 ? 3.295 1.363 -24.203 1 96.19 173 ALA B CA 1
ATOM 3040 C C . ALA B 1 173 ? 2.633 0.755 -22.969 1 96.19 173 ALA B C 1
ATOM 3042 O O . ALA B 1 173 ? 2.281 -0.426 -22.969 1 96.19 173 ALA B O 1
ATOM 3043 N N . VAL B 1 174 ? 2.602 1.547 -21.938 1 97.62 174 VAL B N 1
ATOM 3044 C CA . VAL B 1 174 ? 1.867 1.138 -20.75 1 97.62 174 VAL B CA 1
ATOM 3045 C C . VAL B 1 174 ? 0.369 1.132 -21.047 1 97.62 174 VAL B C 1
ATOM 3047 O O . VAL B 1 174 ? -0.141 2.025 -21.719 1 97.62 174 VAL B O 1
ATOM 3050 N N . THR B 1 175 ? -0.354 0.128 -20.531 1 98.31 175 THR B N 1
ATOM 3051 C CA . THR B 1 175 ? -1.797 0.022 -20.719 1 98.31 175 THR B CA 1
ATOM 3052 C C . THR B 1 175 ? -2.533 0.997 -19.812 1 98.31 175 THR B C 1
ATOM 3054 O O . THR B 1 175 ? -2.307 1.014 -18.594 1 98.31 175 THR B O 1
ATOM 3057 N N . PHE B 1 176 ? -3.416 1.817 -20.391 1 98.5 176 PHE B N 1
ATOM 3058 C CA . PHE B 1 176 ? -4.23 2.756 -19.625 1 98.5 176 PHE B CA 1
ATOM 3059 C C . PHE B 1 176 ? -5.613 2.176 -19.359 1 98.5 176 PHE B C 1
ATOM 3061 O O . PHE B 1 176 ? -6.246 1.621 -20.25 1 98.5 176 PHE B O 1
ATOM 3068 N N . VAL B 1 177 ? -6.012 2.25 -18.141 1 98.06 177 VAL B N 1
ATOM 3069 C CA . VAL B 1 177 ? -7.402 1.993 -17.781 1 98.06 177 VAL B CA 1
ATOM 3070 C C . VAL B 1 177 ? -8.227 3.264 -17.969 1 98.06 177 VAL B C 1
ATOM 3072 O O . VAL B 1 177 ? -9.367 3.205 -18.438 1 98.06 177 VAL B O 1
ATOM 3075 N N . LYS B 1 178 ? -7.629 4.391 -17.578 1 97.31 178 LYS B N 1
ATOM 3076 C CA . LYS B 1 178 ? -8.203 5.727 -17.688 1 97.31 178 LYS B CA 1
ATOM 3077 C C . LYS B 1 178 ? -7.121 6.766 -17.984 1 97.31 178 LYS B C 1
ATOM 3079 O O . LYS B 1 178 ? -6.133 6.863 -17.25 1 97.31 178 LYS B O 1
ATOM 3084 N N . LYS B 1 179 ? -7.391 7.465 -19.062 1 97.56 179 LYS B N 1
ATOM 3085 C CA . LYS B 1 179 ? -6.496 8.578 -19.344 1 97.56 179 LYS B CA 1
ATOM 3086 C C . LYS B 1 179 ? -6.871 9.812 -18.531 1 97.56 179 LYS B C 1
ATOM 3088 O O . LYS B 1 179 ? -7.996 9.914 -18.031 1 97.56 179 LYS B O 1
ATOM 3093 N N . PRO B 1 180 ? -5.957 10.758 -18.406 1 96.75 180 PRO B N 1
ATOM 3094 C CA . PRO B 1 180 ? -6.191 11.883 -17.5 1 96.75 180 PRO B CA 1
ATOM 3095 C C . PRO B 1 180 ? -7.422 12.703 -17.875 1 96.75 180 PRO B C 1
ATOM 3097 O O . PRO B 1 180 ? -8.047 13.328 -17.016 1 96.75 180 PRO B O 1
ATOM 3100 N N . ASP B 1 181 ? -7.809 12.672 -19.109 1 95.88 181 ASP B N 1
ATOM 3101 C CA . ASP B 1 181 ? -8.914 13.508 -19.547 1 95.88 181 ASP B CA 1
ATOM 3102 C C . ASP B 1 181 ? -10.188 12.688 -19.75 1 95.88 181 ASP B C 1
ATOM 3104 O O . ASP B 1 181 ? -11.227 13.219 -20.156 1 95.88 181 ASP B O 1
ATOM 3108 N N . ASP B 1 182 ? -10.086 11.492 -19.438 1 95.25 182 ASP B N 1
ATOM 3109 C CA . ASP B 1 182 ? -11.25 10.625 -19.609 1 95.25 182 ASP B CA 1
ATOM 3110 C C . ASP B 1 182 ? -12.148 10.656 -18.375 1 95.25 182 ASP B C 1
ATOM 3112 O O . ASP B 1 182 ? -11.68 10.961 -17.281 1 95.25 182 ASP B O 1
ATOM 3116 N N . GLY B 1 183 ? -13.406 10.375 -18.562 1 88.12 183 GLY B N 1
ATOM 3117 C CA . GLY B 1 183 ? -14.344 10.172 -17.484 1 88.12 183 GLY B CA 1
ATOM 3118 C C . GLY B 1 183 ? -14.75 11.461 -16.797 1 88.12 183 GLY B C 1
ATOM 3119 O O . GLY B 1 183 ? -14.469 12.555 -17.297 1 88.12 183 GLY B O 1
ATOM 3120 N N . LYS B 1 184 ? -15.336 11.273 -15.609 1 84.5 184 LYS B N 1
ATOM 3121 C CA . LYS B 1 184 ? -15.898 12.398 -14.859 1 84.5 184 LYS B CA 1
ATOM 3122 C C . LYS B 1 184 ? -14.812 13.125 -14.078 1 84.5 184 LYS B C 1
ATOM 3124 O O . LYS B 1 184 ? -14.844 14.352 -13.953 1 84.5 184 LYS B O 1
ATOM 3129 N N . MET B 1 185 ? -13.898 12.359 -13.633 1 87.25 185 MET B N 1
ATOM 3130 C CA . MET B 1 185 ? -12.797 12.938 -12.867 1 87.25 185 MET B CA 1
ATOM 3131 C C . MET B 1 185 ? -11.578 13.164 -13.75 1 87.25 185 MET B C 1
ATOM 3133 O O . MET B 1 185 ? -10.891 12.211 -14.117 1 87.25 185 MET B O 1
ATOM 3137 N N . LYS B 1 186 ? -11.281 14.445 -13.977 1 91.44 186 LYS B N 1
ATOM 3138 C CA . LYS B 1 186 ? -10.164 14.773 -14.852 1 91.44 186 LYS B CA 1
ATOM 3139 C C . LYS B 1 186 ? -8.906 15.078 -14.047 1 91.44 186 LYS B C 1
ATOM 3141 O O . LYS B 1 186 ? -8.992 15.508 -12.898 1 91.44 186 LYS B O 1
ATOM 3146 N N . GLY B 1 187 ? -7.738 14.852 -14.68 1 93.56 187 GLY B N 1
ATOM 3147 C CA . GLY B 1 187 ? -6.469 15.172 -14.047 1 93.56 187 GLY B CA 1
ATOM 3148 C C . GLY B 1 187 ? -5.875 14.008 -13.273 1 93.56 187 GLY B C 1
ATOM 3149 O O . GLY B 1 187 ? -4.895 14.18 -12.547 1 93.56 187 GLY B O 1
ATOM 3150 N N . LEU B 1 188 ? -6.48 12.914 -13.375 1 95.69 188 LEU B N 1
ATOM 3151 C CA . LEU B 1 188 ? -5.957 11.68 -12.812 1 95.69 188 LEU B CA 1
ATOM 3152 C C . LEU B 1 188 ? -6.031 10.547 -13.828 1 95.69 188 LEU B C 1
ATOM 3154 O O . LEU B 1 188 ? -6.84 10.594 -14.758 1 95.69 188 LEU B O 1
ATOM 3158 N N . ALA B 1 189 ? -5.152 9.555 -13.719 1 97.81 189 ALA B N 1
ATOM 3159 C CA . ALA B 1 189 ? -5.102 8.438 -14.656 1 97.81 189 ALA B CA 1
ATOM 3160 C C . ALA B 1 189 ? -5.004 7.109 -13.922 1 97.81 189 ALA B C 1
ATOM 3162 O O . ALA B 1 189 ? -4.664 7.07 -12.734 1 97.81 189 ALA B O 1
ATOM 3163 N N . PHE B 1 190 ? -5.395 6.09 -14.547 1 98.5 190 PHE B N 1
ATOM 3164 C CA . PHE B 1 190 ? -5.164 4.719 -14.117 1 98.5 190 PHE B CA 1
ATOM 3165 C C . PHE B 1 190 ? -4.445 3.922 -15.203 1 98.5 190 PHE B C 1
ATOM 3167 O 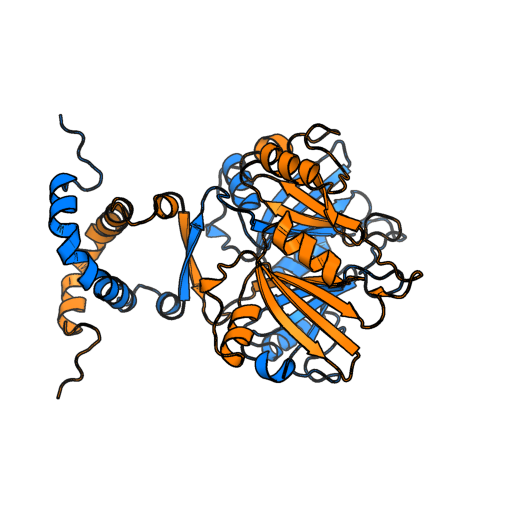O . PHE B 1 190 ? -4.879 3.904 -16.359 1 98.5 190 PHE B O 1
ATOM 3174 N N . VAL B 1 191 ? -3.395 3.275 -14.805 1 98.56 191 VAL B N 1
ATOM 3175 C CA . VAL B 1 191 ? -2.676 2.383 -15.703 1 98.56 191 VAL B CA 1
ATOM 3176 C C . VAL B 1 191 ? -2.629 0.976 -15.109 1 98.56 191 VAL B C 1
ATOM 3178 O O . VAL B 1 191 ? -3.049 0.763 -13.969 1 98.56 191 VAL B O 1
ATOM 3181 N N . GLN B 1 192 ? -2.15 0.031 -15.891 1 98.69 192 GLN B N 1
ATOM 3182 C CA . GLN B 1 192 ? -2.035 -1.353 -15.445 1 98.69 192 GLN B CA 1
ATOM 3183 C C . GLN B 1 192 ? -0.576 -1.803 -15.422 1 98.69 192 GLN B C 1
ATOM 3185 O O . GLN B 1 192 ? 0.199 -1.458 -16.312 1 98.69 192 GLN B O 1
ATOM 3190 N N . ASP B 1 193 ? -0.234 -2.566 -14.383 1 98.56 193 ASP B N 1
ATOM 3191 C CA . ASP B 1 193 ? 1.047 -3.264 -14.422 1 98.56 193 ASP B CA 1
ATOM 3192 C C . ASP B 1 193 ? 0.949 -4.547 -15.242 1 98.56 193 ASP B C 1
ATOM 3194 O O . ASP B 1 193 ? -0.104 -4.852 -15.812 1 98.56 193 ASP B O 1
ATOM 3198 N N . PRO B 1 194 ? 1.981 -5.336 -15.383 1 98.25 194 PRO B N 1
ATOM 3199 C CA . PRO B 1 194 ? 1.998 -6.5 -16.266 1 98.25 194 PRO B CA 1
ATOM 3200 C C . PRO B 1 194 ? 0.945 -7.539 -15.898 1 98.25 194 PRO B C 1
ATOM 3202 O O . PRO B 1 194 ? 0.532 -8.336 -16.75 1 98.25 194 PRO B O 1
ATOM 3205 N N . ASP B 1 195 ? 0.512 -7.574 -14.617 1 98.62 195 ASP B N 1
ATOM 3206 C CA . ASP B 1 195 ? -0.473 -8.562 -14.195 1 98.62 195 ASP B CA 1
ATOM 3207 C C . ASP B 1 195 ? -1.872 -7.953 -14.133 1 98.62 195 ASP B C 1
ATOM 3209 O O . ASP B 1 195 ? -2.816 -8.602 -13.68 1 98.62 195 ASP B O 1
ATOM 3213 N N . GLY B 1 196 ? -1.968 -6.691 -14.492 1 98.5 196 GLY B N 1
ATOM 3214 C CA . GLY B 1 196 ? -3.279 -6.078 -14.625 1 98.5 196 GLY B CA 1
ATOM 3215 C C . GLY B 1 196 ? -3.689 -5.273 -13.406 1 98.5 196 GLY B C 1
ATOM 3216 O O . GLY B 1 196 ? -4.773 -4.688 -13.383 1 98.5 196 GLY B O 1
ATOM 3217 N N . TYR B 1 197 ? -2.881 -5.27 -12.359 1 98.81 197 TYR B N 1
ATOM 3218 C CA . TYR B 1 197 ? -3.207 -4.438 -11.211 1 98.81 197 TYR B CA 1
ATOM 3219 C C . TYR B 1 197 ? -3.312 -2.971 -11.609 1 98.81 197 TYR B C 1
ATOM 3221 O O . TYR B 1 197 ? -2.516 -2.48 -12.414 1 98.81 197 TYR B O 1
ATOM 3229 N N . TRP B 1 198 ? -4.285 -2.273 -11.055 1 98.81 198 TRP B N 1
ATOM 3230 C CA . TRP B 1 198 ? -4.457 -0.857 -11.367 1 98.81 198 TRP B CA 1
ATOM 3231 C C . TRP B 1 198 ? -3.518 0.001 -10.523 1 98.81 198 TRP B C 1
ATOM 3233 O O . TRP B 1 198 ? -3.293 -0.284 -9.344 1 98.81 198 TRP B O 1
ATOM 3243 N N . ILE B 1 199 ? -3.018 0.975 -11.148 1 98.75 199 ILE B N 1
ATOM 3244 C CA . ILE B 1 199 ? -2.225 2.002 -10.484 1 98.75 199 ILE B CA 1
ATOM 3245 C C . ILE B 1 199 ? -2.816 3.381 -10.773 1 98.75 199 ILE B C 1
ATOM 3247 O O . ILE B 1 199 ? -2.885 3.799 -11.93 1 98.75 199 ILE B O 1
ATOM 3251 N N . GLU B 1 200 ? -3.221 4.023 -9.773 1 98.5 200 GLU B N 1
ATOM 3252 C CA . GLU B 1 200 ? -3.695 5.398 -9.883 1 98.5 200 GLU B CA 1
ATOM 3253 C C . GLU B 1 200 ? -2.529 6.383 -9.945 1 98.5 200 GLU B C 1
ATOM 3255 O O . GLU B 1 200 ? -1.608 6.309 -9.125 1 98.5 200 GLU B O 1
ATOM 3260 N N . ILE B 1 201 ? -2.545 7.199 -10.93 1 97.94 201 ILE B N 1
ATOM 3261 C CA . ILE B 1 201 ? -1.563 8.273 -11.07 1 97.94 201 ILE B CA 1
ATOM 3262 C C . ILE B 1 201 ? -2.203 9.609 -10.719 1 97.94 201 ILE B C 1
ATOM 3264 O O . ILE B 1 201 ? -3.15 10.047 -11.375 1 97.94 201 ILE B O 1
ATOM 3268 N N . LEU B 1 202 ? -1.706 10.219 -9.664 1 97.06 202 LEU B N 1
ATOM 3269 C CA . LEU B 1 202 ? -2.312 11.445 -9.156 1 97.06 202 LEU B CA 1
ATOM 3270 C C . LEU B 1 202 ? -1.243 12.461 -8.766 1 97.06 202 LEU B C 1
ATOM 3272 O O . LEU B 1 202 ? -0.069 12.109 -8.633 1 97.06 202 LEU B O 1
ATOM 3276 N N . SER B 1 203 ? -1.67 13.688 -8.672 1 96 203 SER B N 1
ATOM 3277 C CA . SER B 1 203 ? -0.805 14.75 -8.172 1 96 203 SER B CA 1
ATOM 3278 C C . SER B 1 203 ? -1.457 15.492 -7.008 1 96 203 SER B C 1
ATOM 3280 O O . SER B 1 203 ? -2.582 15.984 -7.129 1 96 203 SER B O 1
ATOM 3282 N N . PRO B 1 204 ? -0.706 15.523 -5.875 1 93.56 204 PRO B N 1
ATOM 3283 C CA . PRO B 1 204 ? -1.268 16.266 -4.738 1 93.56 204 PRO B CA 1
ATOM 3284 C C . PRO B 1 204 ? -1.714 17.672 -5.113 1 93.56 204 PRO B C 1
ATOM 3286 O O . PRO B 1 204 ? -2.66 18.203 -4.523 1 93.56 204 PRO B O 1
ATOM 3289 N N . ASN B 1 205 ? -1.167 18.25 -6.098 1 86.75 205 ASN B N 1
ATOM 3290 C CA . ASN B 1 205 ? -1.428 19.625 -6.504 1 86.75 205 ASN B CA 1
ATOM 3291 C C . ASN B 1 205 ? -2.766 19.75 -7.227 1 86.75 205 ASN B C 1
ATOM 3293 O O . ASN B 1 205 ? -3.32 20.844 -7.32 1 86.75 205 ASN B O 1
ATOM 3297 N N . ASN B 1 206 ? -3.252 18.703 -7.656 1 89.56 206 ASN B N 1
ATOM 3298 C CA . ASN B 1 206 ? -4.445 18.766 -8.492 1 89.56 206 ASN B CA 1
ATOM 3299 C C . ASN B 1 206 ? -5.645 18.125 -7.801 1 89.56 206 ASN B C 1
ATOM 3301 O O . ASN B 1 206 ? -6.758 18.141 -8.336 1 89.56 206 ASN B O 1
ATOM 3305 N N . MET B 1 207 ? -5.488 17.656 -6.648 1 90.88 207 MET B N 1
ATOM 3306 C CA . MET B 1 207 ? -6.52 16.828 -6.047 1 90.88 207 MET B CA 1
ATOM 3307 C C . MET B 1 207 ? -7.656 17.672 -5.488 1 90.88 207 MET B C 1
ATOM 3309 O O . MET B 1 207 ? -8.797 17.219 -5.391 1 90.88 207 MET B O 1
ATOM 3313 N N . VAL B 1 208 ? -7.367 18.922 -5.188 1 89.19 208 VAL B N 1
ATOM 3314 C CA . VAL B 1 208 ? -8.414 19.812 -4.68 1 89.19 208 VAL B CA 1
ATOM 3315 C C . VAL B 1 208 ? -9.531 19.922 -5.707 1 89.19 208 VAL B C 1
ATOM 3317 O O . VAL B 1 208 ? -10.711 19.812 -5.371 1 89.19 208 VAL B O 1
ATOM 3320 N N . SER B 1 209 ? -9.18 20.062 -6.922 1 88.25 209 SER B N 1
ATOM 3321 C CA . SER B 1 209 ? -10.172 20.234 -7.98 1 88.25 209 SER B CA 1
ATOM 3322 C C . SER B 1 209 ? -10.922 18.922 -8.242 1 88.25 209 SER B C 1
ATOM 3324 O O . SER B 1 209 ? -12.086 18.953 -8.633 1 88.25 209 SER B O 1
ATOM 3326 N N . ILE B 1 210 ? -10.328 17.891 -8.008 1 87.12 210 ILE B N 1
ATOM 3327 C CA . ILE B 1 210 ? -10.891 16.578 -8.312 1 87.12 210 ILE B CA 1
ATOM 3328 C C . ILE B 1 210 ? -11.875 16.172 -7.219 1 87.12 210 ILE B C 1
ATOM 3330 O O . ILE B 1 210 ? -12.898 15.547 -7.496 1 87.12 210 ILE B O 1
ATOM 3334 N N . THR B 1 211 ? -11.602 16.516 -6.016 1 87.25 211 THR B N 1
ATOM 3335 C CA . THR B 1 211 ? -12.375 16.016 -4.883 1 87.25 211 THR B CA 1
ATOM 3336 C C . THR B 1 211 ? -13.438 17.047 -4.48 1 87.25 211 THR B C 1
ATOM 3338 O O . THR B 1 211 ? -14.227 16.797 -3.559 1 87.25 211 THR B O 1
ATOM 3341 N N . SER B 1 212 ? -13.438 18.203 -5.062 1 79.69 212 SER B N 1
ATOM 3342 C CA . SER B 1 212 ? -14.398 19.25 -4.75 1 79.69 212 SER B CA 1
ATOM 3343 C C . SER B 1 212 ? -15.719 19.031 -5.488 1 79.69 212 SER B C 1
ATOM 3345 O O . SER B 1 212 ? -15.734 18.469 -6.586 1 79.69 212 SER B O 1
#

Nearest PDB structures (foldseek):
  7wsz-assembly1_B  TM=9.264E-01  e=3.386E-29  Homo sapiens
  7wsz-assembly1_A  TM=9.263E-01  e=6.024E-29  Homo sapiens
  4x2a-assembly1_A  TM=9.395E-01  e=1.678E-28  Mus musculus
  1bh5-assembly1_B  TM=9.257E-01  e=1.006E-28  Homo sapiens
  4kyh-assembly1_A  TM=9.339E-01  e=1.789E-28  Mus musculus

Foldseek 3Di:
DPDQDVPNDDPVVCVVCVVVCVVCVVVVVVVVCVPVVNPVVVVVDDDDDQDLDCPDDAAFEAEDEDQDVVQQVCCCPVLVPKDFQDKDDDVVQQKIKTKIGNDDPVPQDPDPVSSVSVNRSHHYIYIYMYRPPSNVDPPDADDQQPDPVHDDAAAEDADAAQVVSVVSCVVVVWAWPADQPDDDFHRKTWTAGPRGHIYIYHHPVCVVVRVD/DPPQDPPNPDPVVCVVCVVVVVVCVVVVVVVVCVPVVPPVVVVVDDDDDQDLDCPDDAAQEAEDEDQDVVQQVCCCCVLVPKDFQDKDDDVVQQKIKTKIGNDDPVPQDPDPVSSVSVNRSHHYIYIYMYRHPSNVDPPDADDQQPDPVHDDAAAEDADAAQVVSVVSCVVVVWAWPADQPDDDFHRKTWTAGPRGHIYIYHHPVCVVVRVD

Sequence (424 aa):
MLDPGPGGIPRRVLRACADQLSGVFPDIFRLSLSLPAVPICFNMSTVVPVPKKAKDFMMQQTMLRVKDPVKSLDFYTRIMGMTLLQKFDFPSMHFSLYFLGYEDKKEIPADVKERTAWTFSRRATIELTHNWGSESDASQSYHNGNSDPRGFGHIGIAVPDVYAACKLFEEQAVTFVKKPDDGKMKGLAFVQDPDGYWIEILSPNNMVSITSMLDPGPGGIPRRVLRACADQLSGVFPDIFRLSLSLPAVPICFNMSTVVPVPKKAKDFMMQQTMLRVKDPVKSLDFYTRIMGMTLLQKFDFPSMHFSLYFLGYEDKKEIPADVKERTAWTFSRRATIELTHNWGSESDASQSYHNGNSDPRGFGHIGIAVPDVYAACKLFEEQAVTFVKKPDDGKMKGLAFVQDPDGYWIEILSPNNMVSITS

pLDDT: mean 80.77, std 25.74, range [22.03, 98.88]